Protein AF-0000000084917168 (afdb_homodimer)

Radius of gyration: 20.95 Å; Cα contacts (8 Å, |Δi|>4): 845; chains: 2; bounding box: 37×72×55 Å

Solvent-accessible surface area (backbone atoms only — not comparable to full-atom values): 21875 Å² total; per-residue (Å²): 132,46,77,48,70,69,66,61,78,72,49,60,64,48,49,50,53,48,50,52,57,51,67,72,23,40,35,35,40,32,25,41,62,90,78,66,88,51,94,44,44,56,64,44,31,49,51,8,41,48,52,34,48,46,15,30,75,22,57,20,35,70,29,73,38,65,22,83,62,29,84,49,58,56,40,45,43,54,51,49,34,55,39,42,62,70,23,38,84,66,56,71,46,72,67,45,44,38,53,57,68,58,55,53,70,68,61,45,56,24,34,37,38,38,31,37,40,42,48,49,28,46,72,74,40,46,68,60,34,52,54,52,49,47,42,52,51,43,36,18,50,27,26,49,65,36,59,57,90,47,95,57,54,25,47,28,30,39,37,37,33,21,67,91,39,52,66,77,78,52,45,63,72,63,72,47,78,57,71,67,74,57,83,64,89,78,76,68,60,78,51,69,40,69,53,61,64,52,47,52,34,39,43,49,123,128,46,77,46,65,65,65,62,80,74,50,59,62,50,49,51,53,47,49,52,56,50,70,72,25,38,34,37,40,31,25,43,62,90,81,65,88,51,94,43,45,58,65,44,30,48,52,9,41,47,52,34,49,46,15,30,73,21,55,19,35,68,30,72,38,65,21,82,63,28,83,50,58,57,39,45,40,52,51,48,36,54,39,42,62,71,23,40,85,66,56,70,46,72,66,46,45,37,52,57,69,58,54,53,70,64,62,46,58,25,34,38,37,38,31,38,40,41,48,48,27,47,71,75,39,45,69,60,35,51,54,52,49,49,41,53,50,45,36,19,49,26,27,49,65,38,63,60,86,47,97,58,54,26,47,27,30,39,36,36,31,22,71,90,39,53,65,76,78,52,45,64,71,58,71,54,88,72,75,72,72,58,83,62,90,78,77,71,61,74,58,66,49,81,57,63,58,54,41,53,34,37,42,47,113

Organism: Flavobacterium indicum (strain DSM 17447 / CIP 109464 / GPTSA100-9) (NCBI:txid1094466)

Secondary structure (DSSP, 8-state):
-EEEE---TT-HHHHHHHHHHHHTSSEEEEEE-TT---SS-HHHHHHHHHHHHHHHH-SEEEEEEEGGG--SHHHHHHHHTTTSTT-SPPPSSHHHHHHHHH--TT--SEEEEEEETTHHHHHH-HHHHHHHHHHHHHHHHHHHTT-SSSS---EEEEEEEETT--HHHHHHHHSSPP----SSSS------------EEEEEE-/-EEEE---TT-HHHHHHHHHHHHTSSEEEEEE-TT---SS-HHHHHHHHHHHHHHHH-SEEEEEEEGGG--SHHHHHHHHTTTSTT-S---SSHHHHHHHHH--TT--SEEEEEEETTHHHHHH-HHHHHHHHHHHHHHHHHHHTT-SSSS---EEEEEEEETT--HHHHHHHHSSPP----SSSS-----------EEEEEEE-

pLDDT: mean 82.24, std 16.21, range [34.41, 98.31]

InterPro domains:
  IPR035905 Barstar-like superfamily [SSF52038] (64-133)

Structure (mmCIF, N/CA/C/O backbone):
data_AF-0000000084917168-model_v1
#
loop_
_entity.id
_entity.type
_entity.pdbx_description
1 polymer 'Barstar (barnase inhibitor) domain-containing protein'
#
loop_
_atom_site.group_PDB
_atom_site.id
_atom_site.type_symbol
_atom_site.label_atom_id
_atom_site.label_alt_id
_atom_site.label_comp_id
_atom_site.label_asym_id
_atom_site.label_entity_id
_atom_site.label_seq_id
_atom_site.pdbx_PDB_ins_code
_atom_site.Cartn_x
_atom_site.Cartn_y
_atom_site.Cartn_z
_atom_site.occupancy
_atom_site.B_iso_or_equiv
_atom_site.auth_seq_id
_atom_site.auth_comp_id
_atom_site.auth_asym_id
_atom_site.auth_atom_id
_atom_site.pdbx_PDB_model_num
ATOM 1 N N . MET A 1 1 ? -4.398 -19.484 -21.5 1 64.38 1 MET A N 1
ATOM 2 C CA . MET A 1 1 ? -4.133 -18.062 -21.25 1 64.38 1 MET A CA 1
ATOM 3 C C . MET A 1 1 ? -5.434 -17.281 -21.078 1 64.38 1 MET A C 1
ATOM 5 O O . MET A 1 1 ? -6.344 -17.406 -21.906 1 64.38 1 MET A O 1
ATOM 9 N N . GLN A 1 2 ? -5.57 -16.688 -19.844 1 76.06 2 GLN A N 1
ATOM 10 C CA . GLN A 1 2 ? -6.773 -15.883 -19.672 1 76.06 2 GLN A CA 1
ATOM 11 C C . GLN A 1 2 ? -6.48 -14.398 -19.875 1 76.06 2 GLN A C 1
ATOM 13 O O . GLN A 1 2 ? -5.375 -13.938 -19.578 1 76.06 2 GLN A O 1
ATOM 18 N N . ARG A 1 3 ? -7.535 -13.711 -20.594 1 76.94 3 ARG A N 1
ATOM 19 C CA . ARG A 1 3 ? -7.422 -12.281 -20.859 1 76.94 3 ARG A CA 1
ATOM 20 C C . ARG A 1 3 ? -8.43 -11.492 -20.016 1 76.94 3 ARG A C 1
ATOM 22 O O . ARG A 1 3 ? -9.57 -11.922 -19.844 1 76.94 3 ARG A O 1
ATOM 29 N N . ILE A 1 4 ? -7.91 -10.43 -19.438 1 74.5 4 ILE A N 1
ATOM 30 C CA . ILE A 1 4 ? -8.781 -9.469 -18.75 1 74.5 4 ILE A CA 1
ATOM 31 C C . ILE A 1 4 ? -8.781 -8.148 -19.516 1 74.5 4 ILE A C 1
ATOM 33 O O . ILE A 1 4 ? -7.715 -7.59 -19.797 1 74.5 4 ILE A O 1
ATOM 37 N N . GLU A 1 5 ? -10 -7.773 -19.891 1 74.38 5 GLU A N 1
ATOM 38 C CA . GLU A 1 5 ? -10.156 -6.445 -20.484 1 74.38 5 GLU A CA 1
ATOM 39 C C . GLU A 1 5 ? -10.531 -5.41 -19.438 1 74.38 5 GLU A C 1
ATOM 41 O O . GLU A 1 5 ? -11.531 -5.574 -18.719 1 74.38 5 GLU A O 1
ATOM 46 N N . THR A 1 6 ? -9.664 -4.441 -19.281 1 75.25 6 THR A N 1
ATOM 47 C CA . THR A 1 6 ? -9.914 -3.434 -18.25 1 75.25 6 THR A CA 1
ATOM 48 C C . THR A 1 6 ? -10.883 -2.373 -18.766 1 75.25 6 THR A C 1
ATOM 50 O O . THR A 1 6 ? -10.898 -2.057 -19.953 1 75.25 6 THR A O 1
ATOM 53 N N . GLY A 1 7 ? -11.875 -2.111 -17.953 1 67.75 7 GLY A N 1
ATOM 54 C CA . GLY A 1 7 ? -12.891 -1.123 -18.297 1 67.75 7 GLY A CA 1
ATOM 55 C C . GLY A 1 7 ? -12.555 0.271 -17.797 1 67.75 7 GLY A C 1
ATOM 56 O O . GLY A 1 7 ? -11.438 0.517 -17.328 1 67.75 7 GLY A O 1
ATOM 57 N N . TYR A 1 8 ? -13.562 1.114 -18.109 1 67.06 8 TYR A N 1
ATOM 58 C CA . TYR A 1 8 ? -13.461 2.492 -17.641 1 67.06 8 TYR A CA 1
ATOM 59 C C . TYR A 1 8 ? -13.523 2.562 -16.125 1 67.06 8 TYR A C 1
ATOM 61 O O . TYR A 1 8 ? -14.125 1.697 -15.484 1 67.06 8 TYR A O 1
ATOM 69 N N . ILE A 1 9 ? -12.914 3.684 -15.695 1 61.88 9 ILE A N 1
ATOM 70 C CA . ILE A 1 9 ? -12.938 3.979 -14.266 1 61.88 9 ILE A CA 1
ATOM 71 C C . ILE A 1 9 ? -14.383 4.113 -13.789 1 61.88 9 ILE A C 1
ATOM 73 O O . ILE A 1 9 ? -15.227 4.664 -14.5 1 61.88 9 ILE A O 1
ATOM 77 N N . GLY A 1 10 ? -14.695 3.467 -12.758 1 60.38 10 GLY A N 1
ATOM 78 C CA . GLY A 1 10 ? -16.031 3.584 -12.195 1 60.38 10 GLY A CA 1
ATOM 79 C C . GLY A 1 10 ? -16.938 2.414 -12.555 1 60.38 10 GLY A C 1
ATOM 80 O O . GLY A 1 10 ? -18.047 2.293 -12.023 1 60.38 10 GLY A O 1
ATOM 81 N N . ASN A 1 11 ? -16.516 1.693 -13.516 1 67 11 ASN A N 1
ATOM 82 C CA . ASN A 1 11 ? -17.25 0.476 -13.805 1 67 11 ASN A CA 1
ATOM 83 C C . ASN A 1 11 ? -16.75 -0.704 -12.977 1 67 11 ASN A C 1
ATOM 85 O O . ASN A 1 11 ? -15.727 -1.299 -13.297 1 67 11 ASN A O 1
ATOM 89 N N . ASP A 1 12 ? -17.547 -0.99 -12.008 1 80.62 12 ASP A N 1
ATOM 90 C CA . ASP A 1 12 ? -17.125 -1.996 -11.039 1 80.62 12 ASP A CA 1
ATOM 91 C C . ASP A 1 12 ? -17.328 -3.406 -11.586 1 80.62 12 ASP A C 1
ATOM 93 O O . ASP A 1 12 ? -16.797 -4.375 -11.031 1 80.62 12 ASP A O 1
ATOM 97 N N . GLU A 1 13 ? -17.953 -3.482 -12.789 1 83.94 13 GLU A N 1
ATOM 98 C CA . GLU A 1 13 ? -18.25 -4.816 -13.305 1 83.94 13 GLU A CA 1
ATOM 99 C C . GLU A 1 13 ? -16.969 -5.57 -13.656 1 83.94 13 GLU A C 1
ATOM 101 O O . GLU A 1 13 ? -16.812 -6.738 -13.289 1 83.94 13 GLU A O 1
ATOM 106 N N . TRP A 1 14 ? -16.141 -4.836 -14.336 1 87.44 14 TRP A N 1
ATOM 107 C CA . TRP A 1 14 ? -14.914 -5.52 -14.719 1 87.44 14 TRP A CA 1
ATOM 108 C C . TRP A 1 14 ? -14.055 -5.828 -13.492 1 87.44 14 TRP A C 1
ATOM 110 O O . TRP A 1 14 ? -13.305 -6.805 -13.484 1 87.44 14 TRP A O 1
ATOM 120 N N . LEU A 1 15 ? -14.172 -5.09 -12.438 1 90.31 15 LEU A N 1
ATOM 121 C CA . LEU A 1 15 ? -13.414 -5.32 -11.219 1 90.31 15 LEU A CA 1
ATOM 122 C C . LEU A 1 15 ? -13.969 -6.508 -10.445 1 90.31 15 LEU A C 1
ATOM 124 O O . LEU A 1 15 ? -13.211 -7.301 -9.875 1 90.31 15 LEU A O 1
ATOM 128 N N . GLU A 1 16 ? -15.297 -6.617 -10.547 1 90.81 16 GLU A N 1
ATOM 129 C CA . GLU A 1 16 ? -15.922 -7.789 -9.945 1 90.81 16 GLU A CA 1
ATOM 130 C C . GLU A 1 16 ? -15.484 -9.07 -10.641 1 90.81 16 GLU A C 1
ATOM 132 O O . GLU A 1 16 ? -15.117 -10.047 -9.992 1 90.81 16 GLU A O 1
ATOM 137 N N . THR A 1 17 ? -15.5 -9 -11.875 1 87.19 17 THR A N 1
ATOM 138 C CA . THR A 1 17 ? -15.039 -10.141 -12.656 1 87.19 17 THR A CA 1
ATOM 139 C C . THR A 1 17 ? -13.57 -10.438 -12.367 1 87.19 17 THR A C 1
ATOM 141 O O . THR A 1 17 ? -13.18 -11.602 -12.234 1 87.19 17 THR A O 1
ATOM 144 N N . SER A 1 18 ? -12.781 -9.391 -12.258 1 88.31 18 SER A N 1
ATOM 145 C CA . SER A 1 18 ? -11.359 -9.547 -11.961 1 88.31 18 SER A CA 1
ATOM 146 C C . SER A 1 18 ? -11.156 -10.18 -10.586 1 88.31 18 SER A C 1
ATOM 148 O O . SER A 1 18 ? -10.297 -11.055 -10.43 1 88.31 18 SER A O 1
ATOM 150 N N . LYS A 1 19 ? -11.906 -9.727 -9.648 1 90 19 LYS A N 1
ATOM 151 C CA . LYS A 1 19 ? -11.82 -10.297 -8.305 1 90 19 LYS A CA 1
ATOM 152 C C . LYS A 1 19 ? -12.148 -11.781 -8.32 1 90 19 LYS A C 1
ATOM 154 O O . LYS A 1 19 ? -11.484 -12.586 -7.668 1 90 19 LYS A O 1
ATOM 159 N N . GLU A 1 20 ? -13.172 -12.133 -9.078 1 89 20 GLU A N 1
ATOM 160 C CA . GLU A 1 20 ? -13.539 -13.539 -9.195 1 89 20 GLU A CA 1
ATOM 161 C C . GLU A 1 20 ? -12.406 -14.359 -9.789 1 89 20 GLU A C 1
ATOM 163 O O . GLU A 1 20 ? -12.102 -15.453 -9.312 1 89 20 GLU A O 1
ATOM 168 N N . LEU A 1 21 ? -11.812 -13.812 -10.727 1 85.25 21 LEU A N 1
ATOM 169 C CA . LEU A 1 21 ? -10.68 -14.484 -11.359 1 85.25 21 LEU A CA 1
ATOM 170 C C . LEU A 1 21 ? -9.516 -14.625 -10.383 1 85.25 21 LEU A C 1
ATOM 172 O O . LEU A 1 21 ? -8.906 -15.695 -10.289 1 85.25 21 LEU A O 1
ATOM 176 N N . VAL A 1 22 ? -9.227 -13.594 -9.656 1 86.62 22 VAL A N 1
ATOM 177 C CA . VAL A 1 22 ? -8.156 -13.602 -8.664 1 86.62 22 VAL A CA 1
ATOM 178 C C . VAL A 1 22 ? -8.461 -14.641 -7.586 1 86.62 22 VAL A C 1
ATOM 180 O O . VAL A 1 22 ? -7.57 -15.383 -7.164 1 86.62 22 VAL A O 1
ATOM 183 N N . ASN A 1 23 ? -9.688 -14.742 -7.242 1 88.88 23 ASN A N 1
ATOM 184 C CA . ASN A 1 23 ? -10.094 -15.641 -6.168 1 88.88 23 ASN A CA 1
ATOM 185 C C . ASN A 1 23 ? -10.062 -17.094 -6.621 1 88.88 23 ASN A C 1
ATOM 187 O O . ASN A 1 23 ? -10.125 -18.016 -5.793 1 88.88 23 ASN A O 1
ATOM 191 N N . SER A 1 24 ? -9.992 -17.297 -7.883 1 84.12 24 SER A N 1
ATOM 192 C CA . SER A 1 24 ? -10.047 -18.656 -8.422 1 84.12 24 SER A CA 1
ATOM 193 C C . SER A 1 24 ? -8.711 -19.375 -8.266 1 84.12 24 SER A C 1
ATOM 195 O O . SER A 1 24 ? -8.625 -20.578 -8.445 1 84.12 24 SER A O 1
ATOM 197 N N . SER A 1 25 ? -7.66 -18.641 -7.922 1 84 25 SER A N 1
ATOM 198 C CA . SER A 1 25 ? -6.328 -19.203 -7.742 1 84 25 SER A CA 1
ATOM 199 C C . SER A 1 25 ? -5.613 -18.578 -6.555 1 84 25 SER A C 1
ATOM 201 O O . SER A 1 25 ? -5.945 -17.453 -6.148 1 84 25 SER A O 1
ATOM 203 N N . ASN A 1 26 ? -4.664 -19.281 -6.027 1 83.69 26 ASN A N 1
ATOM 204 C CA . ASN A 1 26 ? -3.879 -18.719 -4.93 1 83.69 26 ASN A CA 1
ATOM 205 C C . ASN A 1 26 ? -2.895 -17.656 -5.43 1 83.69 26 ASN A C 1
ATOM 207 O O . ASN A 1 26 ? -2.496 -16.766 -4.676 1 83.69 26 ASN A O 1
ATOM 211 N N . ILE A 1 27 ? -2.518 -17.891 -6.672 1 87.5 27 ILE A N 1
ATOM 212 C CA . ILE A 1 27 ? -1.551 -16.953 -7.242 1 87.5 27 ILE A CA 1
ATOM 213 C C . ILE A 1 27 ? -1.921 -16.656 -8.695 1 87.5 27 ILE A C 1
ATOM 2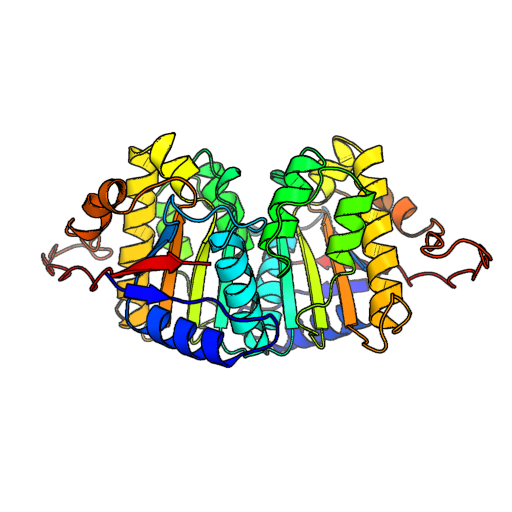15 O O . ILE A 1 27 ? -2.342 -17.547 -9.43 1 87.5 27 ILE A O 1
ATOM 219 N N . ILE A 1 28 ? -1.735 -15.391 -9 1 90.06 28 ILE A N 1
ATOM 220 C CA . ILE A 1 28 ? -1.91 -14.961 -10.383 1 90.06 28 ILE A 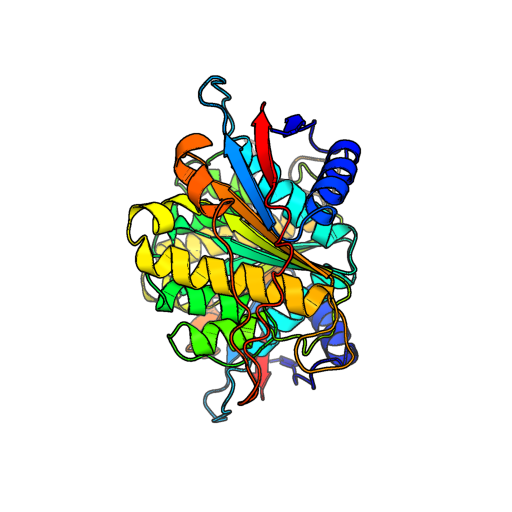CA 1
ATOM 221 C C . ILE A 1 28 ? -0.725 -14.094 -10.812 1 90.06 28 ILE A C 1
ATOM 223 O O . ILE A 1 28 ? -0.303 -13.203 -10.078 1 90.06 28 ILE A O 1
ATOM 227 N N . CYS A 1 29 ? -0.222 -14.438 -11.914 1 91.44 29 CYS A N 1
ATOM 228 C CA . CYS A 1 29 ? 0.787 -13.594 -12.555 1 91.44 29 CYS A CA 1
ATOM 229 C C . CYS A 1 29 ? 0.219 -12.898 -13.781 1 91.44 29 CYS A C 1
ATOM 231 O O . CYS A 1 29 ? -0.424 -13.531 -14.625 1 91.44 29 CYS A O 1
ATOM 233 N N . LEU A 1 30 ? 0.435 -11.609 -13.797 1 91.12 30 LEU A N 1
ATOM 234 C CA . LEU A 1 30 ? -0.062 -10.828 -14.93 1 91.12 30 LEU A CA 1
ATOM 235 C C . LEU A 1 30 ? 1.093 -10.258 -15.742 1 91.12 30 LEU A C 1
ATOM 237 O O . LEU A 1 30 ? 2.053 -9.727 -15.172 1 91.12 30 LEU A O 1
ATOM 241 N N . THR A 1 31 ? 0.981 -10.375 -16.969 1 89.44 31 THR A N 1
ATOM 242 C CA . THR A 1 31 ? 1.938 -9.781 -17.906 1 89.44 31 THR A CA 1
ATOM 243 C C . THR A 1 31 ? 1.231 -8.859 -18.891 1 89.44 31 THR A C 1
ATOM 245 O O . THR A 1 31 ? 0.001 -8.844 -18.969 1 89.44 31 THR A O 1
ATOM 248 N N . LYS A 1 32 ? 2.055 -7.914 -19.438 1 81 32 LYS A N 1
ATOM 249 C CA . LYS A 1 32 ? 1.539 -7.016 -20.469 1 81 32 LYS A CA 1
ATOM 250 C C . LYS A 1 32 ? 1.859 -7.535 -21.859 1 81 32 LYS A C 1
ATOM 252 O O . LYS A 1 32 ? 2.957 -8.047 -22.109 1 81 32 LYS A O 1
ATOM 257 N N . ASP A 1 33 ? 0.835 -7.523 -22.703 1 72.44 33 ASP A N 1
ATOM 258 C CA . ASP A 1 33 ? 1.118 -7.895 -24.078 1 72.44 33 ASP A CA 1
ATOM 259 C C . ASP A 1 33 ? 1.843 -6.77 -24.812 1 72.44 33 ASP A C 1
ATOM 261 O O . ASP A 1 33 ? 1.595 -5.594 -24.562 1 72.44 33 ASP A O 1
ATOM 265 N N . ASN A 1 34 ? 3.096 -6.91 -25.422 1 59.97 34 ASN A N 1
ATOM 266 C CA . ASN A 1 34 ? 3.961 -5.977 -26.125 1 59.97 34 ASN A CA 1
ATOM 267 C C . ASN A 1 34 ? 3.17 -5.121 -27.109 1 59.97 34 ASN A C 1
ATOM 269 O O . ASN A 1 34 ? 3.689 -4.137 -27.641 1 59.97 34 ASN A O 1
ATOM 273 N N . TYR A 1 35 ? 2.045 -5.453 -27.531 1 52.44 35 TYR A N 1
ATOM 274 C CA . TYR A 1 35 ? 1.586 -4.891 -28.797 1 52.44 35 TYR A CA 1
ATOM 275 C C . TYR A 1 35 ? 0.878 -3.561 -28.578 1 52.44 35 TYR A C 1
ATOM 277 O O . TYR A 1 35 ? 0.622 -2.82 -29.531 1 52.44 35 TYR A O 1
ATOM 285 N N . LYS A 1 36 ? 0.425 -3.232 -27.469 1 54.81 36 LYS A N 1
ATOM 286 C CA . LYS A 1 36 ? -0.483 -2.098 -27.609 1 54.81 36 LYS A CA 1
ATOM 287 C C . LYS A 1 36 ? 0.038 -0.881 -26.844 1 54.81 36 LYS A C 1
ATOM 289 O O . LYS A 1 36 ? 0.432 -0.991 -25.688 1 54.81 36 LYS A O 1
ATOM 294 N N . THR A 1 37 ? 0.458 0.132 -27.641 1 55.69 37 THR A N 1
ATOM 295 C CA . THR A 1 37 ? 0.991 1.432 -27.234 1 55.69 37 THR A CA 1
ATOM 296 C C . THR A 1 37 ? -0.076 2.262 -26.531 1 55.69 37 THR A C 1
ATOM 298 O O . THR A 1 37 ? -0.982 2.795 -27.172 1 55.69 37 THR A O 1
ATOM 301 N N . CYS A 1 38 ? -0.506 1.736 -25.547 1 60.09 38 CYS A N 1
ATOM 302 C CA . CYS A 1 38 ? -1.415 2.648 -24.875 1 60.09 38 CYS A CA 1
ATOM 303 C C . CYS A 1 38 ? -0.642 3.684 -24.062 1 60.09 38 CYS A C 1
ATOM 305 O O . CYS A 1 38 ? 0.495 3.438 -23.656 1 60.09 38 CYS A O 1
ATOM 307 N N . ASP A 1 39 ? -1.256 4.902 -24.125 1 65.12 39 ASP A N 1
ATOM 308 C CA . ASP A 1 39 ? -0.683 6.027 -23.391 1 65.12 39 ASP A CA 1
ATOM 309 C C . ASP A 1 39 ? -0.551 5.703 -21.906 1 65.12 39 ASP A C 1
ATOM 311 O O . ASP A 1 39 ? 0.325 6.238 -21.219 1 65.12 39 ASP A O 1
ATOM 315 N N . TYR A 1 40 ? -1.519 4.727 -21.531 1 76.88 40 TYR A N 1
ATOM 316 C CA . TYR A 1 40 ? -1.404 4.379 -20.125 1 76.88 40 TYR A CA 1
ATOM 317 C C . TYR A 1 40 ? -0.892 2.953 -19.953 1 76.88 40 TYR A C 1
ATOM 319 O O . TYR A 1 40 ? -0.927 2.158 -20.891 1 76.88 40 TYR A O 1
ATOM 327 N N . ASN A 1 41 ? -0.29 2.635 -18.875 1 85.06 41 ASN A N 1
ATOM 328 C CA . ASN A 1 41 ? 0.165 1.291 -18.531 1 85.06 41 ASN A CA 1
ATOM 329 C C . ASN A 1 41 ? -0.974 0.435 -17.984 1 85.06 41 ASN A C 1
ATOM 331 O O . ASN A 1 41 ? -1.464 0.68 -16.891 1 85.06 41 ASN A O 1
ATOM 335 N N . PRO A 1 42 ? -1.371 -0.539 -18.734 1 86.81 42 PRO A N 1
ATOM 336 C CA . PRO A 1 42 ? -2.551 -1.307 -18.328 1 86.81 42 PRO A CA 1
ATOM 337 C C . PRO A 1 42 ? -2.342 -2.062 -17.016 1 86.81 42 PRO A C 1
ATOM 339 O O . PRO A 1 42 ? -3.303 -2.309 -16.281 1 86.81 42 PRO A O 1
ATOM 342 N N . LEU A 1 43 ? -1.141 -2.498 -16.734 1 90 43 LEU A N 1
ATOM 343 C CA . LEU A 1 43 ? -0.894 -3.234 -15.508 1 90 43 LEU A CA 1
ATOM 344 C C . LEU A 1 43 ? -1.018 -2.318 -14.289 1 90 43 LEU A C 1
ATOM 346 O O . LEU A 1 43 ? -1.564 -2.719 -13.258 1 90 43 LEU A O 1
ATOM 350 N N . ILE A 1 44 ? -0.513 -1.116 -14.43 1 90.69 44 ILE A N 1
ATOM 351 C CA . ILE A 1 44 ? -0.67 -0.134 -13.367 1 90.69 44 ILE A CA 1
ATOM 352 C C . ILE A 1 44 ? -2.15 0.198 -13.18 1 90.69 44 ILE A C 1
ATOM 354 O O . ILE A 1 44 ? -2.648 0.244 -12.055 1 90.69 44 ILE A O 1
ATOM 358 N N . TRP A 1 45 ? -2.816 0.355 -14.305 1 89.75 45 TRP A N 1
ATOM 359 C CA . TRP A 1 45 ? -4.25 0.624 -14.281 1 89.75 45 TRP A CA 1
ATOM 360 C C . TRP A 1 45 ? -5 -0.506 -13.586 1 89.75 45 TRP A C 1
ATOM 362 O O . TRP A 1 45 ? -5.793 -0.262 -12.664 1 89.75 45 TRP A O 1
ATOM 372 N N . PHE A 1 46 ? -4.754 -1.662 -13.961 1 90.31 46 PHE A N 1
ATOM 373 C CA . PHE A 1 46 ? -5.414 -2.826 -13.383 1 90.31 46 PHE A CA 1
ATOM 374 C C . PHE A 1 46 ? -5.105 -2.928 -11.891 1 90.31 46 PHE A C 1
ATOM 376 O O . PHE A 1 46 ? -6.02 -3.035 -11.07 1 90.31 46 PHE A O 1
ATOM 383 N N . GLY A 1 47 ? -3.807 -2.9 -11.57 1 93 47 GLY A N 1
ATOM 384 C CA . GLY A 1 47 ? -3.379 -3.094 -10.195 1 93 47 GLY A CA 1
ATOM 385 C C . GLY A 1 47 ? -3.938 -2.053 -9.25 1 93 47 GLY A C 1
ATOM 386 O O . GLY A 1 47 ? -4.422 -2.389 -8.164 1 93 47 GLY A O 1
ATOM 387 N N . THR A 1 48 ? -3.904 -0.82 -9.656 1 93.69 48 THR A N 1
ATOM 388 C CA . THR A 1 48 ? -4.359 0.259 -8.789 1 93.69 48 THR A CA 1
ATOM 389 C C . THR A 1 48 ? -5.875 0.203 -8.602 1 93.69 48 THR A C 1
ATOM 391 O O . THR A 1 48 ? -6.379 0.375 -7.492 1 93.69 48 THR A O 1
ATOM 394 N N . ASN A 1 49 ? -6.586 -0.053 -9.688 1 93.06 49 ASN A N 1
ATOM 395 C CA . ASN A 1 49 ? -8.039 -0.165 -9.578 1 93.06 49 ASN A CA 1
ATOM 396 C C . ASN A 1 49 ? -8.445 -1.372 -8.742 1 93.06 49 ASN A C 1
ATOM 398 O O . ASN A 1 49 ? -9.375 -1.286 -7.938 1 93.06 49 ASN A O 1
ATOM 402 N N . LEU A 1 50 ? -7.809 -2.424 -8.977 1 93.44 50 LEU A N 1
ATOM 403 C CA . LEU A 1 50 ? -8.125 -3.602 -8.18 1 93.44 50 LEU A CA 1
ATOM 404 C C . LEU A 1 50 ? -7.859 -3.34 -6.699 1 93.44 50 LEU A C 1
ATOM 406 O O . LEU A 1 50 ? -8.688 -3.664 -5.848 1 93.44 50 LEU A O 1
ATOM 410 N N . THR A 1 51 ? -6.691 -2.762 -6.406 1 95.12 51 THR A N 1
ATOM 411 C CA . THR A 1 51 ? -6.32 -2.443 -5.031 1 95.12 51 THR A CA 1
ATOM 412 C C . THR A 1 51 ? -7.402 -1.603 -4.359 1 95.12 51 THR A C 1
ATOM 414 O O . THR A 1 51 ? -7.871 -1.941 -3.271 1 95.12 51 THR A O 1
ATOM 417 N N . GLN A 1 52 ? -7.754 -0.62 -5.008 1 94.94 52 GLN A N 1
ATOM 418 C CA . GLN A 1 52 ? -8.695 0.307 -4.395 1 94.94 52 GLN A CA 1
ATOM 419 C C . GLN A 1 52 ? -10.109 -0.268 -4.395 1 94.94 52 GLN A C 1
ATOM 421 O O . GLN A 1 52 ? -10.891 -0.017 -3.471 1 94.94 52 GLN A O 1
ATOM 426 N N . PHE A 1 53 ? -10.453 -1.038 -5.391 1 94.06 53 PHE A N 1
ATOM 427 C CA . PHE A 1 53 ? -11.734 -1.73 -5.398 1 94.06 53 PHE A CA 1
ATOM 428 C C . PHE A 1 53 ? -11.852 -2.672 -4.207 1 94.06 53 PHE A C 1
ATOM 430 O O . PHE A 1 53 ? -12.852 -2.648 -3.482 1 94.06 53 PHE A O 1
ATOM 437 N N . LEU A 1 54 ? -10.875 -3.439 -3.994 1 95.5 54 LEU A N 1
ATOM 438 C CA . LEU A 1 54 ? -10.852 -4.383 -2.881 1 95.5 54 LEU A CA 1
ATOM 439 C C . LEU A 1 54 ? -10.953 -3.65 -1.546 1 95.5 54 LEU A C 1
ATOM 441 O O . LEU A 1 54 ? -11.625 -4.121 -0.625 1 95.5 54 LEU A O 1
ATOM 445 N N . SER A 1 55 ? -10.305 -2.533 -1.413 1 95 55 SER A N 1
ATOM 446 C CA . SER A 1 55 ? -10.391 -1.721 -0.205 1 95 55 SER A CA 1
ATOM 447 C C . SER A 1 55 ? -11.797 -1.153 -0.02 1 95 55 SER A C 1
ATOM 449 O O . SER A 1 55 ? -12.336 -1.179 1.086 1 95 55 SER A O 1
ATOM 451 N N . ARG A 1 56 ? -12.414 -0.773 -1.049 1 93.5 56 ARG A N 1
ATOM 452 C CA . ARG A 1 56 ? -13.703 -0.093 -0.979 1 93.5 56 ARG A CA 1
ATOM 453 C C . ARG A 1 56 ? -14.828 -1.074 -0.652 1 93.5 56 ARG A C 1
ATOM 455 O O . ARG A 1 56 ? -15.773 -0.73 0.057 1 93.5 56 ARG A O 1
ATOM 462 N N . ILE A 1 57 ? -14.703 -2.217 -1.18 1 93 57 ILE A N 1
ATOM 463 C CA . ILE A 1 57 ? -15.789 -3.17 -0.955 1 93 57 ILE A CA 1
ATOM 464 C C . ILE A 1 57 ? -15.672 -3.76 0.448 1 93 57 ILE A C 1
ATOM 466 O O . ILE A 1 57 ? -16.641 -4.309 0.979 1 93 57 ILE A O 1
ATOM 470 N N . GLY A 1 58 ? -14.43 -3.74 1.038 1 93.31 58 GLY A N 1
ATOM 471 C CA . GLY A 1 58 ? -14.227 -4.164 2.414 1 93.31 58 GLY A CA 1
ATOM 472 C C . GLY A 1 58 ? -14.008 -5.656 2.553 1 93.31 58 GLY A C 1
ATOM 473 O O . GLY A 1 58 ? -13.711 -6.34 1.568 1 93.31 58 GLY A O 1
ATOM 474 N N . ASP A 1 59 ? -13.781 -6.07 3.826 1 92.56 59 ASP A N 1
ATOM 475 C CA . ASP A 1 59 ? -13.617 -7.461 4.238 1 92.56 59 ASP A CA 1
ATOM 476 C C . ASP A 1 59 ? -12.289 -8.031 3.742 1 92.56 59 ASP A C 1
ATOM 478 O O . ASP A 1 59 ? -12.164 -9.234 3.527 1 92.56 59 ASP A O 1
ATOM 482 N N . SER A 1 60 ? -11.414 -7.156 3.432 1 94.62 60 SER A N 1
ATOM 483 C CA . SER A 1 60 ? -10.141 -7.609 2.879 1 94.62 60 SER A CA 1
ATOM 484 C C . SER A 1 60 ? -8.977 -6.785 3.422 1 94.62 60 SER A C 1
ATOM 486 O O . SER A 1 60 ? -9.094 -5.566 3.578 1 94.62 60 SER A O 1
ATOM 488 N N . GLU A 1 61 ? -7.918 -7.48 3.783 1 95.56 61 GLU A N 1
ATOM 489 C CA . GLU A 1 61 ? -6.625 -6.812 3.867 1 95.56 61 GLU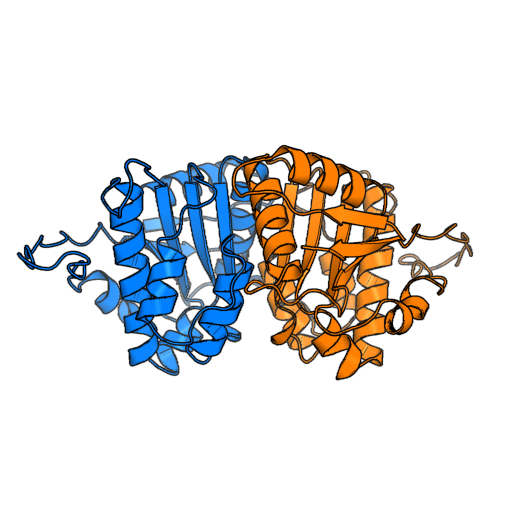 A CA 1
ATOM 490 C C . GLU A 1 61 ? -5.961 -6.719 2.496 1 95.56 61 GLU A C 1
ATOM 492 O O . GLU A 1 61 ? -5.879 -7.715 1.771 1 95.56 61 GLU A O 1
ATOM 497 N N . VAL A 1 62 ? -5.629 -5.52 2.107 1 97.31 62 VAL A N 1
ATOM 498 C CA . VAL A 1 62 ? -4.984 -5.293 0.818 1 97.31 62 VAL A CA 1
ATOM 499 C C . VAL A 1 62 ? -3.543 -4.832 1.032 1 97.31 62 VAL A C 1
ATOM 501 O O . VAL A 1 62 ? -3.303 -3.807 1.672 1 97.31 62 VAL A O 1
ATOM 504 N N . CYS A 1 63 ? -2.578 -5.59 0.524 1 97.12 63 CYS A N 1
ATOM 505 C CA . CYS A 1 63 ? -1.159 -5.414 0.808 1 97.12 63 CYS A CA 1
ATOM 506 C C . CYS A 1 63 ? -0.379 -5.125 -0.47 1 97.12 63 CYS A C 1
ATOM 508 O O . CYS A 1 63 ? 0.205 -6.035 -1.063 1 97.12 63 CYS A O 1
ATOM 510 N N . PRO A 1 64 ? -0.329 -3.893 -0.894 1 97.94 64 PRO A N 1
ATOM 511 C CA . PRO A 1 64 ? 0.469 -3.562 -2.076 1 97.94 64 PRO A CA 1
ATOM 512 C C . PRO A 1 64 ? 1.97 -3.576 -1.798 1 97.94 64 PRO A C 1
ATOM 514 O O . PRO A 1 64 ? 2.404 -3.166 -0.719 1 97.94 64 PRO A O 1
ATOM 517 N N . LEU A 1 65 ? 2.74 -4.055 -2.703 1 98.25 65 LEU A N 1
ATOM 518 C CA . LEU A 1 65 ? 4.199 -4.031 -2.721 1 98.25 65 LEU A CA 1
ATOM 519 C C . LEU A 1 65 ? 4.719 -3.303 -3.955 1 98.25 65 LEU A C 1
ATOM 521 O O . LEU A 1 65 ? 4.32 -3.615 -5.078 1 98.25 65 LEU A O 1
ATOM 525 N N . PHE A 1 66 ? 5.582 -2.398 -3.75 1 98 66 PHE A N 1
ATOM 526 C CA . PHE A 1 66 ? 6.137 -1.589 -4.828 1 98 66 PHE A CA 1
ATOM 527 C C . PHE A 1 66 ? 7.477 -2.148 -5.293 1 98 66 PHE A C 1
ATOM 529 O O . PHE A 1 66 ? 8.523 -1.82 -4.727 1 98 66 PHE A O 1
ATOM 536 N N . GLY A 1 67 ? 7.449 -2.783 -6.301 1 98.31 67 GLY A N 1
ATOM 537 C CA . GLY A 1 67 ? 8.5 -3.705 -6.707 1 98.31 67 GLY A CA 1
ATOM 538 C C . GLY A 1 67 ? 9.781 -3.008 -7.105 1 98.31 67 GLY A C 1
ATOM 539 O O . GLY A 1 67 ? 10.875 -3.529 -6.875 1 98.31 67 GLY A O 1
ATOM 540 N N . LYS A 1 68 ? 9.672 -1.853 -7.695 1 97.31 68 LYS A N 1
ATOM 541 C CA . LYS A 1 68 ? 10.883 -1.153 -8.117 1 97.31 68 LYS A CA 1
ATOM 542 C C . LYS A 1 68 ? 11.766 -0.806 -6.926 1 97.31 68 LYS A C 1
ATOM 544 O O . LYS A 1 68 ? 12.961 -0.555 -7.082 1 97.31 68 LYS A O 1
ATOM 549 N N . HIS A 1 69 ? 11.156 -0.826 -5.789 1 97.88 69 HIS A N 1
ATOM 550 C CA . HIS A 1 69 ? 11.883 -0.462 -4.578 1 97.88 69 HIS A CA 1
ATOM 551 C C . HIS A 1 69 ? 12.273 -1.7 -3.779 1 97.88 69 HIS A C 1
ATOM 553 O O . HIS A 1 69 ? 12.766 -1.587 -2.654 1 97.88 69 HIS A O 1
ATOM 559 N N . ILE A 1 70 ? 12.07 -2.832 -4.273 1 98.12 70 ILE A N 1
ATOM 560 C CA . ILE A 1 70 ? 12.5 -4.074 -3.641 1 98.12 70 ILE A CA 1
ATOM 561 C C . ILE A 1 70 ? 13.742 -4.613 -4.348 1 98.12 70 ILE A C 1
ATOM 563 O O . ILE A 1 70 ? 13.633 -5.344 -5.34 1 98.12 70 ILE A O 1
ATOM 567 N N . ASN A 1 71 ? 14.859 -4.309 -3.805 1 97.81 71 ASN A N 1
ATOM 568 C CA . ASN A 1 71 ? 16.125 -4.688 -4.418 1 97.81 71 ASN A CA 1
ATOM 569 C C . ASN A 1 71 ? 16.781 -5.848 -3.678 1 97.81 71 ASN A C 1
ATOM 571 O O . ASN A 1 71 ? 17.703 -6.484 -4.199 1 97.81 71 ASN A O 1
ATOM 575 N N . ASN A 1 72 ? 16.422 -6.051 -2.541 1 97.75 72 ASN A N 1
ATOM 576 C CA . ASN A 1 72 ? 16.953 -7.09 -1.666 1 97.75 72 ASN A CA 1
ATOM 577 C C . ASN A 1 72 ? 15.93 -7.508 -0.608 1 97.75 72 ASN A C 1
ATOM 579 O O . ASN A 1 72 ? 14.805 -7.012 -0.596 1 97.75 72 ASN A O 1
ATOM 583 N N . ILE A 1 73 ? 16.281 -8.406 0.243 1 97.12 73 ILE A N 1
ATOM 584 C CA . ILE A 1 73 ? 15.359 -8.984 1.219 1 97.12 73 ILE A CA 1
ATOM 585 C C . ILE A 1 73 ? 14.969 -7.926 2.248 1 97.12 73 ILE A C 1
ATOM 587 O O . ILE A 1 73 ? 13.852 -7.938 2.768 1 97.12 73 ILE A O 1
ATOM 591 N N . ASP A 1 74 ? 15.891 -6.984 2.527 1 96.5 74 ASP A N 1
ATOM 592 C CA . ASP A 1 74 ? 15.594 -5.926 3.486 1 96.5 74 ASP A CA 1
ATOM 593 C C . ASP A 1 74 ? 14.477 -5.016 2.979 1 96.5 74 ASP A C 1
ATOM 595 O O . ASP A 1 74 ? 13.602 -4.613 3.746 1 96.5 74 ASP A O 1
ATOM 599 N N . ASP A 1 75 ? 14.555 -4.723 1.68 1 97.12 75 ASP A N 1
ATOM 600 C CA . ASP A 1 75 ? 13.523 -3.891 1.069 1 97.12 75 ASP A CA 1
ATOM 601 C C . ASP A 1 75 ? 12.164 -4.582 1.107 1 97.12 75 ASP A C 1
ATOM 603 O O . ASP A 1 75 ? 11.141 -3.949 1.398 1 97.12 75 ASP A O 1
ATOM 607 N N . PHE A 1 76 ? 12.172 -5.852 0.814 1 97.25 76 PHE A N 1
ATOM 608 C CA . PHE A 1 76 ? 10.93 -6.617 0.855 1 97.25 76 PHE A CA 1
ATOM 609 C C . PHE A 1 76 ? 10.367 -6.656 2.271 1 97.25 76 PHE A C 1
ATOM 611 O O . PHE A 1 76 ? 9.188 -6.383 2.48 1 97.25 76 PHE A O 1
ATOM 618 N N . ALA A 1 77 ? 11.211 -6.984 3.199 1 96.12 77 ALA A N 1
ATOM 619 C CA . ALA A 1 77 ? 10.797 -7.047 4.598 1 96.12 77 ALA A CA 1
ATOM 620 C C . ALA A 1 77 ? 10.273 -5.699 5.078 1 96.12 77 ALA A C 1
ATOM 622 O O . ALA A 1 77 ? 9.281 -5.637 5.816 1 96.12 77 ALA A O 1
ATOM 623 N N . TYR A 1 78 ? 10.891 -4.672 4.695 1 95.38 78 TYR A N 1
ATOM 624 C CA . TYR A 1 78 ? 10.477 -3.322 5.055 1 95.38 78 TYR A CA 1
ATOM 625 C C . TYR A 1 78 ? 9.039 -3.061 4.621 1 95.38 78 TYR A C 1
ATOM 627 O O . TYR A 1 78 ? 8.211 -2.621 5.426 1 95.38 78 TYR A O 1
ATOM 635 N N . GLN A 1 79 ? 8.75 -3.326 3.365 1 96.5 79 GLN A N 1
ATOM 636 C CA . GLN A 1 79 ? 7.402 -3.08 2.867 1 96.5 79 GLN A CA 1
ATOM 637 C C . GLN A 1 79 ? 6.398 -4.039 3.504 1 96.5 79 GLN A C 1
ATOM 639 O O . GLN A 1 79 ? 5.297 -3.635 3.885 1 96.5 79 GLN A O 1
ATOM 644 N N . LEU A 1 80 ? 6.797 -5.266 3.648 1 95.88 80 LEU A N 1
ATOM 645 C CA . LEU A 1 80 ? 5.934 -6.281 4.238 1 95.88 80 LEU A CA 1
ATOM 646 C C . LEU A 1 80 ? 5.504 -5.879 5.645 1 95.88 80 LEU A C 1
ATOM 648 O O . LEU A 1 80 ? 4.32 -5.957 5.984 1 95.88 80 LEU A O 1
ATOM 652 N N . CYS A 1 81 ? 6.387 -5.367 6.402 1 93.56 81 CYS A N 1
ATOM 653 C CA . CYS A 1 81 ? 6.137 -5.004 7.793 1 93.56 81 CYS A CA 1
ATOM 654 C C . CYS A 1 81 ? 5.27 -3.754 7.883 1 93.56 81 CYS A C 1
ATOM 656 O O . CYS A 1 81 ? 4.746 -3.434 8.953 1 93.56 81 CYS A O 1
ATOM 658 N N . ARG A 1 82 ? 5.066 -3.186 6.82 1 93.88 82 ARG A N 1
ATOM 659 C CA . ARG A 1 82 ? 4.25 -1.977 6.805 1 93.88 82 ARG A CA 1
ATOM 660 C C . ARG A 1 82 ? 2.945 -2.207 6.043 1 93.88 82 ARG A C 1
ATOM 662 O O . ARG A 1 82 ? 2.18 -1.268 5.816 1 93.88 82 ARG A O 1
ATOM 669 N N . THR A 1 83 ? 2.766 -3.398 5.652 1 93.62 83 THR A N 1
ATOM 670 C CA . THR A 1 83 ? 1.509 -3.697 4.973 1 93.62 83 THR A CA 1
ATOM 671 C C . THR A 1 83 ? 0.702 -4.73 5.754 1 93.62 83 THR A C 1
ATOM 673 O O . THR A 1 83 ? -0.529 -4.738 5.695 1 93.62 83 THR A O 1
ATOM 676 N N . ILE A 1 84 ? 1.337 -5.586 6.512 1 92.38 84 ILE A N 1
ATOM 677 C CA . ILE A 1 84 ? 0.668 -6.594 7.328 1 92.38 84 ILE A CA 1
ATOM 678 C C . ILE A 1 84 ? 0.731 -6.191 8.797 1 92.38 84 ILE A C 1
ATOM 680 O O . ILE A 1 84 ? 1.804 -5.867 9.312 1 92.38 84 ILE A O 1
ATOM 684 N N . PRO A 1 85 ? -0.369 -6.199 9.438 1 89.19 85 PRO A N 1
ATOM 685 C CA . PRO A 1 85 ? -0.347 -5.852 10.859 1 89.19 85 PRO A CA 1
ATOM 686 C C . PRO A 1 85 ? 0.444 -6.855 11.703 1 89.19 85 PRO A C 1
ATOM 688 O O . PRO A 1 85 ? -0.117 -7.844 12.18 1 89.19 85 PRO A O 1
ATOM 691 N N . TRP A 1 86 ? 1.674 -6.633 11.844 1 81.5 86 TRP A N 1
ATOM 692 C CA . TRP A 1 86 ? 2.617 -7.461 12.586 1 81.5 86 TRP A CA 1
ATOM 693 C C . TRP A 1 86 ? 3.268 -6.668 13.719 1 81.5 86 TRP A C 1
ATOM 695 O O . TRP A 1 86 ? 3.371 -7.152 14.844 1 81.5 86 TRP A O 1
ATOM 705 N N . GLY A 1 87 ? 3.625 -5.418 13.461 1 71.69 87 GLY A N 1
ATOM 706 C CA . GLY A 1 87 ? 4.094 -4.477 14.469 1 71.69 87 GLY A CA 1
ATOM 707 C C . GLY A 1 87 ? 5.59 -4.562 14.711 1 71.69 87 GLY A C 1
ATOM 708 O O . GLY A 1 87 ? 6.164 -3.705 15.383 1 71.69 87 GLY A O 1
ATOM 709 N N . PHE A 1 88 ? 6.23 -5.613 14.266 1 73.31 88 PHE A N 1
ATOM 710 C CA . PHE A 1 88 ? 7.66 -5.785 14.516 1 73.31 88 PHE A CA 1
ATOM 711 C C . PHE A 1 88 ? 8.445 -5.656 13.219 1 73.31 88 PHE A C 1
ATOM 713 O O . PHE A 1 88 ? 7.902 -5.855 12.125 1 73.31 88 PHE A O 1
ATOM 720 N N . GLU A 1 89 ? 9.617 -5.047 13.484 1 75.25 89 GLU A N 1
ATOM 721 C CA . GLU A 1 89 ? 10.555 -5.207 12.383 1 75.25 89 GLU A CA 1
ATOM 722 C C . GLU A 1 89 ? 11.086 -6.637 12.312 1 75.25 89 GLU A C 1
ATOM 724 O O . GLU A 1 89 ? 11.406 -7.238 13.336 1 75.25 89 GLU A O 1
ATOM 729 N N . THR A 1 90 ? 10.797 -7.242 11.242 1 70.19 90 THR A N 1
ATOM 730 C CA . THR A 1 90 ? 11.18 -8.648 11.141 1 70.19 90 THR A CA 1
ATOM 731 C C . THR A 1 90 ? 12.633 -8.773 10.703 1 70.19 90 THR A C 1
ATOM 733 O O . THR A 1 90 ? 13.25 -7.801 10.266 1 70.19 90 THR A O 1
ATOM 736 N N . GLY A 1 91 ? 13.086 -9.969 11.031 1 71.94 91 GLY A N 1
ATOM 737 C CA . GLY A 1 91 ? 14.406 -10.305 10.516 1 71.94 91 GLY A CA 1
ATOM 738 C C . GLY A 1 91 ? 14.5 -10.188 9.008 1 71.94 91 GLY A C 1
ATOM 739 O O . GLY A 1 91 ? 13.484 -10.102 8.312 1 71.94 91 GLY A O 1
ATOM 740 N N . ARG A 1 92 ? 15.672 -10.109 8.547 1 83.69 92 ARG A N 1
ATOM 741 C CA . ARG A 1 92 ? 15.961 -9.828 7.145 1 83.69 92 ARG A CA 1
ATOM 742 C C . ARG A 1 92 ? 16.406 -11.094 6.418 1 83.69 92 ARG A C 1
ATOM 744 O O . ARG A 1 92 ? 17.453 -11.094 5.746 1 83.69 92 ARG A O 1
ATOM 751 N N . ASN A 1 93 ? 15.578 -12.195 6.602 1 92.38 93 ASN A N 1
ATOM 752 C CA . ASN A 1 93 ? 15.789 -13.469 5.91 1 92.38 93 ASN A CA 1
ATOM 753 C C . ASN A 1 93 ? 14.461 -14.102 5.492 1 92.38 93 ASN A C 1
ATOM 755 O O . ASN A 1 93 ? 13.398 -13.672 5.938 1 92.38 93 ASN A O 1
ATOM 759 N N . LEU A 1 94 ? 14.531 -15.141 4.711 1 92.69 94 LEU A N 1
ATOM 760 C CA . LEU A 1 94 ? 13.359 -15.734 4.078 1 92.69 94 LEU A CA 1
ATOM 761 C C . LEU A 1 94 ? 12.445 -16.375 5.117 1 92.69 94 LEU A C 1
ATOM 763 O O . LEU A 1 94 ? 11.219 -16.328 4.984 1 92.69 94 LEU A O 1
ATOM 767 N N . ASN A 1 95 ? 12.969 -16.906 6.168 1 90.12 95 ASN A N 1
ATOM 768 C CA . ASN A 1 95 ? 12.164 -17.547 7.203 1 90.12 95 ASN A CA 1
ATOM 769 C C . ASN A 1 95 ? 11.344 -16.531 7.988 1 90.12 95 ASN A C 1
ATOM 771 O O . ASN A 1 95 ? 10.164 -16.75 8.258 1 90.12 95 ASN A O 1
ATOM 775 N N . SER A 1 96 ? 12 -15.477 8.344 1 90.94 96 SER A N 1
ATOM 776 C CA . SER A 1 96 ? 11.312 -14.422 9.07 1 90.94 96 SER A CA 1
ATOM 777 C C . SER A 1 96 ? 10.203 -13.805 8.219 1 90.94 96 SER A C 1
ATOM 779 O O . SER A 1 96 ? 9.109 -13.523 8.727 1 90.94 96 SER A O 1
ATOM 781 N N . VAL A 1 97 ? 10.516 -13.586 6.977 1 92.19 97 VAL A N 1
ATOM 782 C CA . VAL A 1 97 ? 9.531 -13.062 6.039 1 92.19 97 VAL A CA 1
ATOM 783 C C . VAL A 1 97 ? 8.344 -14.016 5.949 1 92.19 97 VAL A C 1
ATOM 785 O O . VAL A 1 97 ? 7.188 -13.586 5.977 1 92.19 97 VAL A O 1
ATOM 788 N N . TYR A 1 98 ? 8.648 -15.266 5.883 1 90.88 98 TYR A N 1
ATOM 789 C CA . TYR A 1 98 ? 7.625 -16.297 5.805 1 90.88 98 TYR A CA 1
ATOM 790 C C . TYR A 1 98 ? 6.699 -16.234 7.016 1 90.88 98 TYR A C 1
ATOM 792 O O . TYR A 1 98 ? 5.477 -16.312 6.871 1 90.88 98 TYR A O 1
ATOM 800 N N . ASP A 1 99 ? 7.23 -16.031 8.133 1 89.19 99 ASP A N 1
ATOM 801 C CA . ASP A 1 99 ? 6.457 -15.953 9.367 1 89.19 99 ASP A CA 1
ATOM 802 C C . ASP A 1 99 ? 5.477 -14.781 9.32 1 89.19 99 ASP A C 1
ATOM 804 O O . ASP A 1 99 ? 4.332 -14.906 9.758 1 89.19 99 ASP A O 1
ATOM 808 N N . VAL A 1 100 ? 5.941 -13.727 8.781 1 91.44 100 VAL A N 1
ATOM 809 C CA . VAL A 1 100 ? 5.09 -12.539 8.695 1 91.44 100 VAL A CA 1
ATOM 810 C C . VAL A 1 100 ? 3.969 -12.781 7.688 1 91.44 100 VAL A C 1
ATOM 812 O O . VAL A 1 100 ? 2.812 -12.438 7.941 1 91.44 100 VAL A O 1
ATOM 815 N N . ILE A 1 101 ? 4.293 -13.375 6.59 1 92.12 101 ILE A N 1
ATOM 816 C CA . ILE A 1 101 ? 3.312 -13.633 5.539 1 92.12 101 ILE A CA 1
ATOM 817 C C . ILE A 1 101 ? 2.225 -14.57 6.066 1 92.12 101 ILE A C 1
ATOM 819 O O . ILE A 1 101 ? 1.05 -14.414 5.727 1 92.12 101 ILE A O 1
ATOM 823 N N . LEU A 1 102 ? 2.576 -15.438 6.941 1 89.5 102 LEU A N 1
ATOM 824 C CA . LEU A 1 102 ? 1.656 -16.422 7.496 1 89.5 102 LEU A CA 1
ATOM 825 C C . LEU A 1 102 ? 0.789 -15.805 8.586 1 89.5 102 LEU A C 1
ATOM 827 O O . LEU A 1 102 ? -0.222 -16.391 8.984 1 89.5 102 LEU A O 1
ATOM 831 N N . ASN A 1 103 ? 1.242 -14.633 8.93 1 84.5 103 ASN A N 1
ATOM 832 C CA . ASN A 1 103 ? 0.612 -14.008 10.086 1 84.5 103 ASN A CA 1
ATOM 833 C C . ASN A 1 103 ? -0.86 -13.703 9.828 1 84.5 103 ASN A C 1
ATOM 835 O O . ASN A 1 103 ? -1.222 -13.25 8.742 1 84.5 103 ASN A O 1
ATOM 839 N N . PHE A 1 104 ? -1.729 -13.906 10.836 1 76.19 104 PHE A N 1
ATOM 840 C CA . PHE A 1 104 ? -3.158 -13.641 10.734 1 76.19 104 PHE A CA 1
ATOM 841 C C . PHE A 1 104 ? -3.695 -13.031 12.023 1 76.19 104 PHE A C 1
ATOM 843 O O . PHE A 1 104 ? -4.828 -13.312 12.422 1 76.19 104 PHE A O 1
ATOM 850 N N . THR A 1 105 ? -2.84 -12.289 12.602 1 76.56 105 THR A N 1
ATOM 851 C CA . THR A 1 105 ? -3.186 -11.742 13.906 1 76.56 105 THR A CA 1
ATOM 852 C C . THR A 1 105 ? -4.508 -10.984 13.844 1 76.56 105 THR A C 1
ATOM 854 O O . THR A 1 105 ? -5.312 -11.047 14.773 1 76.56 105 THR A O 1
ATOM 857 N N . THR A 1 106 ? -4.793 -10.406 12.75 1 82.31 106 THR A N 1
ATOM 858 C CA . THR A 1 106 ? -6.023 -9.633 12.617 1 82.31 106 THR A CA 1
ATOM 859 C C . THR A 1 106 ? -7.16 -10.508 12.102 1 82.31 106 THR A C 1
ATOM 861 O O . THR A 1 106 ? -8.305 -10.062 12.016 1 82.31 106 THR A O 1
ATOM 864 N N . GLN A 1 107 ? -6.91 -11.656 11.672 1 84.81 107 GLN A N 1
ATOM 865 C CA . GLN A 1 107 ? -7.859 -12.672 11.227 1 84.81 107 GLN A CA 1
ATOM 866 C C . GLN A 1 107 ? -8.773 -12.125 10.133 1 84.81 107 GLN A C 1
ATOM 868 O O . GLN A 1 107 ? -10 -12.219 10.234 1 84.81 107 GLN A O 1
ATOM 873 N N . PRO A 1 108 ? -8.211 -11.609 9.156 1 87.88 108 PRO A N 1
ATOM 874 C CA . PRO A 1 108 ? -9.047 -11.148 8.047 1 87.88 108 PRO A CA 1
ATOM 875 C C . PRO A 1 108 ? -9.695 -12.297 7.281 1 87.88 108 PRO A C 1
ATOM 877 O O . PRO A 1 108 ? -9.164 -13.406 7.258 1 87.88 108 PRO A O 1
ATOM 880 N N . ARG A 1 109 ? -10.828 -11.961 6.652 1 92.12 109 ARG A N 1
ATOM 881 C CA . ARG A 1 109 ? -11.43 -12.969 5.781 1 92.12 109 ARG A CA 1
ATOM 882 C C . ARG A 1 109 ? -10.602 -13.164 4.52 1 92.12 109 ARG A C 1
ATOM 884 O O . ARG A 1 109 ? -10.328 -14.297 4.117 1 92.12 109 ARG A O 1
ATOM 891 N N . ASN A 1 110 ? -10.273 -12.078 3.922 1 95 110 ASN A N 1
ATOM 892 C CA . ASN A 1 110 ? -9.461 -12.078 2.705 1 95 110 ASN A CA 1
ATOM 893 C C . ASN A 1 110 ? -8.188 -11.266 2.881 1 95 110 ASN A C 1
ATOM 895 O O . ASN A 1 110 ? -8.188 -10.242 3.57 1 95 110 ASN A O 1
ATOM 899 N N . ARG A 1 111 ? -7.145 -11.75 2.283 1 96.31 111 ARG A N 1
ATOM 900 C CA . ARG A 1 111 ? -5.902 -10.992 2.182 1 96.31 111 ARG A CA 1
ATOM 901 C C . ARG A 1 111 ? -5.336 -11.055 0.768 1 96.31 111 ARG A C 1
ATOM 903 O O . ARG A 1 111 ? -5.176 -12.141 0.206 1 96.31 111 ARG A O 1
ATOM 910 N N . TYR A 1 112 ? -5.066 -9.906 0.186 1 97.06 112 TYR A N 1
ATOM 911 C CA . TYR A 1 112 ? -4.531 -9.836 -1.169 1 97.06 112 TYR A CA 1
ATOM 912 C C . TYR A 1 112 ? -3.164 -9.164 -1.181 1 97.06 112 TYR A C 1
ATOM 914 O O . TYR A 1 112 ? -3.027 -8.016 -0.765 1 97.06 112 TYR A O 1
ATOM 922 N N . PHE A 1 113 ? -2.156 -9.898 -1.596 1 97.31 113 PHE A N 1
ATOM 923 C CA . PHE A 1 113 ? -0.884 -9.273 -1.94 1 97.31 113 PHE A CA 1
ATOM 924 C C . PHE A 1 113 ? -0.874 -8.836 -3.4 1 97.31 113 PHE A C 1
ATOM 926 O O . PHE A 1 113 ? -1.202 -9.625 -4.293 1 97.31 113 PHE A O 1
ATOM 933 N N . ILE A 1 114 ? -0.563 -7.625 -3.672 1 97.62 114 ILE A N 1
ATOM 934 C CA . ILE A 1 114 ? -0.407 -7.109 -5.027 1 97.62 114 ILE A CA 1
ATOM 935 C C . ILE A 1 114 ? 1.009 -6.566 -5.215 1 97.62 114 ILE A C 1
ATOM 937 O O . ILE A 1 114 ? 1.354 -5.516 -4.668 1 97.62 114 ILE A O 1
ATOM 941 N N . TRP A 1 115 ? 1.799 -7.285 -5.918 1 98.19 115 TRP A N 1
ATOM 942 C CA . TRP A 1 115 ? 3.207 -6.961 -6.121 1 98.19 115 TRP A CA 1
ATOM 943 C C . TRP A 1 115 ? 3.426 -6.312 -7.484 1 98.19 115 TRP A C 1
ATOM 945 O O . TRP A 1 115 ? 3.498 -7.004 -8.5 1 98.19 115 TRP A O 1
ATOM 955 N N . TYR A 1 116 ? 3.568 -4.984 -7.473 1 96.69 116 TYR A N 1
ATOM 956 C CA . TYR A 1 116 ? 3.816 -4.219 -8.688 1 96.69 116 TYR A CA 1
ATOM 957 C C . TYR A 1 116 ? 5.246 -4.422 -9.18 1 96.69 116 TYR A C 1
ATOM 959 O O . TYR A 1 116 ? 6.172 -4.551 -8.375 1 96.69 116 TYR A O 1
ATOM 967 N N . ASP A 1 117 ? 5.41 -4.418 -10.477 1 96.38 117 ASP A N 1
ATOM 968 C CA . ASP A 1 117 ? 6.738 -4.438 -11.086 1 96.38 117 ASP A CA 1
ATOM 969 C C . ASP A 1 117 ? 7.586 -5.574 -10.523 1 96.38 117 ASP A C 1
ATOM 971 O O . ASP A 1 117 ? 8.75 -5.371 -10.164 1 96.38 117 ASP A O 1
ATOM 975 N N . ALA A 1 118 ? 6.992 -6.715 -10.438 1 97.19 118 ALA A N 1
ATOM 976 C CA . ALA A 1 118 ? 7.664 -7.879 -9.867 1 97.19 118 ALA A CA 1
ATOM 977 C C . ALA A 1 118 ? 8.875 -8.281 -10.695 1 97.19 118 ALA A C 1
ATOM 979 O O . ALA A 1 118 ? 9.797 -8.93 -10.195 1 97.19 118 ALA A O 1
ATOM 980 N N . GLN A 1 119 ? 8.875 -7.812 -11.938 1 96.06 119 GLN A N 1
ATOM 981 C CA . GLN A 1 119 ? 9.969 -8.172 -12.82 1 96.06 119 GLN A CA 1
ATOM 982 C C . GLN A 1 119 ? 11.289 -7.57 -12.352 1 96.06 119 GLN A C 1
ATOM 984 O O . GLN A 1 119 ? 12.359 -8.047 -12.719 1 96.06 119 GLN A O 1
ATOM 989 N N . HIS A 1 120 ? 11.219 -6.527 -11.617 1 97.94 120 HIS A N 1
ATOM 990 C CA . HIS A 1 120 ? 12.438 -5.867 -11.164 1 97.94 120 HIS A CA 1
ATOM 991 C C . HIS A 1 120 ? 13.328 -6.832 -10.383 1 97.94 120 HIS A C 1
ATOM 993 O O . HIS A 1 120 ? 14.492 -7.039 -10.734 1 97.94 120 HIS A O 1
ATOM 999 N N . LEU A 1 121 ? 12.789 -7.453 -9.359 1 98.31 121 LEU A N 1
ATOM 1000 C CA . LEU A 1 121 ? 13.562 -8.414 -8.578 1 98.31 121 LEU A CA 1
ATOM 1001 C C . LEU A 1 121 ? 13.766 -9.711 -9.367 1 98.31 121 LEU A C 1
ATOM 1003 O O . LEU A 1 121 ? 14.82 -10.344 -9.258 1 98.31 121 LEU A O 1
ATOM 1007 N N . PHE A 1 122 ? 12.773 -10.07 -10.117 1 97 122 PHE A N 1
ATOM 1008 C CA . PHE A 1 122 ? 12.844 -11.266 -10.945 1 97 122 PHE A CA 1
ATOM 1009 C C . PHE A 1 122 ? 14.094 -11.242 -11.828 1 97 122 PHE A C 1
ATOM 1011 O O . PHE A 1 122 ? 14.789 -12.25 -11.961 1 97 122 PHE A O 1
ATOM 1018 N N . HIS A 1 123 ? 14.422 -10.078 -12.352 1 96.88 123 HIS A N 1
ATOM 1019 C CA . HIS A 1 123 ? 15.547 -9.953 -13.266 1 96.88 123 HIS A CA 1
ATOM 1020 C C . HIS A 1 123 ? 16.844 -9.617 -12.523 1 96.88 123 HIS A C 1
ATOM 1022 O O . HIS A 1 123 ? 17.922 -10.023 -12.938 1 96.88 123 HIS A O 1
ATOM 1028 N N . SER A 1 124 ? 16.766 -8.867 -11.469 1 97.88 124 SER A N 1
ATOM 1029 C CA . SER A 1 124 ? 17.969 -8.367 -10.805 1 97.88 124 SER A CA 1
ATOM 1030 C C . SER A 1 124 ? 18.547 -9.406 -9.852 1 97.88 124 SER A C 1
ATOM 1032 O O . SER A 1 124 ? 19.75 -9.438 -9.617 1 97.88 124 SER A O 1
ATOM 1034 N N . ASP A 1 125 ? 17.719 -10.242 -9.203 1 98.19 125 ASP A N 1
ATOM 1035 C CA . ASP A 1 125 ? 18.109 -11.281 -8.258 1 98.19 125 ASP A CA 1
ATOM 1036 C C . ASP A 1 125 ? 17.109 -12.438 -8.266 1 98.19 125 ASP A C 1
ATOM 1038 O O . ASP A 1 125 ? 16.266 -12.547 -7.371 1 98.19 125 ASP A O 1
ATOM 1042 N N . ARG A 1 126 ? 17.297 -13.32 -9.156 1 96.31 126 ARG A N 1
ATOM 1043 C CA . ARG A 1 126 ? 16.359 -14.414 -9.414 1 96.31 126 ARG A CA 1
ATOM 1044 C C . ARG A 1 126 ? 16.25 -15.344 -8.219 1 96.31 126 ARG A C 1
ATOM 1046 O O . ARG A 1 126 ? 15.164 -15.805 -7.871 1 96.31 126 ARG A O 1
ATOM 1053 N N . GLU A 1 127 ? 17.344 -15.617 -7.625 1 95.75 127 GLU A N 1
ATOM 1054 C CA . GLU A 1 127 ? 17.359 -16.516 -6.477 1 95.75 127 GLU A CA 1
ATOM 1055 C C . GLU A 1 127 ? 16.5 -15.977 -5.34 1 95.75 127 GLU A C 1
ATOM 1057 O O . GLU A 1 127 ? 15.664 -16.703 -4.781 1 95.75 127 GLU A O 1
ATOM 1062 N N . LEU A 1 128 ? 16.688 -14.734 -5.004 1 97.56 128 LEU A N 1
ATOM 1063 C CA . LEU A 1 128 ? 15.867 -14.125 -3.959 1 97.56 128 LEU A CA 1
ATOM 1064 C C . LEU A 1 128 ? 14.398 -14.078 -4.367 1 97.56 128 LEU A C 1
ATOM 1066 O O . LEU A 1 128 ? 13.516 -14.367 -3.555 1 97.56 128 LEU A O 1
ATOM 1070 N N . PHE A 1 129 ? 14.156 -13.695 -5.59 1 96.88 129 PHE A N 1
ATOM 1071 C CA . PHE A 1 129 ? 12.781 -13.664 -6.078 1 96.88 129 PHE A CA 1
ATOM 1072 C C . PHE A 1 129 ? 12.117 -15.023 -5.895 1 96.88 129 PHE A C 1
ATOM 1074 O O . PHE A 1 129 ? 11.016 -15.117 -5.34 1 96.88 129 PHE A O 1
ATOM 1081 N N . ASP A 1 130 ? 12.805 -16 -6.336 1 92.5 130 ASP A N 1
ATOM 1082 C CA . ASP A 1 130 ? 12.25 -17.359 -6.246 1 92.5 130 ASP A CA 1
ATOM 1083 C C . ASP A 1 130 ? 11.977 -17.734 -4.793 1 92.5 130 ASP A C 1
ATOM 1085 O O . ASP A 1 130 ? 10.961 -18.375 -4.488 1 92.5 130 ASP A O 1
ATOM 1089 N N . GLY A 1 131 ? 12.875 -17.391 -3.936 1 91.69 131 GLY A N 1
ATOM 1090 C CA . GLY A 1 131 ? 12.688 -17.641 -2.516 1 91.69 131 GLY A CA 1
ATOM 1091 C C . GLY A 1 131 ? 11.461 -16.953 -1.944 1 91.69 131 GLY A C 1
ATOM 1092 O O . GLY A 1 131 ? 10.688 -17.578 -1.203 1 91.69 131 GLY A O 1
ATOM 1093 N N . LEU A 1 132 ? 11.297 -15.727 -2.279 1 94.81 132 LEU A N 1
ATOM 1094 C CA . LEU A 1 132 ? 10.148 -14.961 -1.808 1 94.81 132 LEU A CA 1
ATOM 1095 C C . LEU A 1 132 ? 8.859 -15.469 -2.439 1 94.81 132 LEU A C 1
ATOM 1097 O O . LEU A 1 132 ? 7.836 -15.594 -1.761 1 94.81 132 LEU A O 1
ATOM 1101 N N . PHE A 1 133 ? 8.945 -15.758 -3.707 1 92 133 PHE A N 1
ATOM 1102 C CA . PHE A 1 133 ? 7.809 -16.297 -4.449 1 92 133 PHE A CA 1
ATOM 1103 C C . PHE A 1 133 ? 7.312 -17.594 -3.816 1 92 133 PHE A C 1
ATOM 1105 O O . PHE A 1 133 ? 6.113 -17.75 -3.584 1 92 133 PHE A O 1
ATOM 1112 N N . GLU A 1 134 ? 8.141 -18.406 -3.529 1 88.44 134 GLU A N 1
ATOM 1113 C CA . GLU A 1 134 ? 7.785 -19.672 -2.898 1 88.44 134 GLU A CA 1
ATOM 1114 C C . GLU A 1 134 ? 7.102 -19.438 -1.554 1 88.44 134 GLU A C 1
ATOM 1116 O O . GLU A 1 134 ? 6.082 -20.078 -1.259 1 88.44 134 GLU A O 1
ATOM 1121 N N . ARG A 1 135 ? 7.625 -18.578 -0.738 1 89.88 135 ARG A N 1
ATOM 1122 C CA . ARG A 1 135 ? 7.031 -18.297 0.565 1 89.88 135 ARG A CA 1
ATOM 1123 C C . ARG A 1 135 ? 5.625 -17.719 0.417 1 89.88 135 ARG A C 1
ATOM 1125 O O . ARG A 1 135 ? 4.723 -18.078 1.18 1 89.88 135 ARG A O 1
ATOM 1132 N N . LEU A 1 136 ? 5.441 -16.891 -0.55 1 91.62 136 LEU A N 1
ATOM 1133 C CA . LEU A 1 136 ? 4.133 -16.281 -0.794 1 91.62 136 LEU A CA 1
ATOM 1134 C C . LEU A 1 136 ? 3.121 -17.344 -1.226 1 91.62 136 LEU A C 1
ATOM 1136 O O . LEU A 1 136 ? 1.988 -17.359 -0.74 1 91.62 136 LEU A O 1
ATOM 1140 N N . ILE A 1 137 ? 3.549 -18.203 -2.096 1 87.5 137 ILE A N 1
ATOM 1141 C CA . ILE A 1 137 ? 2.646 -19.203 -2.645 1 87.5 137 ILE A CA 1
ATOM 1142 C C . ILE A 1 137 ? 2.289 -20.219 -1.562 1 87.5 137 ILE A C 1
ATOM 1144 O O . ILE A 1 137 ? 1.117 -20.562 -1.389 1 87.5 137 ILE A O 1
ATOM 1148 N N . VAL A 1 138 ? 3.227 -20.672 -0.888 1 86.25 138 VAL A N 1
ATOM 1149 C CA . VAL A 1 138 ? 3 -21.672 0.142 1 86.25 138 VAL A CA 1
ATOM 1150 C C . VAL A 1 138 ? 2.125 -21.094 1.25 1 86.25 138 VAL A C 1
ATOM 1152 O O . VAL A 1 138 ? 1.162 -21.734 1.687 1 86.25 138 VAL A O 1
ATOM 1155 N N . ALA A 1 139 ? 2.463 -19.922 1.684 1 89.12 139 ALA A N 1
ATOM 1156 C CA . ALA A 1 139 ? 1.656 -19.281 2.713 1 89.12 139 ALA A CA 1
ATOM 1157 C C . ALA A 1 139 ? 0.215 -19.094 2.248 1 89.12 139 ALA A C 1
ATOM 1159 O O . ALA A 1 139 ? -0.724 -19.266 3.025 1 89.12 139 ALA A O 1
ATOM 1160 N N . SER A 1 140 ? 0.066 -18.656 1.031 1 89.62 140 SER A N 1
ATOM 1161 C CA . SER A 1 140 ? -1.272 -18.469 0.479 1 89.62 140 SER A CA 1
ATOM 1162 C C . SER A 1 140 ? -2.061 -19.781 0.509 1 89.62 140 SER A C 1
ATOM 1164 O O . SER A 1 140 ? -3.238 -19.797 0.875 1 89.62 140 SER A O 1
ATOM 1166 N N . TYR A 1 141 ? -1.459 -20.812 0.137 1 84.88 141 TYR A N 1
ATOM 1167 C CA . TYR A 1 141 ? -2.098 -22.125 0.161 1 84.88 141 TYR A CA 1
ATOM 1168 C C . TYR A 1 141 ? -2.477 -22.531 1.582 1 84.88 141 TYR A C 1
ATOM 1170 O O . TYR A 1 141 ? -3.617 -22.922 1.84 1 84.88 141 TYR A O 1
ATOM 1178 N N . LEU A 1 142 ? -1.555 -22.422 2.445 1 86.19 142 LEU A N 1
ATOM 1179 C CA . LEU A 1 142 ? -1.776 -22.844 3.824 1 86.19 142 LEU A CA 1
ATOM 1180 C C . LEU A 1 142 ? -2.871 -22.016 4.48 1 86.19 142 LEU A C 1
ATOM 1182 O O . LEU A 1 142 ? -3.781 -22.562 5.109 1 86.19 142 LEU A O 1
ATOM 1186 N N . ASN A 1 143 ? -2.801 -20.734 4.348 1 89.06 143 ASN A N 1
ATOM 1187 C CA . ASN A 1 143 ? -3.801 -19.844 4.938 1 89.06 143 ASN A CA 1
ATOM 1188 C C . ASN A 1 143 ? -5.18 -20.078 4.328 1 89.06 143 ASN A C 1
ATOM 1190 O O . ASN A 1 143 ? -6.18 -20.141 5.047 1 89.06 143 ASN A O 1
ATOM 1194 N N . SER A 1 144 ? -5.254 -20.234 3.061 1 87.38 144 SER A N 1
ATOM 1195 C CA . SER A 1 144 ? -6.535 -20.375 2.373 1 87.38 144 SER A CA 1
ATOM 1196 C C . SER A 1 144 ? -7.199 -21.703 2.709 1 87.38 144 SER A C 1
ATOM 1198 O O . SER A 1 144 ? -8.422 -21.844 2.594 1 87.38 144 SER A O 1
ATOM 1200 N N . ASN A 1 145 ? -6.383 -22.625 3.105 1 83.44 145 ASN A N 1
ATOM 1201 C CA . ASN A 1 145 ? -6.926 -23.953 3.389 1 83.44 145 ASN A CA 1
ATOM 1202 C C . ASN A 1 145 ? -6.957 -24.234 4.887 1 83.44 145 ASN A C 1
ATOM 1204 O O . ASN A 1 145 ? -7.23 -25.359 5.305 1 83.44 145 ASN A O 1
ATOM 1208 N N . GLY A 1 146 ? -6.637 -23.266 5.66 1 82.5 146 GLY A N 1
ATOM 1209 C CA . GLY A 1 146 ? -6.68 -23.422 7.105 1 82.5 146 GLY A CA 1
ATOM 1210 C C . GLY A 1 146 ? -5.648 -24.406 7.633 1 82.5 146 GLY A C 1
ATOM 1211 O O . GLY A 1 146 ? -5.922 -25.172 8.562 1 82.5 146 GLY A O 1
ATOM 1212 N N . LYS A 1 147 ? -4.555 -24.516 7.059 1 78.25 147 LYS A N 1
ATOM 1213 C CA . LYS A 1 147 ? -3.535 -25.5 7.41 1 78.25 147 LYS A CA 1
ATOM 1214 C C . LYS A 1 147 ? -2.363 -24.844 8.133 1 78.25 147 LYS A C 1
ATOM 1216 O O . LYS A 1 147 ? -1.424 -25.531 8.547 1 78.25 147 LYS A O 1
ATOM 1221 N N . ALA A 1 148 ? -2.309 -23.625 8.07 1 72.69 148 ALA A N 1
ATOM 1222 C CA . ALA A 1 148 ? -1.176 -22.984 8.742 1 72.69 148 ALA A CA 1
ATOM 1223 C C . ALA A 1 148 ? -1.152 -23.328 10.227 1 72.69 148 ALA A C 1
ATOM 1225 O O . ALA A 1 148 ? -0.65 -24.391 10.625 1 72.69 148 ALA A O 1
ATOM 1226 N N . THR A 1 149 ? -1.142 -22.75 11.211 1 60.25 149 THR A N 1
ATOM 1227 C CA . THR A 1 149 ? -0.995 -23.109 12.609 1 60.25 149 THR A CA 1
ATOM 1228 C C . THR A 1 149 ? -2.354 -23.141 13.305 1 60.25 149 THR A C 1
ATOM 1230 O O . THR A 1 149 ? -2.525 -23.844 14.312 1 60.25 149 THR A O 1
ATOM 1233 N N . HIS A 1 150 ? -3.219 -22.219 12.914 1 61.56 150 HIS A N 1
ATOM 1234 C CA . HIS A 1 150 ? -4.438 -22.078 13.703 1 61.56 150 HIS A CA 1
ATOM 1235 C C . HIS A 1 150 ? -5.672 -22.406 12.875 1 61.56 150 HIS A C 1
ATOM 1237 O O . HIS A 1 150 ? -5.582 -22.562 11.656 1 61.56 150 HIS A O 1
ATOM 1243 N N . ASP A 1 151 ? -6.727 -22.703 13.602 1 67.94 151 ASP A N 1
ATOM 1244 C CA . ASP A 1 151 ? -8.047 -23.031 13.086 1 67.94 151 ASP A CA 1
ATOM 1245 C C . ASP A 1 151 ? -8.648 -21.859 12.312 1 67.94 151 ASP A C 1
ATOM 1247 O O . ASP A 1 151 ? -9.82 -21.906 11.922 1 67.94 151 ASP A O 1
ATOM 1251 N N . TYR A 1 152 ? -7.809 -20.906 12.016 1 78.69 152 TYR A N 1
ATOM 1252 C CA . TYR A 1 152 ? -8.383 -19.797 11.273 1 78.69 152 TYR A CA 1
ATOM 1253 C C . TYR A 1 152 ? -7.953 -19.828 9.805 1 78.69 152 TYR A C 1
ATOM 1255 O O . TYR A 1 152 ? -6.797 -20.141 9.5 1 78.69 152 TYR A O 1
ATOM 1263 N N . GLN A 1 153 ? -8.953 -19.594 8.969 1 88.38 153 GLN A N 1
ATOM 1264 C CA . GLN A 1 153 ? -8.703 -19.594 7.527 1 88.38 153 GLN A CA 1
ATOM 1265 C C . GLN A 1 153 ? -8.742 -18.172 6.965 1 88.38 153 GLN A C 1
ATOM 1267 O O . GLN A 1 153 ? -9.664 -17.406 7.258 1 88.38 153 GLN A O 1
ATOM 1272 N N . VAL A 1 154 ? -7.684 -17.844 6.301 1 90.94 154 VAL A N 1
ATOM 1273 C CA . VAL A 1 154 ? -7.621 -16.594 5.555 1 90.94 154 VAL A CA 1
ATOM 1274 C C . VAL A 1 154 ? -7.516 -16.875 4.059 1 90.94 154 VAL A C 1
ATOM 1276 O O . VAL A 1 154 ? -6.605 -17.594 3.625 1 90.94 154 VAL A O 1
ATOM 1279 N N . ASN A 1 155 ? -8.531 -16.391 3.309 1 93.88 155 ASN A N 1
ATOM 1280 C CA . ASN A 1 155 ? -8.406 -16.469 1.856 1 93.88 155 ASN A CA 1
ATOM 1281 C C . ASN A 1 155 ? -7.312 -15.547 1.338 1 93.88 155 ASN A C 1
ATOM 1283 O O . ASN A 1 155 ? -7.57 -14.383 1.036 1 93.88 155 ASN A O 1
ATOM 1287 N N . GLN A 1 156 ? -6.133 -16.125 1.257 1 93.75 156 GLN A N 1
ATOM 1288 C CA . GLN A 1 156 ? -4.977 -15.328 0.868 1 93.75 156 GLN A CA 1
ATOM 1289 C C . GLN A 1 156 ? -4.637 -15.531 -0.605 1 93.75 156 GLN A C 1
ATOM 1291 O O . GLN A 1 156 ? -4.52 -16.656 -1.069 1 93.75 156 GLN A O 1
ATOM 1296 N N . LYS A 1 157 ? -4.539 -14.414 -1.349 1 94.44 157 LYS A N 1
ATOM 1297 C CA . LYS A 1 157 ? -4.203 -14.43 -2.77 1 94.44 157 LYS A CA 1
ATOM 1298 C C . LYS A 1 157 ? -2.98 -13.562 -3.055 1 94.44 157 LYS A C 1
ATOM 1300 O O . LYS A 1 157 ? -2.734 -12.578 -2.355 1 94.44 157 LYS A O 1
ATOM 1305 N N . VAL A 1 158 ? -2.25 -14.008 -4.066 1 94.75 158 VAL A N 1
ATOM 1306 C CA . VAL A 1 158 ? -1.053 -13.289 -4.48 1 94.75 158 VAL A CA 1
ATOM 1307 C C . VAL A 1 158 ? -1.157 -12.922 -5.957 1 94.75 158 VAL A C 1
ATOM 1309 O O . VAL A 1 158 ? -1.357 -13.789 -6.809 1 94.75 158 VAL A O 1
ATOM 1312 N N . ILE A 1 159 ? -1.089 -11.648 -6.211 1 95.31 159 ILE A N 1
ATOM 1313 C CA . ILE A 1 159 ? -1.118 -11.125 -7.57 1 95.31 159 ILE A CA 1
ATOM 1314 C C . ILE A 1 159 ? 0.218 -10.461 -7.902 1 95.31 159 ILE A C 1
ATOM 1316 O O . ILE A 1 159 ? 0.618 -9.5 -7.246 1 95.31 159 ILE A O 1
ATOM 1320 N N . LEU A 1 160 ? 0.912 -10.945 -8.875 1 95.44 160 LEU A N 1
ATOM 1321 C CA . LEU A 1 160 ? 2.164 -10.352 -9.336 1 95.44 160 LEU A CA 1
ATOM 1322 C C . LEU A 1 160 ? 1.989 -9.703 -10.695 1 95.44 160 LEU A C 1
ATOM 1324 O O . LEU A 1 160 ? 1.462 -10.32 -11.625 1 95.44 160 LEU A O 1
ATOM 1328 N N . LEU A 1 161 ? 2.41 -8.508 -10.828 1 94.94 161 LEU A N 1
ATOM 1329 C CA . LEU A 1 161 ? 2.338 -7.758 -12.078 1 94.94 161 LEU A CA 1
ATOM 1330 C C . LEU A 1 161 ? 3.719 -7.625 -12.711 1 94.94 161 LEU A C 1
ATOM 1332 O O . LEU A 1 161 ? 4.613 -7.004 -12.141 1 94.94 161 LEU A O 1
ATOM 1336 N N . PHE A 1 162 ? 3.848 -8.156 -13.898 1 93.88 162 PHE A N 1
ATOM 1337 C CA . PHE A 1 162 ? 5.082 -8.109 -14.672 1 93.88 162 PHE A CA 1
ATOM 1338 C C . PHE A 1 162 ? 4.938 -7.184 -15.875 1 93.88 162 PHE A C 1
ATOM 1340 O O . PHE A 1 162 ? 4.375 -7.574 -16.906 1 93.88 162 PHE A O 1
ATOM 1347 N N . ASP A 1 163 ? 5.379 -5.977 -15.781 1 86.75 163 ASP A N 1
ATOM 1348 C CA . ASP A 1 163 ? 5.156 -4.961 -16.797 1 86.75 163 ASP A CA 1
ATOM 1349 C C . ASP A 1 163 ? 6.012 -5.23 -18.047 1 86.75 163 ASP A C 1
ATOM 1351 O O . ASP A 1 163 ? 5.594 -4.949 -19.172 1 86.75 163 ASP A O 1
ATOM 1355 N N . ASP A 1 164 ? 7.23 -5.617 -17.953 1 84.38 164 ASP A N 1
ATOM 1356 C CA . ASP A 1 164 ? 8.133 -5.773 -19.094 1 84.38 164 ASP A CA 1
ATOM 1357 C C . ASP A 1 164 ? 8.672 -7.199 -19.172 1 84.38 164 ASP A C 1
ATOM 1359 O O . ASP A 1 164 ? 9.867 -7.402 -19.406 1 84.38 164 ASP A O 1
ATOM 1363 N N . THR A 1 165 ? 7.766 -8.102 -18.969 1 85.12 165 THR A N 1
ATOM 1364 C CA . THR A 1 165 ? 8.117 -9.516 -19.031 1 85.12 165 THR A CA 1
ATOM 1365 C C . THR A 1 165 ? 7.027 -10.312 -19.75 1 85.12 165 THR A C 1
ATOM 1367 O O . THR A 1 165 ? 5.844 -10.164 -19.438 1 85.12 165 THR A O 1
ATOM 1370 N N . CYS A 1 166 ? 7.453 -11.016 -20.672 1 83.56 166 CYS A N 1
ATOM 1371 C CA . CYS A 1 166 ? 6.469 -11.789 -21.422 1 83.56 166 CYS A CA 1
ATOM 1372 C C . CYS A 1 166 ? 6.082 -13.055 -20.672 1 83.56 166 CYS A C 1
ATOM 1374 O O . CYS A 1 166 ? 6.785 -13.477 -19.75 1 83.56 166 CYS A O 1
ATOM 1376 N N . GLU A 1 167 ? 5.004 -13.562 -21.109 1 83.56 167 GLU A N 1
ATOM 1377 C CA . GLU A 1 167 ? 4.441 -14.75 -20.469 1 83.56 167 GLU A CA 1
ATOM 1378 C C . GLU A 1 167 ? 5.441 -15.898 -20.469 1 83.56 167 GLU A C 1
ATOM 1380 O O . GLU A 1 167 ? 5.574 -16.609 -19.484 1 83.56 167 GLU A O 1
ATOM 1385 N N . ASN A 1 168 ? 6.141 -16.078 -21.5 1 84.06 168 ASN A N 1
ATOM 1386 C CA . ASN A 1 168 ? 7.066 -17.188 -21.641 1 84.06 168 ASN A CA 1
ATOM 1387 C C . ASN A 1 168 ? 8.203 -17.109 -20.625 1 84.06 168 ASN A C 1
ATOM 1389 O O . ASN A 1 168 ? 8.727 -18.141 -20.188 1 84.06 168 ASN A O 1
ATOM 1393 N N . GLU A 1 169 ? 8.562 -15.953 -20.266 1 86.44 169 GLU A N 1
ATOM 1394 C CA . GLU A 1 169 ? 9.688 -15.742 -19.359 1 86.44 169 GLU A CA 1
ATOM 1395 C C . GLU A 1 169 ? 9.344 -16.156 -17.938 1 86.44 169 GLU A C 1
ATOM 1397 O O . GLU A 1 169 ? 10.227 -16.531 -17.172 1 86.44 169 GLU A O 1
ATOM 1402 N N . ILE A 1 170 ? 8.047 -16.094 -17.625 1 88.25 170 ILE A N 1
ATOM 1403 C CA . ILE A 1 170 ? 7.711 -16.375 -16.234 1 88.25 170 ILE A CA 1
ATOM 1404 C C . ILE A 1 170 ? 7 -17.719 -16.141 1 88.25 170 ILE A C 1
ATOM 1406 O O . ILE A 1 170 ? 6.555 -18.125 -15.062 1 88.25 170 ILE A O 1
ATOM 1410 N N . SER A 1 171 ? 6.914 -18.406 -17.219 1 83 171 SER A N 1
ATOM 1411 C CA . SER A 1 171 ? 6.168 -19.656 -17.281 1 83 171 SER A CA 1
ATOM 1412 C C . SER A 1 171 ? 6.762 -20.703 -16.344 1 83 171 SER A C 1
ATOM 1414 O O . SER A 1 171 ? 6.039 -21.547 -15.812 1 83 171 SER A O 1
ATOM 1416 N N . ASP A 1 172 ? 8.07 -20.578 -16.141 1 82.5 172 ASP A N 1
ATOM 1417 C CA . ASP A 1 172 ? 8.742 -21.562 -15.297 1 82.5 172 ASP A CA 1
ATOM 1418 C C . ASP A 1 172 ? 8.258 -21.453 -13.852 1 82.5 172 ASP A C 1
ATOM 1420 O O . ASP A 1 172 ? 8.32 -22.422 -13.094 1 82.5 172 ASP A O 1
ATOM 1424 N N . LEU A 1 173 ? 7.805 -20.25 -13.422 1 82.62 173 LEU A N 1
ATOM 1425 C CA . LEU A 1 173 ? 7.297 -20.047 -12.07 1 82.62 173 LEU A CA 1
ATOM 1426 C C . LEU A 1 173 ? 6.039 -20.891 -11.836 1 82.62 173 LEU A C 1
ATOM 1428 O O . LEU A 1 173 ? 5.75 -21.266 -10.695 1 82.62 173 LEU A O 1
ATOM 1432 N N . LEU A 1 174 ? 5.348 -21.141 -12.891 1 73.06 174 LEU A N 1
ATOM 1433 C CA . LEU A 1 174 ? 4.027 -21.75 -12.773 1 73.06 174 LEU A CA 1
ATOM 1434 C C . LEU A 1 174 ? 4.105 -23.266 -12.969 1 73.06 174 LEU A C 1
ATOM 1436 O O . LEU A 1 174 ? 3.139 -23.969 -12.695 1 73.06 174 LEU A O 1
ATOM 1440 N N . ASN A 1 175 ? 5.297 -23.672 -13.383 1 71.5 175 ASN A N 1
ATOM 1441 C CA . ASN A 1 175 ? 5.457 -25.094 -13.688 1 71.5 175 ASN A CA 1
ATOM 1442 C C . ASN A 1 175 ? 6.309 -25.797 -12.633 1 71.5 175 ASN A C 1
ATOM 1444 O O . ASN A 1 175 ? 6.676 -26.969 -12.805 1 71.5 175 ASN A O 1
ATOM 1448 N N . VAL A 1 176 ? 6.66 -25.094 -11.609 1 71.94 176 VAL A N 1
ATOM 1449 C CA . VAL A 1 176 ? 7.484 -25.656 -10.539 1 71.94 176 VAL A CA 1
ATOM 1450 C C . VAL A 1 176 ? 6.594 -26.141 -9.398 1 71.94 176 VAL A C 1
ATOM 1452 O O . VAL A 1 176 ? 5.547 -25.547 -9.125 1 71.94 176 VAL A O 1
ATOM 1455 N N . ASN A 1 177 ? 6.973 -27.219 -8.828 1 70 177 ASN A N 1
ATOM 1456 C CA . ASN A 1 177 ? 6.316 -27.719 -7.621 1 70 177 ASN A CA 1
ATOM 1457 C C . ASN A 1 177 ? 6.871 -27.047 -6.371 1 70 177 ASN A C 1
ATOM 1459 O O . ASN A 1 177 ? 8.086 -26.906 -6.215 1 70 177 ASN A O 1
ATOM 1463 N N . TYR A 1 178 ? 5.984 -26.406 -5.684 1 73.94 178 TYR A N 1
ATOM 1464 C CA . TYR A 1 178 ? 6.383 -25.797 -4.422 1 73.94 178 TYR A CA 1
ATOM 1465 C C . TYR A 1 178 ? 6.023 -26.688 -3.244 1 73.94 178 TYR A C 1
ATOM 1467 O O . TYR A 1 178 ? 5 -27.375 -3.266 1 73.94 178 TYR A O 1
ATOM 1475 N N . TYR A 1 179 ? 6.988 -26.781 -2.199 1 66.81 179 TYR A N 1
ATOM 1476 C CA . TYR A 1 179 ? 6.801 -27.672 -1.061 1 66.81 179 TYR A CA 1
ATOM 1477 C C . TYR A 1 179 ? 6.59 -26.891 0.224 1 66.81 179 TYR A C 1
ATOM 1479 O O . TYR A 1 179 ? 7.148 -25.797 0.389 1 66.81 179 TYR A O 1
ATOM 1487 N N . THR A 1 180 ? 5.59 -27.281 1.038 1 65.75 180 THR A N 1
ATOM 1488 C CA . THR A 1 180 ? 5.387 -26.703 2.357 1 65.75 180 THR A CA 1
ATOM 1489 C C . THR A 1 180 ? 6.516 -27.094 3.305 1 65.75 180 THR A C 1
ATOM 1491 O O . THR A 1 180 ? 6.793 -28.281 3.484 1 65.75 180 THR A O 1
ATOM 1494 N N . PRO A 1 181 ? 7.355 -26.078 3.635 1 55.09 181 PRO A N 1
ATOM 1495 C CA . PRO A 1 181 ? 8.336 -26.5 4.645 1 55.09 181 PRO A CA 1
ATOM 1496 C C . PRO A 1 181 ? 7.68 -27.094 5.887 1 55.09 181 PRO A C 1
ATOM 1498 O O . PRO A 1 181 ? 6.574 -26.688 6.266 1 55.09 181 PRO A O 1
ATOM 1501 N N . SER A 1 182 ? 7.93 -28.297 6.309 1 45.59 182 SER A N 1
ATOM 1502 C CA . SER A 1 182 ? 7.395 -28.891 7.527 1 45.59 182 SER A CA 1
ATOM 1503 C C . SER A 1 182 ? 7.52 -27.938 8.711 1 45.59 182 SER A C 1
ATOM 1505 O O . SER A 1 182 ? 8.617 -27.484 9.039 1 45.59 182 SER A O 1
ATOM 1507 N N . ILE A 1 183 ? 6.777 -27 8.797 1 42.53 183 ILE A N 1
ATOM 1508 C CA . ILE A 1 183 ? 6.879 -26.266 10.047 1 42.53 183 ILE A CA 1
ATOM 1509 C C . ILE A 1 183 ? 7.164 -27.234 11.195 1 42.53 183 ILE A C 1
ATOM 1511 O O . ILE A 1 183 ? 7.641 -26.844 12.258 1 42.53 183 ILE A O 1
ATOM 1515 N N . PHE A 1 184 ? 6.305 -28.266 11.602 1 36 184 PHE A N 1
ATOM 1516 C CA . PHE A 1 184 ? 6.484 -29.297 12.617 1 36 184 PHE A CA 1
ATOM 1517 C C . PHE A 1 184 ? 7.496 -30.344 12.156 1 36 184 PHE A C 1
ATOM 1519 O O . PHE A 1 184 ? 7.738 -30.5 10.961 1 36 184 PHE A O 1
ATOM 1526 N N . ASP A 1 185 ? 8.344 -30.969 13.117 1 37.06 185 ASP A N 1
ATOM 1527 C CA . ASP A 1 185 ? 9.352 -32 12.945 1 37.06 185 ASP A CA 1
ATOM 1528 C C . ASP A 1 185 ? 9.086 -32.844 11.695 1 37.06 185 ASP A C 1
ATOM 1530 O O . ASP A 1 185 ? 10.016 -33.156 10.953 1 37.06 185 ASP A O 1
ATOM 1534 N N . ASN A 1 186 ? 8.203 -33.938 11.883 1 36.22 186 ASN A N 1
ATOM 1535 C CA . ASN A 1 186 ? 8.359 -35.188 11.156 1 36.22 186 ASN A CA 1
ATOM 1536 C C . ASN A 1 186 ? 8.211 -34.969 9.648 1 36.22 186 ASN A C 1
ATOM 1538 O O . ASN A 1 186 ? 9.031 -35.469 8.867 1 36.22 186 ASN A O 1
ATOM 1542 N N . PHE A 1 187 ? 7 -35.531 8.953 1 34.81 187 PHE A N 1
ATOM 1543 C CA . PHE A 1 187 ? 6.848 -36.125 7.621 1 34.81 187 PHE A CA 1
ATOM 1544 C C . PHE A 1 187 ? 6.715 -35.031 6.57 1 34.81 187 PHE A C 1
ATOM 1546 O O . PHE A 1 187 ? 5.883 -34.125 6.703 1 34.81 187 PHE A O 1
ATOM 1553 N N . ASP A 1 188 ? 7.84 -34.406 5.988 1 38.5 188 ASP A N 1
ATOM 1554 C CA . ASP A 1 188 ? 7.852 -33.844 4.645 1 38.5 188 ASP A CA 1
ATOM 1555 C C . ASP A 1 188 ? 6.723 -34.438 3.795 1 38.5 188 ASP A C 1
ATOM 1557 O O . ASP A 1 188 ? 6.777 -35.594 3.389 1 38.5 188 ASP A O 1
ATOM 1561 N N . THR A 1 189 ? 5.621 -34.594 4.391 1 39.88 189 THR A N 1
ATOM 1562 C CA . THR A 1 189 ? 4.684 -35.156 3.43 1 39.88 189 THR A CA 1
ATOM 1563 C C . THR A 1 189 ? 4.723 -34.406 2.109 1 39.88 189 THR A C 1
ATOM 1565 O O . THR A 1 189 ? 4.672 -33.188 2.098 1 39.88 189 THR A O 1
ATOM 1568 N N . GLU A 1 190 ? 5.574 -34.969 1.22 1 41.25 190 GLU A N 1
ATOM 1569 C CA . GLU A 1 190 ? 5.453 -34.531 -0.16 1 41.25 190 GLU A CA 1
ATOM 1570 C C . GLU A 1 190 ? 4.012 -34.156 -0.493 1 41.25 190 GLU A C 1
ATOM 1572 O O . GLU A 1 190 ? 3.164 -35.031 -0.67 1 41.25 190 GLU A O 1
ATOM 1577 N N . GLU A 1 191 ? 3.396 -33.594 0.492 1 42.47 191 GLU A N 1
ATOM 1578 C CA . GLU A 1 191 ? 2.148 -33.188 -0.149 1 42.47 191 GLU A CA 1
ATOM 1579 C C . GLU A 1 191 ? 2.416 -32.406 -1.417 1 42.47 191 GLU A C 1
ATOM 1581 O O . GLU A 1 191 ? 3.176 -31.422 -1.394 1 42.47 191 GLU A O 1
ATOM 1586 N N . LYS A 1 192 ? 2.605 -33.25 -2.479 1 42.62 192 LYS A N 1
ATOM 1587 C CA . LYS A 1 192 ? 2.615 -32.594 -3.789 1 42.62 192 LYS A CA 1
ATOM 1588 C C . LYS A 1 192 ? 1.645 -31.422 -3.828 1 42.62 192 LYS A C 1
ATOM 1590 O O . LYS A 1 192 ? 0.448 -31.578 -3.58 1 42.62 192 LYS A O 1
ATOM 1595 N N . TYR A 1 193 ? 2.07 -30.5 -3.293 1 46.06 193 TYR A N 1
ATOM 1596 C CA . TYR A 1 193 ? 1.231 -29.328 -3.572 1 46.06 193 TYR A CA 1
ATOM 1597 C C . TYR A 1 193 ? 0.784 -29.328 -5.031 1 46.06 193 TYR A C 1
ATOM 1599 O O . TYR A 1 193 ? 1.615 -29.328 -5.941 1 46.06 193 TYR A O 1
ATOM 1607 N N . ASP A 1 194 ? -0.054 -30.266 -5.457 1 40.94 194 ASP A N 1
ATOM 1608 C CA . ASP A 1 194 ? -0.588 -29.875 -6.754 1 40.94 194 ASP A CA 1
ATOM 1609 C C . ASP A 1 194 ? -0.58 -28.359 -6.914 1 40.94 194 ASP A C 1
ATOM 1611 O O . ASP A 1 194 ? -1.166 -27.641 -6.102 1 40.94 194 ASP A O 1
ATOM 1615 N N . VAL A 1 195 ? 0.541 -27.953 -7.203 1 44.44 195 VAL A N 1
ATOM 1616 C CA . VAL A 1 195 ? 0.688 -26.547 -7.562 1 44.44 195 VAL A CA 1
ATOM 1617 C C . VAL A 1 195 ? -0.689 -25.922 -7.777 1 44.44 195 VAL A C 1
ATOM 1619 O O . VAL A 1 195 ? -1.511 -26.469 -8.523 1 44.44 195 VAL A O 1
ATOM 1622 N N . LEU A 1 196 ? -1.192 -25.203 -6.859 1 49.75 196 LEU A N 1
ATOM 1623 C CA . LEU A 1 196 ? -2.27 -24.234 -7.027 1 49.75 196 LEU A CA 1
ATOM 1624 C C . LEU A 1 196 ? -2.33 -23.734 -8.469 1 49.75 196 LEU A C 1
ATOM 1626 O O . LEU A 1 196 ? -1.291 -23.5 -9.086 1 49.75 196 LEU A O 1
ATOM 1630 N N . HIS A 1 197 ? -3.238 -24.203 -9.156 1 48.81 197 HIS A N 1
ATOM 1631 C CA . HIS A 1 197 ? -3.504 -23.734 -10.516 1 48.81 197 HIS A CA 1
ATOM 1632 C C . HIS A 1 197 ? -3.139 -22.266 -10.664 1 48.81 197 HIS A C 1
ATOM 1634 O O . HIS A 1 197 ? -3.777 -21.391 -10.07 1 48.81 197 HIS A O 1
ATOM 1640 N N . LYS A 1 198 ? -1.832 -21.953 -10.836 1 58.03 198 LYS A N 1
ATOM 1641 C CA . LYS A 1 198 ? -1.204 -20.688 -11.18 1 58.03 198 LYS A CA 1
ATOM 1642 C C . LYS A 1 198 ? -1.646 -20.203 -12.562 1 58.03 198 LYS A C 1
ATOM 1644 O O . LYS A 1 198 ? -1.544 -20.953 -13.539 1 58.03 198 LYS A O 1
ATOM 1649 N N . GLN A 1 199 ? -2.748 -19.406 -12.531 1 63.69 199 GLN A N 1
ATOM 1650 C CA . GLN A 1 199 ? -3.082 -18.906 -13.859 1 63.69 199 GLN A CA 1
ATOM 1651 C C . GLN A 1 199 ? -2.381 -17.578 -14.133 1 63.69 199 GLN A C 1
ATOM 1653 O O . GLN A 1 199 ? -2.287 -16.719 -13.258 1 63.69 199 GLN A O 1
ATOM 1658 N N . THR A 1 200 ? -1.629 -17.578 -15.258 1 73.19 200 THR A N 1
ATOM 1659 C CA . THR A 1 200 ? -1.155 -16.328 -15.82 1 73.19 200 THR A CA 1
ATOM 1660 C C . THR A 1 200 ? -2.295 -15.57 -16.5 1 73.19 200 THR A C 1
ATOM 1662 O O . THR A 1 200 ? -3.047 -16.156 -17.281 1 73.19 200 THR A O 1
ATOM 1665 N N . LEU A 1 201 ? -2.439 -14.43 -16.109 1 76.44 201 LEU A N 1
ATOM 1666 C CA . LEU A 1 201 ? -3.389 -13.547 -16.766 1 76.44 201 LEU A CA 1
ATOM 1667 C C . LEU A 1 201 ? -2.662 -12.516 -17.625 1 76.44 201 LEU A C 1
ATOM 1669 O O . LEU A 1 201 ? -1.644 -11.961 -17.203 1 76.44 201 LEU A O 1
ATOM 1673 N N . VAL A 1 202 ? -3.178 -12.453 -18.938 1 76.94 202 VAL A N 1
ATOM 1674 C CA . VAL A 1 202 ? -2.674 -11.406 -19.812 1 76.94 202 VAL A CA 1
ATOM 1675 C C . VAL A 1 202 ? -3.635 -10.219 -19.812 1 76.94 202 VAL A C 1
ATOM 1677 O O . VAL A 1 202 ? -4.848 -10.391 -19.938 1 76.94 202 VAL A O 1
ATOM 1680 N N . ILE A 1 203 ? -3.121 -9.094 -19.562 1 77.19 203 ILE A N 1
ATOM 1681 C CA . ILE A 1 203 ? -3.941 -7.883 -19.578 1 77.19 203 ILE A CA 1
ATOM 1682 C C . ILE A 1 203 ? -3.717 -7.121 -20.875 1 77.19 203 ILE A C 1
ATOM 1684 O O . ILE A 1 203 ? -2.576 -6.848 -21.266 1 77.19 203 ILE A O 1
ATOM 1688 N N . ILE A 1 204 ? -4.871 -7.027 -21.578 1 70.12 204 ILE A N 1
ATOM 1689 C CA . ILE A 1 204 ? -4.836 -6.211 -22.781 1 70.12 204 ILE A CA 1
ATOM 1690 C C . ILE A 1 204 ? -5.637 -4.93 -22.562 1 70.12 204 ILE A C 1
ATOM 1692 O O . ILE A 1 204 ? -6.613 -4.918 -21.812 1 70.12 204 ILE A O 1
ATOM 1696 N N . LYS A 1 205 ? -5.059 -3.562 -23.156 1 61 205 LYS A N 1
ATOM 1697 C CA . LYS A 1 205 ? -5.688 -2.252 -23.031 1 61 205 LYS A CA 1
ATOM 1698 C C . LYS A 1 205 ? -7.148 -2.301 -23.469 1 61 205 LYS A C 1
ATOM 1700 O O . LYS A 1 205 ? -7.5 -3.037 -24.391 1 61 205 LYS A O 1
ATOM 1705 N N . MET B 1 1 ? -1.55 18.344 22.406 1 66.31 1 MET B N 1
ATOM 1706 C CA . MET B 1 1 ? -1.081 17.047 21.938 1 66.31 1 MET B CA 1
ATOM 1707 C C . MET B 1 1 ? -2.033 15.93 22.359 1 66.31 1 MET B C 1
ATOM 1709 O O . MET B 1 1 ? -2.447 15.875 23.531 1 66.31 1 MET B O 1
ATOM 1713 N N . GLN B 1 2 ? -2.504 15.242 21.344 1 76.62 2 GLN B N 1
ATOM 1714 C CA . GLN B 1 2 ? -3.34 14.094 21.672 1 76.62 2 GLN B CA 1
ATOM 1715 C C . GLN B 1 2 ? -2.529 12.805 21.656 1 76.62 2 GLN B C 1
ATOM 1717 O O . GLN B 1 2 ? -1.503 12.719 20.984 1 76.62 2 GLN B O 1
ATOM 1722 N N . ARG B 1 3 ? -3.008 11.852 22.656 1 78 3 ARG B N 1
ATOM 1723 C CA . ARG B 1 3 ? -2.348 10.547 22.75 1 78 3 ARG B CA 1
ATOM 1724 C C . ARG B 1 3 ? -3.293 9.422 22.344 1 78 3 ARG B C 1
ATOM 1726 O O . ARG B 1 3 ? -4.48 9.453 22.688 1 78 3 ARG B O 1
ATOM 1733 N N . ILE B 1 4 ? -2.736 8.516 21.594 1 74.75 4 ILE B N 1
ATOM 1734 C CA . ILE B 1 4 ? -3.453 7.285 21.266 1 74.75 4 ILE B CA 1
ATOM 1735 C C . ILE B 1 4 ? -2.719 6.086 21.859 1 74.75 4 ILE B C 1
ATOM 1737 O O . ILE B 1 4 ? -1.518 5.914 21.641 1 74.75 4 ILE B O 1
ATOM 1741 N N . GLU B 1 5 ? -3.518 5.352 22.672 1 74.5 5 GLU B N 1
ATOM 1742 C CA . GLU B 1 5 ? -3.002 4.078 23.156 1 74.5 5 GLU B CA 1
ATOM 1743 C C . GLU B 1 5 ? -3.424 2.924 22.25 1 74.5 5 GLU B C 1
ATOM 1745 O O . GLU B 1 5 ? -4.613 2.732 22 1 74.5 5 GLU B O 1
ATOM 1750 N N . THR B 1 6 ? -2.453 2.279 21.688 1 75.06 6 THR B N 1
ATOM 1751 C CA . THR B 1 6 ? -2.756 1.196 20.766 1 75.06 6 THR B CA 1
ATOM 1752 C C . THR B 1 6 ? -3.117 -0.08 21.516 1 75.06 6 THR B C 1
ATOM 1754 O O . THR B 1 6 ? -2.562 -0.355 22.578 1 75.06 6 THR B O 1
ATOM 1757 N N . GLY B 1 7 ? -4.305 -0.592 21.172 1 64.94 7 GLY B N 1
ATOM 1758 C CA . GLY B 1 7 ? -4.789 -1.799 21.828 1 64.94 7 GLY B CA 1
ATOM 1759 C C . GLY B 1 7 ? -4.238 -3.07 21.219 1 64.94 7 GLY B C 1
ATOM 1760 O O . GLY B 1 7 ? -3.383 -3.018 20.328 1 64.94 7 GLY B O 1
ATOM 1761 N N . TYR B 1 8 ? -4.77 -4.145 21.906 1 64.44 8 TYR B N 1
ATOM 1762 C CA . TYR B 1 8 ? -4.445 -5.48 21.422 1 64.44 8 TYR B CA 1
ATOM 1763 C C . TYR B 1 8 ? -5.059 -5.719 20.047 1 64.44 8 TYR B C 1
ATOM 1765 O O . TYR B 1 8 ? -6.094 -5.145 19.703 1 64.44 8 TYR B O 1
ATOM 1773 N N . ILE B 1 9 ? -4.41 -6.695 19.375 1 59.44 9 ILE B N 1
ATOM 1774 C CA . ILE B 1 9 ? -4.852 -7.145 18.062 1 59.44 9 ILE B CA 1
ATOM 1775 C C . ILE B 1 9 ? -6.277 -7.68 18.156 1 59.44 9 ILE B C 1
ATOM 1777 O O . ILE B 1 9 ? -6.625 -8.383 19.109 1 59.44 9 ILE B O 1
ATOM 1781 N N . GLY B 1 10 ? -7.129 -7.223 17.422 1 58.44 10 GLY B N 1
ATOM 1782 C CA . GLY B 1 10 ? -8.484 -7.754 17.391 1 58.44 10 GLY B CA 1
ATOM 1783 C C . GLY B 1 10 ? -9.5 -6.828 18.016 1 58.44 10 GLY B C 1
ATOM 1784 O O . GLY B 1 10 ? -10.711 -7.062 17.906 1 58.44 10 GLY B O 1
ATOM 1785 N N . ASN B 1 11 ? -8.992 -5.93 18.734 1 65.81 11 ASN B N 1
ATOM 1786 C CA . ASN B 1 11 ? -9.914 -4.941 19.281 1 65.81 11 ASN B CA 1
ATOM 1787 C C . ASN B 1 11 ? -10.047 -3.729 18.375 1 65.81 11 ASN B C 1
ATOM 1789 O O . ASN B 1 11 ? -9.156 -2.873 18.344 1 65.81 11 ASN B O 1
ATOM 1793 N N . ASP B 1 12 ? -11.148 -3.754 17.703 1 79.31 12 ASP B N 1
ATOM 1794 C CA . ASP B 1 12 ? -11.367 -2.721 16.688 1 79.31 12 ASP B CA 1
ATOM 1795 C C . ASP B 1 12 ? -11.789 -1.403 17.344 1 79.31 12 ASP B C 1
ATOM 1797 O O . ASP B 1 12 ? -11.844 -0.368 16.672 1 79.31 12 ASP B O 1
ATOM 1801 N N . GLU B 1 13 ? -11.914 -1.427 18.672 1 82.75 13 GLU B N 1
ATOM 1802 C CA . GLU B 1 13 ? -12.391 -0.211 19.328 1 82.75 13 GLU B CA 1
ATOM 1803 C C . GLU B 1 13 ? -11.367 0.916 19.219 1 82.75 13 GLU B C 1
ATOM 1805 O O . GLU B 1 13 ? -11.719 2.053 18.891 1 82.75 13 GLU B O 1
ATOM 1810 N N . TRP B 1 14 ? -10.172 0.509 19.484 1 86.88 14 TRP B N 1
ATOM 1811 C CA . TRP B 1 14 ? -9.156 1.556 19.406 1 86.88 14 TRP B CA 1
ATOM 1812 C C . TRP B 1 14 ? -8.969 2.033 17.969 1 86.88 14 TRP B C 1
ATOM 1814 O O . TRP B 1 14 ? -8.602 3.188 17.734 1 86.88 14 TRP B O 1
ATOM 1824 N N . LEU B 1 15 ? -9.273 1.243 17 1 89.88 15 LEU B N 1
ATOM 1825 C CA . LEU B 1 15 ? -9.141 1.618 15.594 1 89.88 15 LEU B CA 1
ATOM 1826 C C . LEU B 1 15 ? -10.281 2.535 15.172 1 89.88 15 LEU B C 1
ATOM 1828 O O . LEU B 1 15 ? -10.07 3.48 14.406 1 89.88 15 LEU B O 1
ATOM 1832 N N . GLU B 1 16 ? -11.43 2.227 15.797 1 90.56 16 GLU B N 1
ATOM 1833 C CA . GLU B 1 16 ? -12.562 3.119 15.547 1 90.56 16 GLU B CA 1
ATOM 1834 C C . GLU B 1 16 ? -12.289 4.516 16.109 1 90.56 16 GLU B C 1
ATOM 1836 O O . GLU B 1 16 ? -12.516 5.516 15.422 1 90.56 16 GLU B O 1
ATOM 1841 N N . THR B 1 17 ? -11.797 4.527 17.25 1 87 17 THR B N 1
ATOM 1842 C CA . THR B 1 17 ? -11.43 5.797 17.859 1 87 17 THR B CA 1
ATOM 1843 C C . THR B 1 17 ? -10.352 6.504 17.047 1 87 17 THR B C 1
ATOM 1845 O O . THR B 1 17 ? -10.406 7.719 16.844 1 87 17 THR B O 1
ATOM 1848 N N . SER B 1 18 ? -9.391 5.742 16.578 1 87.94 18 SER B N 1
ATOM 1849 C CA . SER B 1 18 ? -8.312 6.293 15.766 1 87.94 18 SER B CA 1
ATOM 1850 C C . SER B 1 18 ? -8.844 6.879 14.461 1 87.94 18 SER B C 1
ATOM 1852 O O . SER B 1 18 ? -8.406 7.949 14.031 1 87.94 18 SER B O 1
ATOM 1854 N N . LYS B 1 19 ? -9.734 6.152 13.859 1 89.81 19 LYS B N 1
ATOM 1855 C CA . LYS B 1 19 ? -10.344 6.645 12.633 1 89.81 19 LYS B CA 1
ATOM 1856 C C . LYS B 1 19 ? -11.07 7.965 12.875 1 89.81 19 LYS B C 1
ATOM 1858 O O . LYS B 1 19 ? -10.977 8.891 12.055 1 89.81 19 LYS B O 1
ATOM 1863 N N . GLU B 1 20 ? -11.781 8.047 13.977 1 88.62 20 GLU B N 1
ATOM 1864 C CA . GLU B 1 20 ? -12.477 9.281 14.32 1 88.62 20 GLU B CA 1
ATOM 1865 C C . GLU B 1 20 ? -11.492 10.438 14.484 1 88.62 20 GLU B C 1
ATOM 1867 O O . GLU B 1 20 ? -11.734 11.547 14.008 1 88.62 20 GLU B O 1
ATOM 1872 N N . LEU B 1 21 ? -10.43 10.148 15.086 1 84.81 21 LEU B N 1
ATOM 1873 C CA . LEU B 1 21 ? -9.398 11.164 15.273 1 84.81 21 LEU B CA 1
ATOM 1874 C C . LEU B 1 21 ? -8.805 11.586 13.938 1 84.81 21 LEU B C 1
ATOM 1876 O O . LEU B 1 21 ? -8.641 12.781 13.68 1 84.81 21 LEU B O 1
ATOM 1880 N N . VAL B 1 22 ? -8.523 10.641 13.094 1 86.06 22 VAL B N 1
ATOM 1881 C CA . VAL B 1 22 ? -7.98 10.906 11.766 1 86.06 22 VAL B CA 1
ATOM 1882 C C . VAL B 1 22 ? -8.969 11.742 10.961 1 86.06 22 VAL B C 1
ATOM 1884 O O . VAL B 1 22 ? -8.578 12.688 10.266 1 86.06 22 VAL B O 1
ATOM 1887 N N . ASN B 1 23 ? -10.203 11.477 11.133 1 88.56 23 ASN B N 1
ATOM 1888 C CA . ASN B 1 23 ? -11.242 12.156 10.367 1 88.56 23 ASN B CA 1
ATOM 1889 C C . ASN B 1 23 ? -11.477 13.578 10.875 1 88.56 23 ASN B C 1
ATOM 1891 O O . ASN B 1 23 ? -12.117 14.383 10.195 1 88.56 23 ASN B O 1
ATOM 1895 N N . SER B 1 24 ? -10.992 13.867 12.031 1 84.06 24 SER B N 1
ATOM 1896 C CA . SER B 1 24 ? -11.242 15.164 12.648 1 84.06 24 SER B CA 1
ATOM 1897 C C . SER B 1 24 ? -10.352 16.25 12.047 1 84.06 24 SER B C 1
ATOM 1899 O O . SER B 1 24 ? -10.57 17.438 12.266 1 84.06 24 SER B O 1
ATOM 1901 N N . SER B 1 25 ? -9.336 15.859 11.266 1 83.94 25 SER B N 1
ATOM 1902 C CA . SER B 1 25 ? -8.422 16.797 10.625 1 83.94 25 SER B CA 1
ATOM 1903 C C . SER B 1 25 ? -8.055 16.344 9.219 1 83.94 25 SER B C 1
ATOM 1905 O O . SER B 1 25 ? -8.148 15.148 8.906 1 83.94 25 SER B O 1
ATOM 1907 N N . ASN B 1 26 ? -7.648 17.266 8.406 1 83.62 26 ASN B N 1
ATOM 1908 C CA . ASN B 1 26 ? -7.203 16.906 7.066 1 83.62 26 ASN B CA 1
ATOM 1909 C C . ASN B 1 26 ? -5.84 16.234 7.09 1 83.62 26 ASN B C 1
ATOM 1911 O O . ASN B 1 26 ? -5.508 15.461 6.188 1 83.62 26 ASN B O 1
ATOM 1915 N N . ILE B 1 27 ? -5.105 16.625 8.109 1 87.5 27 ILE B N 1
ATOM 1916 C CA . ILE B 1 27 ? -3.762 16.062 8.227 1 87.5 27 ILE B CA 1
ATOM 1917 C C . ILE B 1 27 ? -3.457 15.734 9.688 1 87.5 27 ILE B C 1
ATOM 1919 O O . ILE B 1 27 ? -3.816 16.5 10.586 1 87.5 27 ILE B O 1
ATOM 1923 N N . ILE B 1 28 ? -2.816 14.609 9.828 1 90.25 28 ILE B N 1
ATOM 1924 C CA . ILE B 1 28 ? -2.324 14.227 11.148 1 90.25 28 ILE B CA 1
ATOM 1925 C C . ILE B 1 28 ? -0.867 13.781 11.047 1 90.25 28 ILE B C 1
ATOM 1927 O O . ILE B 1 28 ? -0.51 13.008 10.156 1 90.25 28 ILE B O 1
ATOM 1931 N N . CYS B 1 29 ? -0.096 14.312 11.875 1 91.75 29 CYS B N 1
ATOM 1932 C CA . CYS B 1 29 ? 1.279 13.852 12.039 1 91.75 29 CYS B CA 1
ATOM 1933 C C . CYS B 1 29 ? 1.449 13.078 13.344 1 91.75 29 CYS B C 1
ATOM 1935 O O . CYS B 1 29 ? 1.029 13.547 14.398 1 91.75 29 CYS B O 1
ATOM 1937 N N . LEU B 1 30 ? 2.018 11.922 13.188 1 91.5 30 LEU B N 1
ATOM 1938 C CA . LEU B 1 30 ? 2.227 11.078 14.359 1 91.5 30 LEU B CA 1
ATOM 1939 C C . LEU B 1 30 ? 3.715 10.906 14.648 1 91.5 30 LEU B C 1
ATOM 1941 O O . LEU B 1 30 ? 4.5 10.625 13.742 1 91.5 30 LEU B O 1
ATOM 1945 N N . THR B 1 31 ? 4.016 11.094 15.836 1 90.19 31 THR B N 1
ATOM 1946 C CA . THR B 1 31 ? 5.371 10.852 16.328 1 90.19 31 THR B CA 1
ATOM 1947 C C . THR B 1 31 ? 5.363 9.836 17.469 1 90.19 31 THR B C 1
ATOM 1949 O O . THR B 1 31 ? 4.301 9.477 17.969 1 90.19 31 THR B O 1
ATOM 1952 N N . LYS B 1 32 ? 6.562 9.219 17.672 1 83.06 32 LYS B N 1
ATOM 1953 C CA . LYS B 1 32 ? 6.703 8.289 18.781 1 83.06 32 LYS B CA 1
ATOM 1954 C C . LYS B 1 32 ? 7.355 8.969 19.984 1 83.06 32 LYS B C 1
ATOM 1956 O O . LYS B 1 32 ? 8.273 9.773 19.828 1 83.06 32 LYS B O 1
ATOM 1961 N N . ASP B 1 33 ? 6.789 8.633 21.141 1 73.94 33 ASP B N 1
ATOM 1962 C CA . ASP B 1 33 ? 7.43 9.164 22.344 1 73.94 33 ASP B CA 1
ATOM 1963 C C . ASP B 1 33 ? 8.719 8.414 22.656 1 73.94 33 ASP B C 1
ATOM 1965 O O . ASP B 1 33 ? 8.812 7.203 22.422 1 73.94 33 ASP B O 1
ATOM 1969 N N . ASN B 1 34 ? 9.906 9.008 22.781 1 61.03 34 ASN B N 1
ATOM 1970 C CA . ASN B 1 34 ? 11.227 8.461 23.047 1 61.03 34 ASN B CA 1
ATOM 1971 C C . ASN B 1 34 ? 11.188 7.441 24.188 1 61.03 34 ASN B C 1
ATOM 1973 O O . ASN B 1 34 ? 12.133 6.668 24.375 1 61.03 34 ASN B O 1
ATOM 1977 N N . TYR B 1 35 ? 10.281 7.426 25.078 1 52.81 35 TYR B N 1
ATOM 1978 C CA . TYR B 1 35 ? 10.492 6.805 26.391 1 52.81 35 TYR B CA 1
ATOM 1979 C C . TYR B 1 35 ? 10.102 5.332 26.359 1 52.81 35 TYR B C 1
ATOM 1981 O O . TYR B 1 35 ? 10.336 4.605 27.328 1 52.81 35 TYR B O 1
ATOM 1989 N N . LYS B 1 36 ? 9.547 4.848 25.406 1 56.03 36 LYS B N 1
ATOM 1990 C CA . LYS B 1 36 ? 9.047 3.52 25.75 1 56.03 36 LYS B CA 1
ATOM 1991 C C . LYS B 1 36 ? 9.648 2.451 24.844 1 56.03 36 LYS B C 1
ATOM 1993 O O . LYS B 1 36 ? 9.656 2.598 23.625 1 56.03 36 LYS B O 1
ATOM 1998 N N . THR B 1 37 ? 10.547 1.635 25.453 1 55.62 37 THR B N 1
ATOM 1999 C CA . THR B 1 37 ? 11.289 0.531 24.844 1 55.62 37 THR B CA 1
ATOM 2000 C C . THR B 1 37 ? 10.352 -0.634 24.531 1 55.62 37 THR B C 1
ATOM 2002 O O . THR B 1 37 ? 9.906 -1.341 25.438 1 55.62 37 THR B O 1
ATOM 2005 N N . CYS B 1 38 ? 9.555 -0.35 23.688 1 60.59 38 CYS B N 1
ATOM 2006 C CA . CYS B 1 38 ? 8.781 -1.532 23.312 1 60.59 38 CYS B CA 1
ATOM 2007 C C . CYS B 1 38 ? 9.5 -2.336 22.234 1 60.59 38 CYS B C 1
ATOM 2009 O O . CYS B 1 38 ? 10.289 -1.784 21.469 1 60.59 38 CYS B O 1
ATOM 2011 N N . ASP B 1 39 ? 9.336 -3.672 22.422 1 64.94 39 ASP B N 1
ATOM 2012 C CA . ASP B 1 39 ? 9.914 -4.617 21.469 1 64.94 39 ASP B CA 1
ATOM 2013 C C . ASP B 1 39 ? 9.414 -4.355 20.047 1 64.94 39 ASP B C 1
ATOM 2015 O O . ASP B 1 39 ? 10.109 -4.641 19.078 1 64.94 39 ASP B O 1
ATOM 2019 N N . TYR B 1 40 ? 8.125 -3.744 20.109 1 76.88 40 TYR B N 1
ATOM 2020 C CA . TYR B 1 40 ? 7.633 -3.467 18.766 1 76.88 40 TYR B CA 1
ATOM 2021 C C . TYR B 1 40 ? 7.57 -1.966 18.516 1 76.88 40 TYR B C 1
ATOM 2023 O O . TYR B 1 40 ? 7.645 -1.165 19.438 1 76.88 40 TYR B O 1
ATOM 2031 N N . ASN B 1 41 ? 7.598 -1.544 17.312 1 84.94 41 ASN B N 1
ATOM 2032 C CA . ASN B 1 41 ? 7.461 -0.148 16.906 1 84.94 41 ASN B CA 1
ATOM 2033 C C . ASN B 1 41 ? 5.996 0.286 16.875 1 84.94 41 ASN B C 1
ATOM 2035 O O . ASN B 1 41 ? 5.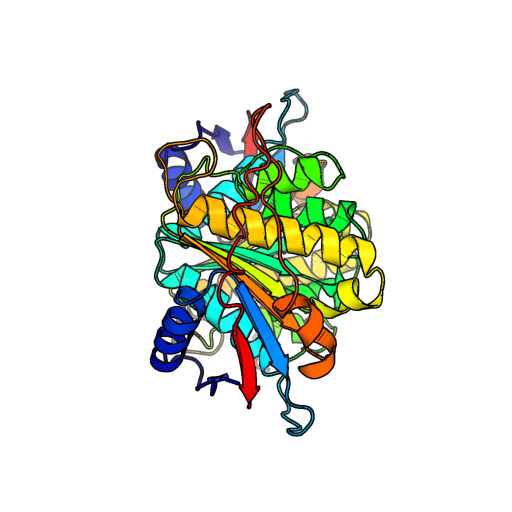234 -0.151 16.016 1 84.94 41 ASN B O 1
ATOM 2039 N N . PRO B 1 42 ? 5.613 1.121 17.797 1 86.94 42 PRO B N 1
ATOM 2040 C CA . PRO B 1 42 ? 4.191 1.47 17.906 1 86.94 42 PRO B CA 1
ATOM 2041 C C . PRO B 1 42 ? 3.664 2.176 16.656 1 86.94 42 PRO B C 1
ATOM 2043 O O . PRO B 1 42 ? 2.475 2.072 16.344 1 86.94 42 PRO B O 1
ATOM 2046 N N . LEU B 1 43 ? 4.504 2.947 15.969 1 90.12 43 LEU B N 1
ATOM 2047 C CA . LEU B 1 43 ? 4.039 3.652 14.773 1 90.12 43 LEU B CA 1
ATOM 2048 C C . LEU B 1 43 ? 3.758 2.676 13.641 1 90.12 43 LEU B C 1
ATOM 2050 O O . LEU B 1 43 ? 2.773 2.828 12.914 1 90.12 43 LEU B O 1
ATOM 2054 N N . ILE B 1 44 ? 4.621 1.697 13.5 1 90.81 44 ILE B N 1
ATOM 2055 C CA . ILE B 1 44 ? 4.387 0.66 12.5 1 90.81 44 ILE B CA 1
ATOM 2056 C C . ILE B 1 44 ? 3.121 -0.12 12.859 1 90.81 44 ILE B C 1
ATOM 2058 O O . ILE B 1 44 ? 2.281 -0.378 11.992 1 90.81 44 ILE B O 1
ATOM 2062 N N . TRP B 1 45 ? 2.996 -0.432 14.117 1 90 45 TRP B N 1
ATOM 2063 C CA . TRP B 1 45 ? 1.807 -1.128 14.602 1 90 45 TRP B CA 1
ATOM 2064 C C . TRP B 1 45 ? 0.547 -0.317 14.312 1 90 45 TRP B C 1
ATOM 2066 O O . TRP B 1 45 ? -0.411 -0.834 13.734 1 90 45 TRP B O 1
ATOM 2076 N N . PHE B 1 46 ? 0.576 0.874 14.672 1 90.25 46 PHE B N 1
ATOM 2077 C CA . PHE B 1 46 ? -0.569 1.751 14.461 1 90.25 46 PHE B CA 1
ATOM 2078 C C . PHE B 1 46 ? -0.885 1.875 12.969 1 90.25 46 PHE B C 1
ATOM 2080 O O . PHE B 1 46 ? -2.023 1.656 12.555 1 90.25 46 PHE B O 1
ATOM 2087 N N . GLY B 1 47 ? 0.13 2.24 12.188 1 93.12 47 GLY B N 1
ATOM 2088 C CA . GLY B 1 47 ? -0.068 2.488 10.773 1 93.12 47 GLY B CA 1
ATOM 2089 C C . GLY B 1 47 ? -0.597 1.28 10.023 1 93.12 47 GLY B C 1
ATOM 2090 O O . GLY B 1 47 ? -1.527 1.397 9.227 1 93.12 47 GLY B O 1
ATOM 2091 N N . THR B 1 48 ? -0.036 0.141 10.305 1 93.62 48 THR B N 1
ATOM 2092 C CA . THR B 1 48 ? -0.435 -1.069 9.594 1 93.62 48 THR B CA 1
ATOM 2093 C C . THR B 1 48 ? -1.847 -1.489 9.992 1 93.62 48 THR B C 1
ATOM 2095 O O . THR B 1 48 ? -2.654 -1.855 9.133 1 93.62 48 THR B O 1
ATOM 2098 N N . ASN B 1 49 ? -2.152 -1.432 11.266 1 93 49 ASN B N 1
ATOM 2099 C CA . ASN B 1 49 ? -3.496 -1.777 11.711 1 93 49 ASN B CA 1
ATOM 2100 C C . ASN B 1 49 ? -4.535 -0.795 11.18 1 93 49 ASN B C 1
ATOM 2102 O O . ASN B 1 49 ? -5.629 -1.199 10.773 1 93 49 ASN B O 1
ATOM 2106 N N . LEU B 1 50 ? -4.203 0.428 11.242 1 93.44 50 LEU B N 1
ATOM 2107 C CA . LEU B 1 50 ? -5.137 1.409 10.695 1 93.44 50 LEU B CA 1
ATOM 2108 C C . LEU B 1 50 ? -5.383 1.165 9.211 1 93.44 50 LEU B C 1
ATOM 2110 O O . LEU B 1 50 ? -6.527 1.177 8.758 1 93.44 50 LEU B O 1
ATOM 2114 N N . THR B 1 51 ? -4.297 0.955 8.461 1 95.06 51 THR B N 1
ATOM 2115 C CA . THR B 1 51 ? -4.395 0.692 7.031 1 95.06 51 THR B CA 1
ATOM 2116 C C . THR B 1 51 ? -5.344 -0.471 6.758 1 95.06 51 THR B C 1
ATOM 2118 O O . THR B 1 51 ? -6.27 -0.348 5.953 1 95.06 51 THR B O 1
ATOM 2121 N N . GLN B 1 52 ? -5.109 -1.48 7.418 1 94.88 52 GLN B N 1
ATOM 2122 C CA . GLN B 1 52 ? -5.887 -2.684 7.137 1 94.88 52 GLN B CA 1
ATOM 2123 C C . GLN B 1 52 ? -7.297 -2.576 7.711 1 94.88 52 GLN B C 1
ATOM 2125 O O . GLN B 1 52 ? -8.25 -3.102 7.133 1 94.88 52 GLN B O 1
ATOM 2130 N N . PHE B 1 53 ? -7.465 -1.897 8.82 1 94.06 53 PHE B N 1
ATOM 2131 C CA . PHE B 1 53 ? -8.797 -1.635 9.359 1 94.06 53 PHE B CA 1
ATOM 2132 C C . PHE B 1 53 ? -9.633 -0.839 8.359 1 94.06 53 PHE B C 1
ATOM 2134 O O . PHE B 1 53 ? -10.773 -1.209 8.062 1 94.06 53 PHE B O 1
ATOM 2141 N N . LEU B 1 54 ? -9.078 0.181 7.852 1 95.5 54 LEU B N 1
ATOM 2142 C CA . LEU B 1 54 ? -9.766 1.019 6.875 1 95.5 54 LEU B CA 1
ATOM 2143 C C . LEU B 1 54 ? -10.133 0.216 5.633 1 95.5 54 LEU B C 1
ATOM 2145 O O . LEU B 1 54 ? -11.211 0.407 5.059 1 95.5 54 LEU B O 1
ATOM 2149 N N . SER B 1 55 ? -9.273 -0.649 5.188 1 95.12 55 SER B N 1
ATOM 2150 C CA . SER B 1 55 ? -9.555 -1.521 4.051 1 95.12 55 SER B CA 1
ATOM 2151 C C . SER B 1 55 ? -10.688 -2.494 4.371 1 95.12 55 SER B C 1
ATOM 2153 O O . SER B 1 55 ? -11.586 -2.701 3.555 1 95.12 55 SER B O 1
ATOM 2155 N N . ARG B 1 56 ? -10.734 -2.994 5.539 1 93.69 56 ARG B N 1
ATOM 2156 C CA . ARG B 1 56 ? -11.68 -4.035 5.922 1 93.69 56 ARG B CA 1
ATOM 2157 C C . ARG B 1 56 ? -13.086 -3.461 6.094 1 93.69 56 ARG B C 1
ATOM 2159 O O . ARG B 1 56 ? -14.078 -4.117 5.766 1 93.69 56 ARG B O 1
ATOM 2166 N N . ILE B 1 57 ? -13.125 -2.303 6.613 1 93.19 57 ILE B N 1
ATOM 2167 C CA . ILE B 1 57 ? -14.445 -1.737 6.859 1 93.19 57 ILE B CA 1
ATOM 2168 C C . ILE B 1 57 ? -15.047 -1.228 5.551 1 93.19 57 ILE B C 1
ATOM 2170 O O . ILE B 1 57 ? -16.266 -1.027 5.453 1 93.19 57 ILE B O 1
ATOM 2174 N N . GLY B 1 58 ? -14.164 -0.92 4.543 1 93.31 58 GLY B N 1
ATOM 2175 C CA . GLY B 1 58 ? -14.617 -0.536 3.217 1 93.31 58 GLY B CA 1
ATOM 2176 C C . GLY B 1 58 ? -14.938 0.944 3.1 1 93.31 58 GLY B C 1
ATOM 2177 O O . GLY B 1 58 ? -14.523 1.741 3.943 1 93.31 58 GLY B O 1
ATOM 2178 N N . ASP B 1 59 ? -15.352 1.322 1.865 1 92.69 59 ASP B N 1
ATOM 2179 C CA . ASP B 1 59 ? -15.797 2.666 1.509 1 92.69 59 ASP B CA 1
ATOM 2180 C C . ASP B 1 59 ? -14.625 3.646 1.5 1 92.69 59 ASP B C 1
ATOM 2182 O O . ASP B 1 59 ? -14.812 4.844 1.722 1 92.69 59 ASP B O 1
ATOM 2186 N N . SER B 1 60 ? -13.492 3.107 1.411 1 94.62 60 SER B N 1
ATOM 2187 C CA . SER B 1 60 ? -12.312 3.965 1.463 1 94.62 60 SER B CA 1
ATOM 2188 C C . SER B 1 60 ? -11.242 3.5 0.475 1 94.62 60 SER B C 1
ATOM 2190 O O . SER B 1 60 ? -11.031 2.297 0.301 1 94.62 60 SER B O 1
ATOM 2192 N N . GLU B 1 61 ? -10.656 4.457 -0.205 1 95.56 61 GLU B N 1
ATOM 2193 C CA . GLU B 1 61 ? -9.352 4.207 -0.81 1 95.56 61 GLU B CA 1
ATOM 2194 C C . GLU B 1 61 ? -8.234 4.391 0.206 1 95.56 61 GLU B C 1
ATOM 2196 O O . GLU B 1 61 ? -8.188 5.398 0.917 1 95.56 61 GLU B O 1
ATOM 2201 N N . VAL B 1 62 ? -7.434 3.383 0.358 1 97.25 62 VAL B N 1
ATOM 2202 C CA . VAL B 1 62 ? -6.316 3.434 1.293 1 97.25 62 VAL B CA 1
ATOM 2203 C C . VAL B 1 62 ? -4.996 3.422 0.522 1 97.25 62 VAL B C 1
ATOM 2205 O O . VAL B 1 62 ? -4.719 2.486 -0.231 1 97.25 62 VAL B O 1
ATOM 2208 N N . CYS B 1 63 ? -4.184 4.469 0.689 1 97 63 CYS B N 1
ATOM 2209 C CA . CYS B 1 63 ? -2.996 4.719 -0.12 1 97 63 CYS B CA 1
ATOM 2210 C C . CYS B 1 63 ? -1.743 4.762 0.747 1 97 63 CYS B C 1
ATOM 2212 O O . CYS B 1 63 ? -1.28 5.844 1.12 1 97 63 CYS B O 1
ATOM 2214 N N . PRO B 1 64 ? -1.177 3.623 1.056 1 97.81 64 PRO B N 1
ATOM 2215 C CA . PRO B 1 64 ? 0.071 3.629 1.823 1 97.81 64 PRO B CA 1
ATOM 2216 C C . PRO B 1 64 ? 1.271 4.082 0.996 1 97.81 64 PRO B C 1
ATOM 2218 O O . PRO B 1 64 ? 1.36 3.768 -0.193 1 97.81 64 PRO B O 1
ATOM 2221 N N . LEU B 1 65 ? 2.152 4.809 1.572 1 98.19 65 LEU B N 1
ATOM 2222 C CA . LEU B 1 65 ? 3.443 5.223 1.035 1 98.19 65 LEU B CA 1
ATOM 2223 C C . LEU B 1 65 ? 4.582 4.762 1.936 1 98.19 65 LEU B C 1
ATOM 2225 O O . LEU B 1 65 ? 4.562 5 3.145 1 98.19 65 LEU B O 1
ATOM 2229 N N . PHE B 1 66 ? 5.543 4.145 1.369 1 98 66 PHE B N 1
ATOM 2230 C CA . PHE B 1 66 ? 6.68 3.609 2.109 1 98 66 PHE B CA 1
ATOM 2231 C C . PHE B 1 66 ? 7.855 4.578 2.068 1 98 66 PHE B C 1
ATOM 2233 O O . PHE B 1 66 ? 8.664 4.539 1.14 1 98 66 PHE B O 1
ATOM 2240 N N . GLY B 1 67 ? 8.008 5.242 3.041 1 98.31 67 GLY B N 1
ATOM 2241 C CA . GLY B 1 67 ? 8.797 6.469 3.072 1 98.31 67 GLY B CA 1
ATOM 2242 C C . GLY B 1 67 ? 10.281 6.223 2.922 1 98.31 67 GLY B C 1
ATOM 2243 O O . GLY B 1 67 ? 11 7.043 2.338 1 98.31 67 GLY B O 1
ATOM 2244 N N . LYS B 1 68 ? 10.766 5.129 3.443 1 97.38 68 LYS B N 1
ATOM 2245 C CA . LYS B 1 68 ? 12.203 4.863 3.346 1 97.38 68 LYS B CA 1
ATOM 2246 C C . LYS B 1 68 ? 12.641 4.734 1.891 1 97.38 68 LYS B C 1
ATOM 2248 O O . LYS B 1 68 ? 13.82 4.879 1.578 1 97.38 68 LYS B O 1
ATOM 2253 N N . HIS B 1 69 ? 11.688 4.48 1.065 1 97.88 69 HIS B N 1
ATOM 2254 C CA . HIS B 1 69 ? 11.984 4.281 -0.347 1 97.88 69 HIS B CA 1
ATOM 2255 C C . HIS B 1 69 ? 11.664 5.531 -1.161 1 97.88 69 HIS B C 1
ATOM 2257 O O . HIS B 1 69 ? 11.719 5.508 -2.393 1 97.88 69 HIS B O 1
ATOM 2263 N N . ILE B 1 70 ? 11.305 6.574 -0.566 1 98.06 70 ILE B N 1
ATOM 2264 C CA . ILE B 1 70 ? 11.07 7.848 -1.236 1 98.06 70 ILE B CA 1
ATOM 2265 C C . ILE B 1 70 ? 12.258 8.781 -1.017 1 98.06 70 ILE B C 1
ATOM 2267 O O . ILE B 1 70 ? 12.312 9.492 -0.013 1 98.06 70 ILE B O 1
ATOM 2271 N N . ASN B 1 71 ? 13.125 8.805 -1.957 1 97.81 71 ASN B N 1
ATOM 2272 C CA . ASN B 1 71 ? 14.344 9.594 -1.844 1 97.81 71 ASN B CA 1
ATOM 2273 C C . ASN B 1 71 ? 14.289 10.852 -2.703 1 97.81 71 ASN B C 1
ATOM 2275 O O . ASN B 1 71 ? 15.094 11.766 -2.531 1 97.81 71 ASN B O 1
ATOM 2279 N N . ASN B 1 72 ? 13.469 10.859 -3.592 1 97.62 72 ASN B N 1
ATOM 2280 C CA . ASN B 1 72 ? 13.289 11.953 -4.539 1 97.62 72 ASN B CA 1
ATOM 2281 C C . ASN B 1 72 ? 11.875 11.977 -5.102 1 97.62 72 ASN B C 1
ATOM 2283 O O . ASN B 1 72 ? 11.031 11.164 -4.715 1 97.62 72 ASN B O 1
ATOM 2287 N N . ILE B 1 73 ? 11.578 12.875 -5.965 1 97.06 73 ILE B N 1
ATOM 2288 C CA . ILE B 1 73 ? 10.234 13.086 -6.477 1 97.06 73 ILE B CA 1
ATOM 2289 C C . ILE B 1 73 ? 9.82 11.906 -7.348 1 97.06 73 ILE B C 1
ATOM 2291 O O . ILE B 1 73 ? 8.641 11.547 -7.398 1 97.06 73 ILE B O 1
ATOM 2295 N N . ASP B 1 74 ? 10.812 11.289 -8.016 1 96.31 74 ASP B N 1
ATOM 2296 C CA . ASP B 1 74 ? 10.516 10.141 -8.867 1 96.31 74 ASP B CA 1
ATOM 2297 C C . ASP B 1 74 ? 10.016 8.961 -8.031 1 96.31 74 ASP B C 1
ATOM 2299 O O . ASP B 1 74 ? 9.086 8.266 -8.438 1 96.31 74 ASP B O 1
ATOM 2303 N N . ASP B 1 75 ? 10.648 8.766 -6.879 1 97 75 ASP B N 1
ATOM 2304 C CA . ASP B 1 75 ? 10.234 7.695 -5.98 1 97 75 ASP B CA 1
ATOM 2305 C C . ASP B 1 75 ? 8.82 7.934 -5.457 1 97 75 ASP B C 1
ATOM 2307 O O . ASP B 1 75 ? 8.016 7.004 -5.379 1 97 75 ASP B O 1
ATOM 2311 N N . PHE B 1 76 ? 8.547 9.172 -5.113 1 97.12 76 PHE B N 1
ATOM 2312 C CA . PHE B 1 76 ? 7.215 9.516 -4.633 1 97.12 76 PHE B CA 1
ATOM 2313 C C . PHE B 1 76 ? 6.172 9.289 -5.723 1 97.12 76 PHE B C 1
ATOM 2315 O O . PHE B 1 76 ? 5.145 8.656 -5.488 1 97.12 76 PHE B O 1
ATOM 2322 N N . ALA B 1 77 ? 6.465 9.812 -6.879 1 95.88 77 ALA B N 1
ATOM 2323 C CA . ALA B 1 77 ? 5.555 9.664 -8.008 1 95.88 77 ALA B CA 1
ATOM 2324 C C . ALA B 1 77 ? 5.328 8.188 -8.344 1 95.88 77 ALA B C 1
ATOM 2326 O O . ALA B 1 77 ? 4.207 7.781 -8.648 1 95.88 77 ALA B O 1
ATOM 2327 N N . TYR B 1 78 ? 6.324 7.43 -8.273 1 95.19 78 TYR B N 1
ATOM 2328 C CA . TYR B 1 78 ? 6.242 5.996 -8.539 1 95.19 78 TYR B CA 1
ATOM 2329 C C . TYR B 1 78 ? 5.23 5.332 -7.613 1 95.19 78 TYR B C 1
ATOM 2331 O O . TYR B 1 78 ? 4.34 4.609 -8.07 1 95.19 78 TYR B O 1
ATOM 2339 N N . GLN B 1 79 ? 5.375 5.566 -6.336 1 96.38 79 GLN B N 1
ATOM 2340 C CA . GLN B 1 79 ? 4.457 4.949 -5.383 1 96.38 79 GLN B CA 1
ATOM 2341 C C . GLN B 1 79 ? 3.049 5.512 -5.531 1 96.38 79 GLN B C 1
ATOM 2343 O O . GLN B 1 79 ? 2.068 4.766 -5.5 1 96.38 79 GLN B O 1
ATOM 2348 N N . LEU B 1 80 ? 2.965 6.797 -5.746 1 95.69 80 LEU B N 1
ATOM 2349 C CA . LEU B 1 80 ? 1.674 7.457 -5.898 1 95.69 80 LEU B CA 1
ATOM 2350 C C . LEU B 1 80 ? 0.893 6.863 -7.066 1 95.69 80 LEU B C 1
ATOM 2352 O O . LEU B 1 80 ? -0.292 6.551 -6.93 1 95.69 80 LEU B O 1
ATOM 2356 N N . CYS B 1 81 ? 1.545 6.613 -8.125 1 93.31 81 CYS B N 1
ATOM 2357 C CA . CYS B 1 81 ? 0.917 6.113 -9.344 1 93.31 81 CYS B CA 1
ATOM 2358 C C . CYS B 1 81 ? 0.503 4.656 -9.188 1 93.31 81 CYS B C 1
ATOM 2360 O O . CYS B 1 81 ? -0.256 4.129 -10 1 93.31 81 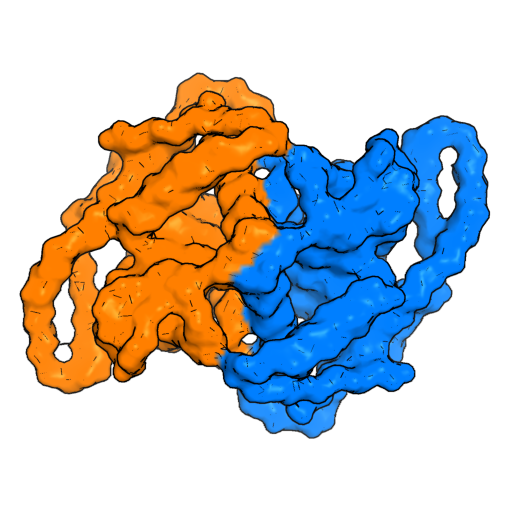CYS B O 1
ATOM 2362 N N . ARG B 1 82 ? 0.892 4.113 -8.164 1 93.75 82 ARG B N 1
ATOM 2363 C CA . ARG B 1 82 ? 0.549 2.713 -7.926 1 93.75 82 ARG B CA 1
ATOM 2364 C C . ARG B 1 82 ? -0.377 2.576 -6.723 1 93.75 82 ARG B C 1
ATOM 2366 O O . ARG B 1 82 ? -0.676 1.462 -6.285 1 93.75 82 ARG B O 1
ATOM 2373 N N . THR B 1 83 ? -0.758 3.674 -6.219 1 93.44 83 THR B N 1
ATOM 2374 C CA . THR B 1 83 ? -1.695 3.615 -5.102 1 93.44 83 THR B CA 1
ATOM 2375 C C . THR B 1 83 ? -3.018 4.281 -5.469 1 93.44 83 THR B C 1
ATOM 2377 O O . THR B 1 83 ? -4.07 3.91 -4.949 1 93.44 83 THR B O 1
ATOM 2380 N N . ILE B 1 84 ? -3.016 5.227 -6.352 1 92.19 84 ILE B N 1
ATOM 2381 C CA . ILE B 1 84 ? -4.215 5.93 -6.789 1 92.19 84 ILE B CA 1
ATOM 2382 C C . ILE B 1 84 ? -4.586 5.488 -8.203 1 92.19 84 ILE B C 1
ATOM 2384 O O . ILE B 1 84 ? -3.738 5.473 -9.094 1 92.19 84 ILE B O 1
ATOM 2388 N N . PRO B 1 85 ? -5.793 5.129 -8.398 1 89.31 85 PRO B N 1
ATOM 2389 C CA . PRO B 1 85 ? -6.199 4.727 -9.75 1 89.31 85 PRO B CA 1
ATOM 2390 C C . PRO B 1 85 ? -6.098 5.871 -10.758 1 89.31 85 PRO B C 1
ATOM 2392 O O . PRO B 1 85 ? -7.035 6.66 -10.898 1 89.31 85 PRO B O 1
ATOM 2395 N N . TRP B 1 86 ? -5.031 6 -11.383 1 81.19 86 TRP B N 1
ATOM 2396 C CA . TRP B 1 86 ? -4.73 7.027 -12.375 1 81.19 86 TRP B CA 1
ATOM 2397 C C . TRP B 1 86 ? -4.312 6.398 -13.695 1 81.19 86 TRP B C 1
ATOM 2399 O O . TRP B 1 86 ? -4.777 6.816 -14.766 1 81.19 86 TRP B O 1
ATOM 2409 N N . GLY B 1 87 ? -3.535 5.336 -13.68 1 72.19 87 GLY B N 1
ATOM 2410 C CA . GLY B 1 87 ? -3.184 4.527 -14.836 1 72.19 87 GLY B CA 1
ATOM 2411 C C . GLY B 1 87 ? -2.002 5.074 -15.609 1 72.19 87 GLY B C 1
ATOM 2412 O O . GLY B 1 87 ? -1.485 4.41 -16.516 1 72.19 87 GLY B O 1
ATOM 2413 N N . PHE B 1 88 ? -1.616 6.312 -15.359 1 73 88 PHE B N 1
ATOM 2414 C CA . PHE B 1 88 ? -0.524 6.918 -16.109 1 73 88 PHE B CA 1
ATOM 2415 C C . PHE B 1 88 ? 0.699 7.117 -15.219 1 73 88 PHE B C 1
ATOM 2417 O O . PHE B 1 88 ? 0.576 7.223 -14 1 73 88 PHE B O 1
ATOM 2424 N N . GLU B 1 89 ? 1.788 6.852 -15.953 1 73.69 89 GLU B N 1
ATOM 2425 C CA . GLU B 1 89 ? 2.986 7.336 -15.273 1 73.69 89 GLU B CA 1
ATOM 2426 C C . GLU B 1 89 ? 3.08 8.859 -15.344 1 73.69 89 GLU B C 1
ATOM 2428 O O . GLU B 1 89 ? 2.867 9.453 -16.406 1 73.69 89 GLU B O 1
ATOM 2433 N N . THR B 1 90 ? 2.975 9.461 -14.234 1 69.75 90 THR B N 1
ATOM 2434 C CA . THR B 1 90 ? 2.926 10.922 -14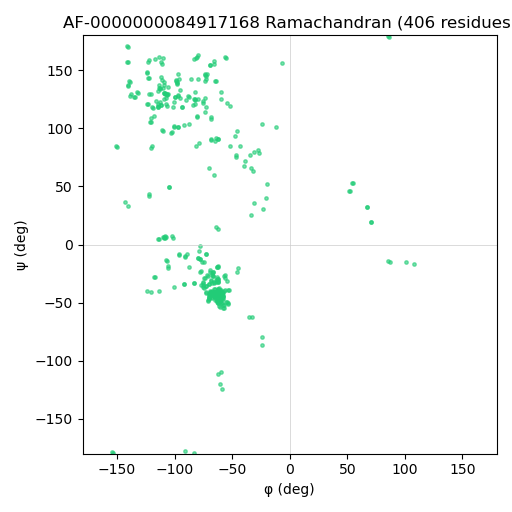.211 1 69.75 90 THR B CA 1
ATOM 2435 C C . THR B 1 90 ? 4.328 11.508 -14.312 1 69.75 90 THR B C 1
ATOM 2437 O O . THR B 1 90 ? 5.32 10.789 -14.172 1 69.75 90 THR B O 1
ATOM 2440 N N . GLY B 1 91 ? 4.238 12.758 -14.703 1 71.06 91 GLY B N 1
ATOM 2441 C CA . GLY B 1 91 ? 5.48 13.516 -14.68 1 71.06 91 GLY B CA 1
ATOM 2442 C C . GLY B 1 91 ? 6.148 13.516 -13.32 1 71.06 91 GLY B C 1
ATOM 2443 O O . GLY B 1 91 ? 5.523 13.18 -12.312 1 71.06 91 GLY B O 1
ATOM 2444 N N . ARG B 1 92 ? 7.363 13.805 -13.328 1 82.69 92 ARG B N 1
ATOM 2445 C CA . ARG B 1 92 ? 8.219 13.695 -12.148 1 82.69 92 ARG B CA 1
ATOM 2446 C C . ARG B 1 92 ? 8.523 15.07 -11.562 1 82.69 92 ARG B C 1
ATOM 2448 O O . ARG B 1 92 ? 9.68 15.406 -11.328 1 82.69 92 ARG B O 1
ATOM 2455 N N . ASN B 1 93 ? 7.391 15.875 -11.367 1 91.94 93 ASN B N 1
ATOM 2456 C CA . ASN B 1 93 ? 7.461 17.188 -10.719 1 91.94 93 ASN B CA 1
ATOM 2457 C C . ASN B 1 93 ? 6.273 17.422 -9.789 1 91.94 93 ASN B C 1
ATOM 2459 O O . ASN B 1 93 ? 5.297 16.672 -9.82 1 91.94 93 ASN B O 1
ATOM 2463 N N . LEU B 1 94 ? 6.328 18.453 -9.023 1 92.38 94 LEU B N 1
ATOM 2464 C CA . LEU B 1 94 ? 5.363 18.703 -7.957 1 92.38 94 LEU B CA 1
ATOM 2465 C C . LEU B 1 94 ? 3.979 18.969 -8.531 1 92.38 94 LEU B C 1
ATOM 2467 O O . LEU B 1 94 ? 2.969 18.578 -7.945 1 92.38 94 LEU B O 1
ATOM 2471 N N . ASN B 1 95 ? 3.869 19.578 -9.672 1 89.94 95 ASN B N 1
ATOM 2472 C CA . ASN B 1 95 ? 2.578 19.891 -10.281 1 89.94 95 ASN B CA 1
ATOM 2473 C C . ASN B 1 95 ? 1.875 18.625 -10.758 1 89.94 95 ASN B C 1
ATOM 2475 O O . ASN B 1 95 ? 0.673 18.453 -10.547 1 89.94 95 ASN B O 1
ATOM 2479 N N . SER B 1 96 ? 2.635 17.797 -11.391 1 90.44 96 SER B N 1
ATOM 2480 C CA . SER B 1 96 ? 2.074 16.531 -11.867 1 90.44 96 SER B CA 1
ATOM 2481 C C . SER B 1 96 ? 1.604 15.664 -10.703 1 90.44 96 SER B C 1
ATOM 2483 O O . SER B 1 96 ? 0.545 15.039 -10.773 1 90.44 96 SER B O 1
ATOM 2485 N N . VAL B 1 97 ? 2.424 15.633 -9.688 1 91.69 97 VAL B N 1
ATOM 2486 C CA . VAL B 1 97 ? 2.072 14.898 -8.477 1 91.69 97 VAL B CA 1
ATOM 2487 C C . VAL B 1 97 ? 0.778 15.453 -7.891 1 91.69 97 VAL B C 1
ATOM 2489 O O . VAL B 1 97 ? -0.113 14.695 -7.504 1 91.69 97 VAL B O 1
ATOM 2492 N N . TYR B 1 98 ? 0.703 16.734 -7.871 1 90.69 98 TYR B N 1
ATOM 2493 C CA . TYR B 1 98 ? -0.478 17.406 -7.348 1 90.69 98 TYR B CA 1
ATOM 2494 C C . TYR B 1 98 ? -1.729 17 -8.117 1 90.69 98 TYR B C 1
ATOM 2496 O O . TYR B 1 98 ? -2.77 16.719 -7.52 1 90.69 98 TYR B O 1
ATOM 2504 N N . ASP B 1 99 ? -1.622 16.891 -9.359 1 88.94 99 ASP B N 1
ATOM 2505 C CA . ASP B 1 99 ? -2.742 16.5 -10.211 1 88.94 99 ASP B CA 1
ATOM 2506 C C . ASP B 1 99 ? -3.229 15.094 -9.867 1 88.94 99 ASP B C 1
ATOM 2508 O O . ASP B 1 99 ? -4.434 14.836 -9.828 1 88.94 99 ASP B O 1
ATOM 2512 N N . VAL B 1 100 ? -2.297 14.266 -9.617 1 91.19 100 VAL B N 1
ATOM 2513 C CA . VAL B 1 100 ? -2.654 12.891 -9.289 1 91.19 100 VAL B CA 1
ATOM 2514 C C . VAL B 1 100 ? -3.326 12.844 -7.918 1 91.19 100 VAL B C 1
ATOM 2516 O O . VAL B 1 100 ? -4.328 12.148 -7.73 1 91.19 100 VAL B O 1
ATOM 2519 N N . ILE B 1 101 ? -2.809 13.578 -6.988 1 91.81 101 ILE B N 1
ATOM 2520 C CA . ILE B 1 101 ? -3.35 13.602 -5.633 1 91.81 101 ILE B CA 1
ATOM 2521 C C . ILE B 1 101 ? -4.781 14.125 -5.652 1 91.81 101 ILE B C 1
ATOM 2523 O O . ILE B 1 101 ? -5.637 13.656 -4.902 1 91.81 101 ILE B O 1
ATOM 2527 N N . LEU B 1 102 ? -5.055 15 -6.547 1 89.38 102 LEU B N 1
ATOM 2528 C CA . LEU B 1 102 ? -6.363 15.633 -6.652 1 89.38 102 LEU B CA 1
ATOM 2529 C C . LEU B 1 102 ? -7.352 14.719 -7.367 1 89.38 102 LEU B C 1
ATOM 2531 O O . LEU B 1 102 ? -8.562 14.945 -7.316 1 89.38 102 LEU B O 1
ATOM 2535 N N . ASN B 1 103 ? -6.73 13.719 -7.918 1 84.5 103 ASN B N 1
ATOM 2536 C CA . ASN B 1 103 ? -7.535 12.859 -8.781 1 84.5 103 ASN B CA 1
ATOM 2537 C C . ASN B 1 103 ? -8.617 12.125 -7.992 1 84.5 103 ASN B C 1
ATOM 2539 O O . ASN B 1 103 ? -8.367 11.664 -6.875 1 84.5 103 ASN B O 1
ATOM 2543 N N . PHE B 1 104 ? -9.82 11.977 -8.562 1 76.56 104 PHE B N 1
ATOM 2544 C CA . PHE B 1 104 ? -10.922 11.266 -7.93 1 76.56 104 PHE B CA 1
ATOM 2545 C C . PHE B 1 104 ? -11.727 10.492 -8.969 1 76.56 104 PHE B C 1
ATOM 2547 O O . PHE B 1 104 ? -12.953 10.406 -8.867 1 76.56 104 PHE B O 1
ATOM 2554 N N . THR B 1 105 ? -10.984 10.008 -9.875 1 76.81 105 THR B N 1
ATOM 2555 C CA . THR B 1 105 ? -11.633 9.328 -10.992 1 76.81 105 THR B CA 1
ATOM 2556 C C . THR B 1 105 ? -12.523 8.195 -10.5 1 76.81 105 THR B C 1
ATOM 2558 O O . THR B 1 105 ? -13.594 7.945 -11.062 1 76.81 105 THR B O 1
ATOM 2561 N N . THR B 1 106 ? -12.195 7.637 -9.43 1 82.44 106 THR B N 1
ATOM 2562 C CA . THR B 1 106 ? -12.977 6.527 -8.891 1 82.44 106 THR B CA 1
ATOM 2563 C C . THR B 1 106 ? -14.055 7.039 -7.941 1 82.44 106 THR B C 1
ATOM 2565 O O . THR B 1 106 ? -14.891 6.266 -7.461 1 82.44 106 THR B O 1
ATOM 2568 N N . GLN B 1 107 ? -14.047 8.234 -7.582 1 85.44 107 GLN B N 1
ATOM 2569 C CA . GLN B 1 107 ? -15.023 8.93 -6.754 1 85.44 107 GLN B CA 1
ATOM 2570 C C . GLN B 1 107 ? -15.242 8.203 -5.426 1 85.44 107 GLN B C 1
ATOM 2572 O O . GLN B 1 107 ? -16.375 7.902 -5.055 1 85.44 107 GLN B O 1
ATOM 2577 N N . PRO B 1 108 ? -14.219 7.953 -4.75 1 88.25 108 PRO B N 1
ATOM 2578 C CA . PRO B 1 108 ? -14.383 7.336 -3.432 1 88.25 108 PRO B CA 1
ATOM 2579 C C . PRO B 1 108 ? -15.016 8.281 -2.416 1 88.25 108 PRO B C 1
ATOM 2581 O O . PRO B 1 108 ? -14.898 9.508 -2.545 1 88.25 108 PRO B O 1
ATOM 2584 N N . ARG B 1 109 ? -15.672 7.672 -1.416 1 92.19 109 ARG B N 1
ATOM 2585 C CA . ARG B 1 109 ? -16.172 8.508 -0.326 1 92.19 109 ARG B CA 1
ATOM 2586 C C . ARG B 1 109 ? -15.016 9.023 0.536 1 92.19 109 ARG B C 1
ATOM 2588 O O . ARG B 1 109 ? -14.977 10.203 0.881 1 92.19 109 ARG B O 1
ATOM 2595 N N . ASN B 1 110 ? -14.164 8.117 0.874 1 95.06 110 ASN B N 1
ATOM 2596 C CA . ASN B 1 110 ? -13 8.43 1.693 1 95.06 110 ASN B CA 1
ATOM 2597 C C . ASN B 1 110 ? -11.695 8.031 1.001 1 95.06 110 ASN B C 1
ATOM 2599 O O . ASN B 1 110 ? -11.656 7.02 0.296 1 95.06 110 ASN B O 1
ATOM 2603 N N . ARG B 1 111 ? -10.711 8.828 1.193 1 96.38 111 ARG B N 1
ATOM 2604 C CA . ARG B 1 111 ? -9.352 8.492 0.766 1 96.38 111 ARG B CA 1
ATOM 2605 C C . ARG B 1 111 ? -8.336 8.812 1.857 1 96.38 111 ARG B C 1
ATOM 2607 O O . ARG B 1 111 ? -8.312 9.93 2.381 1 96.38 111 ARG B O 1
ATOM 2614 N N . TYR B 1 112 ? -7.531 7.84 2.209 1 97 112 TYR B N 1
ATOM 2615 C CA . TYR B 1 112 ? -6.531 8.016 3.256 1 97 112 TYR B CA 1
ATOM 2616 C C . TYR B 1 112 ? -5.125 7.797 2.707 1 97 112 TYR B C 1
ATOM 2618 O O . TYR B 1 112 ? -4.816 6.719 2.193 1 97 112 TYR B O 1
ATOM 2626 N N . PHE B 1 113 ? -4.309 8.82 2.762 1 97.25 113 PHE B N 1
ATOM 2627 C CA . PHE B 1 113 ? -2.877 8.633 2.562 1 97.25 113 PHE B CA 1
ATOM 2628 C C . PHE B 1 113 ? -2.186 8.312 3.881 1 97.25 113 PHE B C 1
ATOM 2630 O O . PHE B 1 113 ? -2.381 9.008 4.879 1 97.25 113 PHE B O 1
ATOM 2637 N N . ILE B 1 114 ? -1.443 7.273 3.932 1 97.56 114 ILE B N 1
ATOM 2638 C CA . ILE B 1 114 ? -0.641 6.906 5.094 1 97.56 114 ILE B CA 1
ATOM 2639 C C . ILE B 1 114 ? 0.833 6.828 4.699 1 97.56 114 ILE B C 1
ATOM 2641 O O . ILE B 1 114 ? 1.247 5.902 4 1 97.56 114 ILE B O 1
ATOM 2645 N N . TRP B 1 115 ? 1.571 7.801 5.105 1 98.12 115 TRP B N 1
ATOM 2646 C CA . TRP B 1 115 ? 2.979 7.926 4.742 1 98.12 115 TRP B CA 1
ATOM 2647 C C . TRP B 1 115 ? 3.879 7.457 5.879 1 98.12 115 TRP B C 1
ATOM 2649 O O . TRP B 1 115 ? 4.109 8.188 6.844 1 98.12 115 TRP B O 1
ATOM 2659 N N . TYR B 1 116 ? 4.398 6.234 5.734 1 96.75 116 TYR B N 1
ATOM 2660 C CA . TYR B 1 116 ? 5.309 5.656 6.715 1 96.75 116 TYR B CA 1
ATOM 2661 C C . TYR B 1 116 ? 6.684 6.312 6.637 1 96.75 116 TYR B C 1
ATOM 2663 O O . TYR B 1 116 ? 7.148 6.664 5.551 1 96.75 116 TYR B O 1
ATOM 2671 N N . ASP B 1 117 ? 7.305 6.445 7.77 1 96.5 117 ASP B N 1
ATOM 2672 C CA . ASP B 1 117 ? 8.688 6.898 7.84 1 96.5 117 ASP B CA 1
ATOM 2673 C C . ASP B 1 117 ? 8.883 8.203 7.066 1 96.5 117 ASP B C 1
ATOM 2675 O O . ASP B 1 117 ? 9.82 8.336 6.281 1 96.5 117 ASP B O 1
ATOM 2679 N N . ALA B 1 118 ? 7.992 9.102 7.281 1 97.12 118 ALA B N 1
ATOM 2680 C CA . ALA B 1 118 ? 8.016 10.383 6.57 1 97.12 118 ALA B CA 1
ATO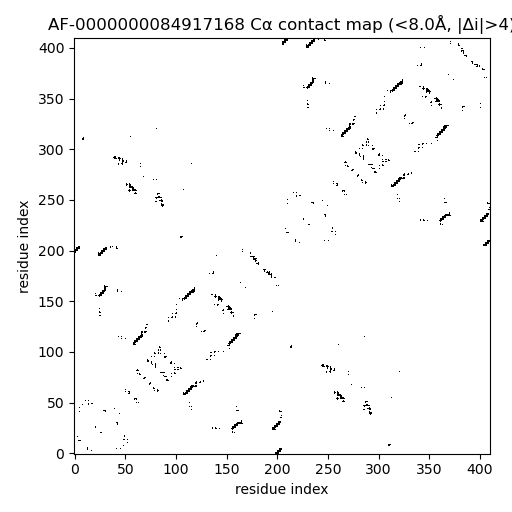M 2681 C C . ALA B 1 118 ? 9.273 11.172 6.91 1 97.12 118 ALA B C 1
ATOM 2683 O O . ALA B 1 118 ? 9.695 12.039 6.141 1 97.12 118 ALA B O 1
ATOM 2684 N N . GLN B 1 119 ? 9.891 10.797 8.031 1 96.12 119 GLN B N 1
ATOM 2685 C CA . GLN B 1 119 ? 11.078 11.523 8.469 1 96.12 119 GLN B CA 1
ATOM 2686 C C . GLN B 1 119 ? 12.234 11.32 7.496 1 96.12 119 GLN B C 1
ATOM 2688 O O . GLN B 1 119 ? 13.172 12.109 7.465 1 96.12 119 GLN B O 1
ATOM 2693 N N . HIS B 1 120 ? 12.203 10.273 6.773 1 97.94 120 HIS B N 1
ATOM 2694 C CA . HIS B 1 120 ? 13.297 9.984 5.855 1 97.94 120 HIS B CA 1
ATOM 2695 C C . HIS B 1 120 ? 13.492 11.125 4.855 1 97.94 120 HIS B C 1
ATOM 2697 O O . HIS B 1 120 ? 14.578 11.695 4.758 1 97.94 120 HIS B O 1
ATOM 2703 N N . LEU B 1 121 ? 12.43 11.492 4.145 1 98.25 121 LEU B N 1
ATOM 2704 C CA . LEU B 1 121 ? 12.516 12.594 3.195 1 98.25 121 LEU B CA 1
ATOM 2705 C C . LEU B 1 121 ? 12.602 13.938 3.924 1 98.25 121 LEU B C 1
ATOM 2707 O O . LEU B 1 121 ? 13.289 14.852 3.469 1 98.25 121 LEU B O 1
ATOM 2711 N N . PHE B 1 122 ? 11.914 14.016 5.02 1 97 122 PHE B N 1
ATOM 2712 C CA . PHE B 1 122 ? 11.922 15.227 5.836 1 97 122 PHE B CA 1
ATOM 2713 C C . PHE B 1 122 ? 13.352 15.633 6.18 1 97 122 PHE B C 1
ATOM 2715 O O . PHE B 1 122 ? 13.703 16.812 6.098 1 97 122 PHE B O 1
ATOM 2722 N N . HIS B 1 123 ? 14.195 14.664 6.465 1 97 123 HIS B N 1
ATOM 2723 C CA . HIS B 1 123 ? 15.562 14.945 6.883 1 97 123 HIS B CA 1
ATOM 2724 C C . HIS B 1 123 ? 16.516 14.977 5.688 1 97 123 HIS B C 1
ATOM 2726 O O . HIS B 1 123 ? 17.484 15.719 5.688 1 97 123 HIS B O 1
ATOM 2732 N N . SER B 1 124 ? 16.281 14.18 4.695 1 97.88 124 SER B N 1
ATOM 2733 C CA . SER B 1 124 ? 17.234 14.031 3.604 1 97.88 124 SER B CA 1
ATOM 2734 C C . SER B 1 124 ? 17.062 15.133 2.564 1 97.88 124 SER B C 1
ATOM 2736 O O . SER B 1 124 ? 18.031 15.516 1.892 1 97.88 124 SER B O 1
ATOM 2738 N N . ASP B 1 125 ? 15.852 15.641 2.318 1 98.12 125 ASP B N 1
ATOM 2739 C CA . ASP B 1 125 ? 15.523 16.688 1.361 1 98.12 125 ASP B CA 1
ATOM 2740 C C . ASP B 1 125 ? 14.305 17.5 1.819 1 98.12 125 ASP B C 1
ATOM 2742 O O . ASP B 1 125 ? 13.195 17.297 1.315 1 98.12 125 ASP B O 1
ATOM 2746 N N . ARG B 1 126 ? 14.516 18.438 2.635 1 96.19 126 ARG B N 1
ATOM 2747 C CA . ARG B 1 126 ? 13.469 19.203 3.297 1 96.19 126 ARG B CA 1
ATOM 2748 C C . ARG B 1 126 ? 12.641 19.984 2.285 1 96.19 126 ARG B C 1
ATOM 2750 O O . ARG B 1 126 ? 11.422 20.062 2.402 1 96.19 126 ARG B O 1
ATOM 2757 N N . GLU B 1 127 ? 13.289 20.547 1.346 1 95.62 127 GLU B N 1
ATOM 2758 C CA . GLU B 1 127 ? 12.594 21.344 0.335 1 95.62 127 GLU B CA 1
ATOM 2759 C C . GLU B 1 127 ? 11.578 20.484 -0.426 1 95.62 127 GLU B C 1
ATOM 2761 O O . GLU B 1 127 ? 10.422 20.891 -0.584 1 95.62 127 GLU B O 1
ATOM 2766 N N . LEU B 1 128 ? 11.984 19.344 -0.88 1 97.56 128 LEU B N 1
ATOM 2767 C CA . LEU B 1 128 ? 11.07 18.453 -1.578 1 97.56 128 LEU B CA 1
ATOM 2768 C C . LEU B 1 128 ? 9.953 17.984 -0.649 1 97.56 128 LEU B C 1
ATOM 2770 O O . LEU B 1 128 ? 8.781 17.953 -1.047 1 97.56 128 LEU B O 1
ATOM 2774 N N . PHE B 1 129 ? 10.328 17.625 0.557 1 96.75 129 PHE B N 1
ATOM 2775 C CA . PHE B 1 129 ? 9.312 17.203 1.521 1 96.75 129 PHE B CA 1
ATOM 2776 C C . PHE B 1 129 ? 8.25 18.281 1.692 1 96.75 129 PHE B C 1
ATOM 2778 O O . PHE B 1 129 ? 7.055 18 1.598 1 96.75 129 PHE B O 1
ATOM 2785 N N . ASP B 1 130 ? 8.719 19.453 1.902 1 92.19 130 ASP B N 1
ATOM 2786 C CA . ASP B 1 130 ? 7.793 20.562 2.111 1 92.19 130 ASP B CA 1
ATOM 2787 C C . ASP B 1 130 ? 6.891 20.75 0.897 1 92.19 130 ASP B C 1
ATOM 2789 O O . ASP B 1 130 ? 5.695 21.016 1.044 1 92.19 130 ASP B O 1
ATOM 2793 N N . GLY B 1 131 ? 7.449 20.656 -0.259 1 91.56 131 GLY B N 1
ATOM 2794 C CA . GLY B 1 131 ? 6.668 20.75 -1.481 1 91.56 131 GLY B CA 1
ATOM 2795 C C . GLY B 1 131 ? 5.59 19.688 -1.586 1 91.56 131 GLY B C 1
ATOM 2796 O O . GLY B 1 131 ? 4.449 19.984 -1.94 1 91.56 131 GLY B O 1
ATOM 2797 N N . LEU B 1 132 ? 5.953 18.469 -1.295 1 94.69 132 LEU B N 1
ATOM 2798 C CA . LEU B 1 132 ? 5.004 17.375 -1.341 1 94.69 132 LEU B CA 1
ATOM 2799 C C . LEU B 1 132 ? 3.963 17.5 -0.235 1 94.69 132 LEU B C 1
ATOM 2801 O O . LEU B 1 132 ? 2.773 17.266 -0.466 1 94.69 132 LEU B O 1
ATOM 2805 N N . PHE B 1 133 ? 4.434 17.891 0.926 1 91.81 133 PHE B N 1
ATOM 2806 C CA . PHE B 1 133 ? 3.561 18.094 2.074 1 91.81 133 PHE B CA 1
ATOM 2807 C C . PHE B 1 133 ? 2.494 19.141 1.76 1 91.81 133 PHE B C 1
ATOM 2809 O O . PHE B 1 133 ? 1.307 18.922 2.004 1 91.81 133 PHE B O 1
ATOM 2816 N N . GLU B 1 134 ? 2.867 20.141 1.244 1 87.88 134 GLU B N 1
ATOM 2817 C CA . GLU B 1 134 ? 1.938 21.203 0.873 1 87.88 134 GLU B CA 1
ATOM 2818 C C . GLU B 1 134 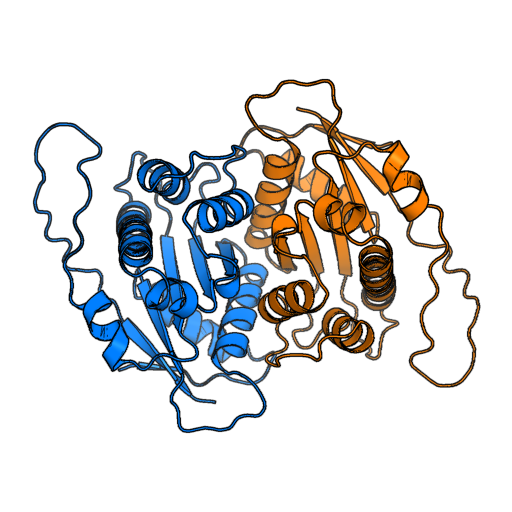? 0.896 20.703 -0.125 1 87.88 134 GLU B C 1
ATOM 2820 O O . GLU B 1 134 ? -0.297 20.969 0.028 1 87.88 134 GLU B O 1
ATOM 2825 N N . ARG B 1 135 ? 1.309 20 -1.131 1 89.5 135 ARG B N 1
ATOM 2826 C CA . ARG B 1 135 ? 0.383 19.469 -2.133 1 89.5 135 ARG B CA 1
ATOM 2827 C C . ARG B 1 135 ? -0.616 18.516 -1.505 1 89.5 135 ARG B C 1
ATOM 2829 O O . ARG B 1 135 ? -1.8 18.516 -1.848 1 89.5 135 ARG B O 1
ATOM 2836 N N . LEU B 1 136 ? -0.151 17.688 -0.605 1 91.19 136 LEU B N 1
ATOM 2837 C CA . LEU B 1 136 ? -1.02 16.734 0.073 1 91.19 136 LEU B CA 1
ATOM 2838 C C . LEU B 1 136 ? -2.061 17.453 0.923 1 91.19 136 LEU B C 1
ATOM 2840 O O . LEU B 1 136 ? -3.24 17.094 0.901 1 91.19 136 LEU B O 1
ATOM 2844 N N . ILE B 1 137 ? -1.607 18.453 1.624 1 86.88 137 ILE B N 1
ATOM 2845 C CA . ILE B 1 137 ? -2.494 19.156 2.537 1 86.88 137 ILE B CA 1
ATOM 2846 C C . ILE B 1 137 ? -3.525 19.953 1.741 1 86.88 137 ILE B C 1
ATOM 2848 O O . ILE B 1 137 ? -4.719 19.906 2.043 1 86.88 137 ILE B O 1
ATOM 2852 N N . VAL B 1 138 ? -3.1 20.625 0.793 1 85.75 138 VAL B N 1
ATOM 2853 C CA . VAL B 1 138 ? -3.992 21.469 -0.005 1 85.75 138 VAL B CA 1
ATOM 2854 C C . VAL B 1 138 ? -5 20.578 -0.742 1 85.75 138 VAL B C 1
ATOM 2856 O O . VAL B 1 138 ? -6.199 20.875 -0.743 1 85.75 138 VAL B O 1
ATOM 2859 N N . ALA B 1 139 ? -4.516 19.562 -1.356 1 88.75 139 ALA B N 1
ATOM 2860 C CA . ALA B 1 139 ? -5.418 18.641 -2.049 1 88.75 139 ALA B CA 1
ATOM 2861 C C . ALA B 1 139 ? -6.445 18.062 -1.089 1 88.75 139 ALA B C 1
ATOM 2863 O O . ALA B 1 139 ? -7.617 17.906 -1.44 1 88.75 139 ALA B O 1
ATOM 2864 N N . SER B 1 140 ? -5.977 17.656 0.069 1 89.25 140 SER B N 1
ATOM 2865 C CA . SER B 1 140 ? -6.883 17.109 1.072 1 89.25 140 SER B CA 1
ATOM 2866 C C . SER B 1 140 ? -7.98 18.109 1.431 1 89.25 140 SER B C 1
ATOM 2868 O O . SER B 1 140 ? -9.148 17.734 1.538 1 89.25 140 SER B O 1
ATOM 2870 N N . TYR B 1 141 ? -7.637 19.297 1.617 1 84.44 141 TYR B N 1
ATOM 2871 C CA . TYR B 1 141 ? -8.602 20.344 1.924 1 84.44 141 TYR B CA 1
ATOM 2872 C C . TYR B 1 141 ? -9.594 20.531 0.777 1 84.44 141 TYR B C 1
ATOM 2874 O O . TYR B 1 141 ? -10.805 20.547 0.993 1 84.44 141 TYR B O 1
ATOM 2882 N N . LEU B 1 142 ? -9.078 20.672 -0.377 1 86.12 142 LEU B N 1
ATOM 2883 C CA . LEU B 1 142 ? -9.922 20.938 -1.539 1 86.12 142 LEU B CA 1
ATOM 2884 C C . LEU B 1 142 ? -10.883 19.766 -1.787 1 86.12 142 LEU B C 1
ATOM 2886 O O . LEU B 1 142 ? -12.078 19.984 -1.983 1 86.12 142 LEU B O 1
ATOM 2890 N N . ASN B 1 143 ? -10.383 18.594 -1.783 1 89.06 143 ASN B N 1
ATOM 2891 C CA . ASN B 1 143 ? -11.219 17.406 -2.006 1 89.06 143 ASN B CA 1
ATOM 2892 C C . ASN B 1 143 ? -12.258 17.25 -0.901 1 89.06 143 ASN B C 1
ATOM 2894 O O . ASN B 1 143 ? -13.422 16.953 -1.178 1 89.06 143 ASN B O 1
ATOM 2898 N N . SER B 1 144 ? -11.898 17.438 0.308 1 87.19 144 SER B N 1
ATOM 2899 C CA . SER B 1 144 ? -12.789 17.219 1.439 1 87.19 144 SER B CA 1
ATOM 2900 C C . SER B 1 144 ? -13.898 18.266 1.476 1 87.19 144 SER B C 1
ATOM 2902 O O . SER B 1 144 ? -14.961 18.031 2.066 1 87.19 144 SER B O 1
ATOM 2904 N N . ASN B 1 145 ? -13.633 19.344 0.849 1 83.12 145 ASN B N 1
ATOM 2905 C CA . ASN B 1 145 ? -14.609 20.422 0.887 1 83.12 145 ASN B CA 1
ATOM 2906 C C . ASN B 1 145 ? -15.289 20.625 -0.467 1 83.12 145 ASN B C 1
ATOM 2908 O O . ASN B 1 145 ? -16.016 21.594 -0.673 1 83.12 145 ASN B O 1
ATOM 2912 N N . GLY B 1 146 ? -15.016 19.75 -1.393 1 82.44 146 GLY B N 1
ATOM 2913 C CA . GLY B 1 146 ? -15.648 19.812 -2.699 1 82.44 146 GLY B CA 1
ATOM 2914 C C . GLY B 1 146 ? -15.227 21.031 -3.506 1 82.44 146 GLY B C 1
ATOM 2915 O O . GLY B 1 146 ? -16.047 21.641 -4.203 1 82.44 146 GLY B O 1
ATOM 2916 N N . LYS B 1 147 ? -14.07 21.484 -3.369 1 78.44 147 LYS B N 1
ATOM 2917 C CA . LYS B 1 147 ? -13.602 22.719 -4.008 1 78.44 147 LYS B CA 1
ATOM 2918 C C . LYS B 1 147 ? -12.633 22.406 -5.148 1 78.44 147 LYS B C 1
ATOM 2920 O O . LYS B 1 147 ? -12.141 23.312 -5.812 1 78.44 147 LYS B O 1
ATOM 2925 N N . ALA B 1 148 ? -12.164 21.266 -5.246 1 72.19 148 ALA B N 1
ATOM 2926 C CA . ALA B 1 148 ? -11.203 20.953 -6.301 1 72.19 148 ALA B CA 1
ATOM 2927 C C . ALA B 1 148 ? -11.805 21.203 -7.684 1 72.19 148 ALA B C 1
ATOM 2929 O O . ALA B 1 148 ? -11.344 22.078 -8.422 1 72.19 148 ALA B O 1
ATOM 2930 N N . THR B 1 149 ? -12.133 20.578 -8.523 1 60.69 149 THR B N 1
ATOM 2931 C CA . THR B 1 149 ? -12.625 20.875 -9.867 1 60.69 149 THR B CA 1
ATOM 2932 C C . THR B 1 149 ? -14.078 20.453 -10.008 1 60.69 149 THR B C 1
ATOM 2934 O O . THR B 1 149 ? -14.828 21.031 -10.805 1 60.69 149 THR B O 1
ATOM 2937 N N . HIS B 1 150 ? -14.406 19.344 -9.453 1 61.31 150 HIS B N 1
ATOM 2938 C CA . HIS B 1 150 ? -15.719 18.781 -9.75 1 61.31 150 HIS B CA 1
ATOM 2939 C C . HIS B 1 150 ? -16.609 18.781 -8.516 1 61.31 150 HIS B C 1
ATOM 2941 O O . HIS B 1 150 ? -16.141 19.047 -7.402 1 61.31 150 HIS B O 1
ATOM 2947 N N . ASP B 1 151 ? -17.906 18.656 -8.805 1 67.88 151 ASP B N 1
ATOM 2948 C CA . ASP B 1 151 ? -18.984 18.609 -7.828 1 67.88 151 ASP B CA 1
ATOM 2949 C C . ASP B 1 151 ? -18.875 17.375 -6.938 1 67.88 151 ASP B C 1
ATOM 2951 O O . ASP B 1 151 ? -19.781 17.078 -6.168 1 67.88 151 ASP B O 1
ATOM 2955 N N . TYR B 1 152 ? -17.719 16.766 -6.98 1 78.81 152 TYR B N 1
ATOM 2956 C CA . TYR B 1 152 ? -17.609 15.578 -6.129 1 78.81 152 TYR B CA 1
ATOM 2957 C C . TYR B 1 152 ? -16.688 15.852 -4.945 1 78.81 152 TYR B C 1
ATOM 2959 O O . TYR B 1 152 ? -15.656 16.5 -5.09 1 78.81 152 TYR B O 1
ATOM 2967 N N . GLN B 1 153 ? -17.156 15.367 -3.811 1 88.25 153 GLN B N 1
ATOM 2968 C CA . GLN B 1 153 ? -16.406 15.539 -2.578 1 88.25 153 GLN B CA 1
ATOM 2969 C C . GLN B 1 153 ? -15.805 14.211 -2.113 1 88.25 153 GLN B C 1
ATOM 2971 O O . GLN B 1 153 ? -16.5 13.195 -2.07 1 88.25 153 GLN B O 1
ATOM 2976 N N . VAL B 1 154 ? -14.539 14.25 -1.92 1 90.94 154 VAL B N 1
ATOM 2977 C CA . VAL B 1 154 ? -13.828 13.117 -1.328 1 90.94 154 VAL B CA 1
ATOM 2978 C C . VAL B 1 154 ? -13.266 13.516 0.033 1 90.94 154 VAL B C 1
ATOM 2980 O O . VAL B 1 154 ? -12.531 14.5 0.144 1 90.94 154 VAL B O 1
ATOM 2983 N N . ASN B 1 155 ? -13.711 12.773 1.082 1 93.81 155 ASN B N 1
ATOM 2984 C CA . ASN B 1 155 ? -13.078 12.969 2.379 1 93.81 155 ASN B CA 1
ATOM 2985 C C . ASN B 1 155 ? -11.641 12.461 2.381 1 93.81 155 ASN B C 1
ATOM 2987 O O . ASN B 1 155 ? -11.391 11.289 2.686 1 93.81 155 ASN B O 1
ATOM 2991 N N . GLN B 1 156 ? -10.766 13.367 2.039 1 93.62 156 GLN B N 1
ATOM 2992 C CA . GLN B 1 156 ? -9.359 12.977 1.907 1 93.62 156 GLN B CA 1
ATOM 2993 C C . GLN B 1 156 ? -8.562 13.359 3.152 1 93.62 156 GLN B C 1
ATOM 2995 O O . GLN B 1 156 ? -8.633 14.5 3.611 1 93.62 156 GLN B O 1
ATOM 3000 N N . LYS B 1 157 ? -7.863 12.383 3.727 1 94.31 157 LYS B N 1
ATOM 3001 C CA . LYS B 1 157 ? -7.039 12.57 4.918 1 94.31 157 LYS B CA 1
ATOM 3002 C C . LYS B 1 157 ? -5.598 12.141 4.664 1 94.31 157 LYS B C 1
ATOM 3004 O O . LYS B 1 157 ? -5.348 11.227 3.875 1 94.31 157 LYS B O 1
ATOM 3009 N N . VAL B 1 158 ? -4.699 12.852 5.34 1 94.62 158 VAL B N 1
ATOM 3010 C CA . VAL B 1 158 ? -3.277 12.547 5.23 1 94.62 158 VAL B CA 1
ATOM 3011 C C . VAL B 1 158 ? -2.703 12.25 6.613 1 94.62 158 VAL B C 1
ATOM 3013 O O . VAL B 1 158 ? -2.824 13.062 7.531 1 94.62 158 VAL B O 1
ATOM 3016 N N . ILE B 1 159 ? -2.176 11.078 6.734 1 95.31 159 ILE B N 1
ATOM 3017 C CA . ILE B 1 159 ? -1.533 10.648 7.969 1 95.31 159 ILE B CA 1
ATOM 3018 C C . ILE B 1 159 ? -0.038 10.445 7.734 1 95.31 159 ILE B C 1
ATOM 3020 O O . ILE B 1 159 ? 0.36 9.617 6.91 1 95.31 159 ILE B O 1
ATOM 3024 N N . LEU B 1 160 ? 0.784 11.172 8.406 1 95.5 160 LEU B N 1
ATOM 3025 C CA . LEU B 1 160 ? 2.232 11.016 8.328 1 95.5 160 LEU B CA 1
ATOM 3026 C C . LEU B 1 160 ? 2.787 10.414 9.609 1 95.5 160 LEU B C 1
ATOM 3028 O O . LEU B 1 160 ? 2.482 10.883 10.711 1 95.5 160 LEU B O 1
ATOM 3032 N N . LEU B 1 161 ? 3.574 9.422 9.492 1 95.06 161 LEU B N 1
ATOM 3033 C CA . LEU B 1 161 ? 4.211 8.766 10.633 1 95.06 161 LEU B CA 1
ATOM 3034 C C . LEU B 1 161 ? 5.699 9.094 10.688 1 95.06 161 LEU B C 1
ATOM 3036 O O . LEU B 1 161 ? 6.449 8.75 9.766 1 95.06 161 LEU B O 1
ATOM 3040 N N . PHE B 1 162 ? 6.094 9.68 11.781 1 94.38 162 PHE B N 1
ATOM 3041 C CA . PHE B 1 162 ? 7.48 10.047 12.023 1 94.38 162 PHE B CA 1
ATOM 3042 C C . PHE B 1 162 ? 8.086 9.195 13.133 1 94.38 162 PHE B C 1
ATOM 3044 O O . PHE B 1 162 ? 7.859 9.445 14.312 1 94.38 162 PHE B O 1
ATOM 3051 N N . ASP B 1 163 ? 8.805 8.172 12.805 1 86.94 163 ASP B N 1
ATOM 3052 C CA . ASP B 1 163 ? 9.297 7.195 13.766 1 86.94 163 ASP B CA 1
ATOM 3053 C C . ASP B 1 163 ? 10.43 7.777 14.609 1 86.94 163 ASP B C 1
ATOM 3055 O O . ASP B 1 163 ? 10.562 7.445 15.789 1 86.94 163 ASP B O 1
ATOM 3059 N N . ASP B 1 164 ? 11.344 8.523 14.086 1 84.38 164 ASP B N 1
ATOM 3060 C CA . ASP B 1 164 ? 12.516 9 14.82 1 84.38 164 ASP B CA 1
ATOM 3061 C C . ASP B 1 164 ? 12.586 10.523 14.797 1 84.38 164 ASP B C 1
ATOM 3063 O O . ASP B 1 164 ? 13.664 11.094 14.609 1 84.38 164 ASP B O 1
ATOM 3067 N N . THR B 1 165 ? 11.453 11.109 14.977 1 85.81 165 THR B N 1
ATOM 3068 C CA . THR B 1 165 ? 11.375 12.562 14.992 1 85.81 165 THR B CA 1
ATOM 3069 C C . THR B 1 165 ? 10.445 13.039 16.109 1 85.81 165 THR B C 1
ATOM 3071 O O . THR B 1 165 ? 9.336 12.531 16.266 1 85.81 165 THR B O 1
ATOM 3074 N N . CYS B 1 166 ? 10.961 13.906 16.828 1 83.81 166 CYS B N 1
ATOM 3075 C CA . CYS B 1 166 ? 10.164 14.391 17.953 1 83.81 166 CYS B CA 1
ATOM 3076 C C . CYS B 1 166 ? 9.156 15.438 17.484 1 83.81 166 CYS B C 1
ATOM 3078 O O . CYS B 1 166 ? 9.305 16 16.391 1 83.81 166 CYS B O 1
ATOM 3080 N N . GLU B 1 167 ? 8.203 15.609 18.328 1 83.5 167 GLU B N 1
ATOM 3081 C CA . GLU B 1 167 ? 7.117 16.531 18.031 1 83.5 167 GLU B CA 1
ATOM 3082 C C . GLU B 1 167 ? 7.656 17.938 17.734 1 83.5 167 GLU B C 1
ATOM 3084 O O . GLU B 1 167 ? 7.188 18.609 16.812 1 83.5 167 GLU B O 1
ATOM 3089 N N . ASN B 1 168 ? 8.617 18.359 18.422 1 84.31 168 ASN B N 1
ATOM 3090 C CA . ASN B 1 168 ? 9.156 19.703 18.297 1 84.31 168 ASN B CA 1
ATOM 3091 C C . ASN B 1 168 ? 9.797 19.922 16.922 1 84.31 168 ASN B C 1
ATOM 3093 O O . ASN B 1 168 ? 9.789 21.031 16.391 1 84.31 168 ASN B O 1
ATOM 3097 N N . GLU B 1 169 ? 10.336 18.922 16.375 1 87.06 169 GLU B N 1
ATOM 3098 C CA . GLU B 1 169 ? 11.047 19 15.109 1 87.06 169 GLU B CA 1
ATOM 3099 C C . GLU B 1 169 ? 10.078 19.219 13.945 1 87.06 169 GLU B C 1
ATOM 3101 O O . GLU B 1 169 ? 10.453 19.797 12.922 1 87.06 169 GLU B O 1
ATOM 3106 N N . ILE B 1 170 ? 8.836 18.75 14.141 1 88.62 170 ILE B N 1
ATOM 3107 C CA . ILE B 1 170 ? 7.93 18.844 13 1 88.62 170 ILE B CA 1
ATOM 3108 C C . ILE B 1 170 ? 6.863 19.906 13.273 1 88.62 170 ILE B C 1
ATOM 3110 O O . ILE B 1 170 ? 5.941 20.078 12.477 1 88.62 170 ILE B O 1
ATOM 3114 N N . SER B 1 171 ? 7.004 20.594 14.344 1 83.38 171 SER B N 1
ATOM 3115 C CA . SER B 1 171 ? 5.996 21.562 14.766 1 83.38 171 SER B CA 1
ATOM 3116 C C . SER B 1 171 ? 5.836 22.672 13.734 1 83.38 171 SER B C 1
ATOM 3118 O O . SER B 1 171 ? 4.742 23.219 13.57 1 83.38 171 SER B O 1
ATOM 3120 N N . ASP B 1 172 ? 6.93 22.953 13.039 1 82.5 172 ASP B N 1
ATOM 3121 C CA . ASP B 1 172 ? 6.898 24.031 12.062 1 82.5 172 ASP B CA 1
ATOM 3122 C C . ASP B 1 172 ? 5.977 23.688 10.898 1 82.5 172 ASP B C 1
ATOM 3124 O O . ASP B 1 172 ? 5.445 24.578 10.234 1 82.5 172 ASP B O 1
ATOM 3128 N N . LEU B 1 173 ? 5.781 22.375 10.602 1 82.38 173 LEU B N 1
ATOM 3129 C CA . LEU B 1 173 ? 4.895 21.938 9.531 1 82.38 173 LEU B CA 1
ATOM 3130 C C . LEU B 1 173 ? 3.451 22.344 9.828 1 82.38 173 LEU B C 1
ATOM 3132 O O . LEU B 1 173 ? 2.664 22.562 8.898 1 82.38 173 LEU B O 1
ATOM 3136 N N . LEU B 1 174 ? 3.16 22.406 11.086 1 73.69 174 LEU B N 1
ATOM 3137 C CA . LEU B 1 174 ? 1.771 22.578 11.5 1 73.69 174 LEU B CA 1
ATOM 3138 C C . LEU B 1 174 ? 1.461 24.047 11.766 1 73.69 174 LEU B C 1
ATOM 3140 O O . LEU B 1 174 ? 0.297 24.422 11.922 1 73.69 174 LEU B O 1
ATOM 3144 N N . ASN B 1 175 ? 2.533 24.859 11.734 1 71.56 175 ASN B N 1
ATOM 3145 C CA . ASN B 1 175 ? 2.363 26.266 12.055 1 71.56 175 ASN B CA 1
ATOM 3146 C C . ASN B 1 175 ? 2.496 27.141 10.812 1 71.56 175 ASN B C 1
ATOM 3148 O O . ASN B 1 175 ? 2.598 28.375 10.922 1 71.56 175 ASN B O 1
ATOM 3152 N N . VAL B 1 176 ? 2.584 26.547 9.68 1 71.56 176 VAL B N 1
ATOM 3153 C CA . VAL B 1 176 ? 2.721 27.281 8.422 1 71.56 176 VAL B CA 1
ATOM 3154 C C . VAL B 1 176 ? 1.359 27.391 7.742 1 71.56 176 VAL B C 1
ATOM 3156 O O . VAL B 1 176 ? 0.53 26.484 7.844 1 71.56 176 VAL B O 1
ATOM 3159 N N . ASN B 1 177 ? 1.125 28.516 7.164 1 69.19 177 ASN B N 1
ATOM 3160 C CA . ASN B 1 177 ? -0.06 28.703 6.336 1 69.19 177 ASN B CA 1
ATOM 3161 C C . ASN B 1 177 ? 0.151 28.172 4.922 1 69.19 177 ASN B C 1
ATOM 3163 O O . ASN B 1 177 ? 1.194 28.406 4.312 1 69.19 177 ASN B O 1
ATOM 3167 N N . TYR B 1 178 ? -0.685 27.25 4.586 1 72.75 178 TYR B N 1
ATOM 3168 C CA . TYR B 1 178 ? -0.631 26.719 3.229 1 72.75 178 TYR B CA 1
ATOM 3169 C C . TYR B 1 178 ? -1.673 27.391 2.342 1 72.75 178 TYR B C 1
ATOM 3171 O O . TYR B 1 178 ? -2.756 27.75 2.809 1 72.75 178 TYR B O 1
ATOM 3179 N N . TYR B 1 179 ? -1.242 27.703 1.024 1 65.44 179 TYR B N 1
ATOM 3180 C CA . TYR B 1 179 ? -2.113 28.406 0.097 1 65.44 179 TYR B CA 1
ATOM 3181 C C . TYR B 1 179 ? -2.531 27.5 -1.06 1 65.44 179 TYR B C 1
ATOM 3183 O O . TYR B 1 179 ? -1.771 26.625 -1.477 1 65.44 179 TYR B O 1
ATOM 3191 N N . THR B 1 180 ? -3.84 27.516 -1.416 1 64.38 180 THR B N 1
ATOM 3192 C CA . THR B 1 180 ? -4.32 26.797 -2.594 1 64.38 180 THR B CA 1
ATOM 3193 C C . THR B 1 180 ? -3.795 27.453 -3.871 1 64.38 180 THR B C 1
ATOM 3195 O O . THR B 1 180 ? -4.008 28.641 -4.098 1 64.38 180 THR B O 1
ATOM 3198 N N . PRO B 1 181 ? -2.848 26.75 -4.496 1 54.16 181 PRO B N 1
ATOM 3199 C CA . PRO B 1 181 ? -2.484 27.344 -5.785 1 54.16 181 PRO B CA 1
ATOM 3200 C C . PRO B 1 181 ? -3.697 27.609 -6.676 1 54.16 181 PRO B C 1
ATOM 3202 O O . PRO B 1 181 ? -4.672 26.859 -6.637 1 54.16 181 PRO B O 1
ATOM 3205 N N . SER B 1 182 ? -4.023 28.812 -7.082 1 44.78 182 SER B N 1
ATOM 3206 C CA . SER B 1 182 ? -5.125 29.094 -8 1 44.78 182 SER B CA 1
ATOM 3207 C C . SER B 1 182 ? -5.102 28.141 -9.195 1 44.78 182 SER B C 1
ATOM 3209 O O . SER B 1 182 ? -4.098 28.047 -9.898 1 44.78 182 SER B O 1
ATOM 3211 N N . ILE B 1 183 ? -5.496 27.016 -9.031 1 42.12 183 ILE B N 1
ATOM 3212 C CA . ILE B 1 183 ? -5.598 26.281 -10.289 1 42.12 183 ILE B CA 1
ATOM 3213 C C . ILE B 1 183 ? -5.984 27.234 -11.414 1 42.12 183 ILE B C 1
ATOM 3215 O O . ILE B 1 183 ? -5.738 26.938 -12.594 1 42.12 183 ILE B O 1
ATOM 3219 N N . PHE B 1 184 ? -7.176 27.969 -11.484 1 35.66 184 PHE B N 1
ATOM 3220 C CA . PHE B 1 184 ? -7.637 28.969 -12.438 1 35.66 184 PHE B CA 1
ATOM 3221 C C . PHE B 1 184 ? -6.906 30.297 -12.234 1 35.66 184 PHE B C 1
ATOM 3223 O O . PHE B 1 184 ? -6.371 30.547 -11.156 1 35.66 184 PHE B O 1
ATOM 3230 N N . ASP B 1 185 ? -6.617 31.125 -13.328 1 36.62 185 ASP B N 1
ATOM 3231 C CA . ASP B 1 185 ? -6 32.438 -13.375 1 36.62 185 ASP B CA 1
ATOM 3232 C C . ASP B 1 185 ? -6.172 33.188 -12.047 1 36.62 185 ASP B C 1
ATOM 3234 O O . ASP B 1 185 ? -5.316 33.969 -11.664 1 36.62 185 ASP B O 1
ATOM 3238 N N . ASN B 1 186 ? -7.438 33.781 -11.867 1 34.56 186 ASN B N 1
ATOM 3239 C CA . ASN B 1 186 ? -7.574 35 -11.055 1 34.56 186 ASN B CA 1
ATOM 3240 C C . ASN B 1 186 ? -7.125 34.75 -9.617 1 34.56 186 ASN B C 1
ATOM 3242 O O . ASN B 1 186 ? -6.297 35.5 -9.086 1 34.56 186 ASN B O 1
ATOM 3246 N N . PHE B 1 187 ? -8.148 34.969 -8.453 1 34.41 187 PHE B N 1
ATOM 3247 C CA . PHE B 1 187 ? -8.078 35.562 -7.133 1 34.41 187 PHE B CA 1
ATOM 3248 C C . PHE B 1 187 ? -7.445 34.625 -6.125 1 34.41 187 PHE B C 1
ATOM 3250 O O . PHE B 1 187 ? -7.891 33.469 -5.973 1 34.41 187 PHE B O 1
ATOM 3257 N N . ASP B 1 188 ? -6.094 34.562 -5.922 1 38.12 188 ASP B N 1
ATOM 3258 C CA . ASP B 1 188 ? -5.391 34.25 -4.68 1 38.12 188 ASP B CA 1
ATOM 3259 C C . ASP B 1 188 ? -6.277 34.531 -3.467 1 38.12 188 ASP B C 1
ATOM 3261 O O . ASP B 1 188 ? -6.391 35.688 -3.025 1 38.12 188 ASP B O 1
ATOM 3265 N N . THR B 1 189 ? -7.531 34.375 -3.65 1 39.75 189 THR B N 1
ATOM 3266 C CA . THR B 1 189 ? -8.188 34.719 -2.395 1 39.75 189 THR B CA 1
ATOM 3267 C C . THR B 1 189 ? -7.473 34.062 -1.214 1 39.75 189 THR B C 1
ATOM 3269 O O . THR B 1 189 ? -7.168 32.875 -1.249 1 39.75 189 THR B O 1
ATOM 3272 N N . GLU B 1 190 ? -6.613 34.938 -0.612 1 41.19 190 GLU B N 1
ATOM 3273 C CA . GLU B 1 190 ? -6.117 34.562 0.705 1 41.19 190 GLU B CA 1
ATOM 3274 C C . GLU B 1 190 ? -7.18 33.781 1.489 1 41.19 190 GLU B C 1
ATOM 3276 O O . GLU B 1 190 ? -8.07 34.375 2.092 1 41.19 190 GLU B O 1
ATOM 3281 N N . GLU B 1 191 ? -8.023 33.188 0.725 1 41.88 191 GLU B N 1
ATOM 3282 C CA . GLU B 1 191 ? -8.805 32.469 1.733 1 41.88 191 GLU B CA 1
ATOM 3283 C C . GLU B 1 191 ? -7.902 31.828 2.785 1 41.88 191 GLU B C 1
ATOM 3285 O O . GLU B 1 191 ? -6.965 31.109 2.447 1 41.88 191 GLU B O 1
ATOM 3290 N N . LYS B 1 192 ? -7.629 32.812 3.744 1 41.81 192 LYS B N 1
ATOM 3291 C CA . LYS B 1 192 ? -7.02 32.25 4.934 1 41.81 192 LYS B CA 1
ATOM 3292 C C . LYS B 1 192 ? -7.559 30.844 5.203 1 41.81 192 LYS B C 1
ATOM 3294 O O . LYS B 1 192 ? -8.766 30.656 5.367 1 41.81 192 LYS B O 1
ATOM 3299 N N . TYR B 1 193 ? -7.258 30.125 4.414 1 43.91 193 TYR B N 1
ATOM 3300 C CA . TYR B 1 193 ? -7.602 28.766 4.828 1 43.91 193 TYR B CA 1
ATOM 3301 C C . TYR B 1 193 ? -7.496 28.625 6.34 1 43.91 193 TYR B C 1
ATOM 3303 O O . TYR B 1 193 ? -6.426 28.828 6.918 1 43.91 193 TYR B O 1
ATOM 3311 N N . ASP B 1 194 ? -8.406 29.438 7.121 1 39.66 194 ASP B N 1
ATOM 3312 C CA . ASP B 1 194 ? -8.383 28.875 8.469 1 39.66 194 ASP B CA 1
ATOM 3313 C C . ASP B 1 194 ? -7.848 27.438 8.445 1 39.66 194 ASP B C 1
ATOM 3315 O O . ASP B 1 194 ? -8.492 26.531 7.914 1 39.66 194 ASP B O 1
ATOM 3319 N N . VAL B 1 195 ? -6.914 27.438 7.926 1 43.75 195 VAL B N 1
ATOM 3320 C CA . VAL B 1 195 ? -6.047 26.281 7.797 1 43.75 195 VAL B CA 1
ATOM 3321 C C . VAL B 1 195 ? -6.578 25.125 8.656 1 43.75 195 VAL B C 1
ATOM 3323 O O . VAL B 1 195 ? -7.219 25.359 9.688 1 43.75 195 VAL B O 1
ATOM 3326 N N . LEU B 1 196 ? -6.121 23.859 8.172 1 47.88 196 LEU B N 1
ATOM 3327 C CA . LEU B 1 196 ? -6.027 22.438 8.461 1 47.88 196 LEU B CA 1
ATOM 3328 C C . LEU B 1 196 ? -5.711 22.203 9.938 1 47.88 196 LEU B C 1
ATOM 3330 O O . LEU B 1 196 ? -4.715 22.719 10.453 1 47.88 196 LEU B O 1
ATOM 3334 N N . HIS B 1 197 ? -6.59 22.438 10.625 1 49.38 197 HIS B N 1
ATOM 3335 C CA . HIS B 1 197 ? -6.277 21.984 11.977 1 49.38 197 HIS B CA 1
ATOM 3336 C C . HIS B 1 197 ? -5.305 20.812 11.953 1 49.38 197 HIS B C 1
ATOM 3338 O O . HIS B 1 197 ? -5.641 19.734 11.461 1 49.38 197 HIS B O 1
ATOM 3344 N N . LYS B 1 198 ? -3.969 21.094 11.805 1 59.34 198 LYS B N 1
ATOM 3345 C CA . LYS B 1 198 ? -2.795 20.219 11.906 1 59.34 198 LYS B CA 1
ATOM 3346 C C . LYS B 1 198 ? -2.664 19.641 13.312 1 59.34 198 LYS B C 1
ATOM 3348 O O . LYS B 1 198 ? -2.717 20.375 14.305 1 59.34 198 LYS B O 1
ATOM 3353 N N . GLN B 1 199 ? -3.283 18.484 13.438 1 65.06 199 GLN B N 1
ATOM 3354 C CA . GLN B 1 199 ? -3.033 17.906 14.758 1 65.06 199 GLN B CA 1
ATOM 3355 C C . GLN B 1 199 ? -1.875 16.906 14.719 1 65.06 199 GLN B C 1
ATOM 3357 O O . GLN B 1 199 ? -1.729 16.156 13.75 1 65.06 199 GLN B O 1
ATOM 3362 N N . THR B 1 200 ? -0.988 17.188 15.586 1 74.12 200 THR B N 1
ATOM 3363 C CA . THR B 1 200 ? 0.011 16.172 15.883 1 74.12 200 THR B CA 1
ATOM 3364 C C . THR B 1 200 ? -0.518 15.18 16.906 1 74.12 200 THR B C 1
ATOM 3366 O O . THR B 1 200 ? -1.081 15.578 17.938 1 74.12 200 THR B O 1
ATOM 3369 N N . LEU B 1 201 ? -0.455 14.055 16.516 1 75.94 201 LEU B N 1
ATOM 3370 C CA . LEU B 1 201 ? -0.785 12.977 17.438 1 75.94 201 LEU B CA 1
ATOM 3371 C C . LEU B 1 201 ? 0.467 12.203 17.859 1 75.94 201 LEU B C 1
ATOM 3373 O O . LEU B 1 201 ? 1.336 11.938 17.016 1 75.94 201 LEU B O 1
ATOM 3377 N N . VAL B 1 202 ? 0.57 12.039 19.25 1 77.31 202 VAL B N 1
ATOM 3378 C CA . VAL B 1 202 ? 1.654 11.211 19.766 1 77.31 202 VAL B CA 1
ATOM 3379 C C . VAL B 1 202 ? 1.144 9.797 20.047 1 77.31 202 VAL B C 1
ATOM 3381 O O . VAL B 1 202 ? 0.069 9.625 20.625 1 77.31 202 VAL B O 1
ATOM 3384 N N . ILE B 1 203 ? 1.785 8.875 19.562 1 76.31 203 ILE B N 1
ATOM 3385 C CA . ILE B 1 203 ? 1.427 7.484 19.812 1 76.31 203 ILE B CA 1
ATOM 3386 C C . ILE B 1 203 ? 2.336 6.898 20.891 1 76.31 203 ILE B C 1
ATOM 3388 O O . ILE B 1 203 ? 3.559 7.043 20.828 1 76.31 203 ILE B O 1
ATOM 3392 N N . ILE B 1 204 ? 1.613 6.441 21.906 1 70.19 204 ILE B N 1
ATOM 3393 C CA . ILE B 1 204 ? 2.344 5.766 22.969 1 70.19 204 ILE B CA 1
ATOM 3394 C C . ILE B 1 204 ? 2.016 4.273 22.953 1 70.19 204 ILE B C 1
ATOM 3396 O O . ILE B 1 204 ? 1.041 3.854 22.328 1 70.19 204 ILE B O 1
ATOM 3400 N N . LYS B 1 205 ? 2.926 3.211 23.641 1 61.09 205 LYS B N 1
ATOM 3401 C CA . LYS B 1 205 ? 2.764 1.763 23.734 1 61.09 205 LYS B CA 1
ATOM 3402 C C . LYS B 1 205 ? 1.366 1.396 24.234 1 61.09 205 LYS B C 1
ATOM 3404 O O . LYS B 1 205 ? 0.759 2.141 25 1 61.09 205 LYS B O 1
#

Sequence (410 aa):
MQRIETGYIGNDEWLETSKELVNSSNIICLTKDNYKTCDYNPLIWFGTNLTQFLSRIGDSEVCPLFGKHINNIDDFAYQLCRTIPWGFETGRNLNSVYDVILNFTTQPRNRYFIWYDAQHLFHSDRELFDGLFERLIVASYLNSNGKATHDYQVNQKVILLFDDTCENEISDLLNVNYYTPSIFDNFDTEEKYDVLHKQTLVIIKMQRIETGYIGNDEWLETSKELVNSSNIICLTKDNYKTCDYNPLIWFGTNLTQFLSRIGDSEVCPLFGKHINNIDDFAYQLCRTIPWGFETGRNLNSVYDVILNFTTQPRNRYFIWYDAQHLFHSDRELFDGLFERLIVASYLNSNGKATHDYQVNQKVILLFDDTCENEISDLLNVNYYTPSIFDNFDTEEKYDVLHKQTLVIIK

Foldseek 3Di:
DAEQEDDDPPPCVSLVVVVVVQLLWQEEEEEEDPPDPDPDQQLCVNLVSNQVSDVVVDLEQEQEAEQLQPQAQQSVQVSLPVRQPPVDSFDSDLVRSLVSLLDCVVQGQEYEYEYEQLVNCCPNPVPRSLSNLLSSSLSQVCQQVVNDDDNGHYNYHYYYYHYPDDPVRCVVVQVDFRFDDCPDPDDSPCPRPPRTNHYYYYYDD/DAEQEDDDPPDCVSLVVVVVVQLVWQEEEEEEDPPDPDPDQQLCVNLVVNQVSDVVVDLEQEQEAEQLQPQAQQSVQVSLPVRQPDVDSFDSDLVRSLVSLLDCVVQGQEYEYEYEQLVNCCPNPVPRSLSNLLSSQLSQVCQQVVNRPDNGHYNYHYYYYHYPDDPVRCVVVQVDFHFNDPPDPDDSPCPSPCGTNHHYYYYYD

Nearest PDB structures (foldseek):
  7jpq-assembly1_D  TM=6.005E-01  e=1.067E-03  Homo sapiens
  5uj7-assembly2_D  TM=5.617E-01  e=1.067E-03  Homo sapiens
  5ujm-assembly1_D  TM=4.977E-01  e=4.582E-04  Homo sapiens
  7jps-assembly1_D  TM=5.861E-01  e=2.464E-02  Homo sapiens
  7qxw-assembly1_F  TM=4.797E-01  e=5.401E-02  Homo sapiens

=== Feature glossary ===
Legend for the data blocks above and below:

— What the protein is —

The amino-acid sequence is the protein's primary structure: the linear order of residues from the N-terminus to the C-terminus, written in one-letter code. Everything else here — the 3D coordinates, the secondary structure, the domain annotations — is ultimately a consequence of this string.

Functional annotations link the protein to curated databases. InterPro entries identify conserved domains and families by matching the sequence against member-database signatures (Pfam, PROSITE, CDD, …). Gene Ontology (GO) terms describe molecular function, biological process, and cellular component in a controlled vocabulary. CATH places the structure in a hierarchical fold classification (Class/Architecture/Topology/Homologous-superfamily). The organism is the source species.

— Where its atoms are —

Atomic coordinates in PDBx/mmCIF format — the same representation the Protein Data Bank distributes. Each line of the _atom_site loop places one backbone atom in Cartesian space (units: ångströms, origin: arbitrary).

The six renders are orthographic views along the three Cartesian axes in both directions. Representation (cartoon, sticks, or surface) and color scheme (sequence-rainbow or by-chain) vary across proteins so the training set covers all the common visualization conventions.

— Local backbone conformation —

Eight-state secondary structure (DSSP): H is the canonical α-helix, G the tighter 3₁₀-helix, I the wider π-helix; E/B are β-structure, T and S are turns and bends, and '-' is everything else. DSSP derives these from the pattern of main-chain N–H···O=C hydrogen bonds, not from the sequence.

Three-state secondary structure (P-SEA) collapses the eight DSSP classes into helix (a), strand (b), and coil (c). P-SEA assigns these from Cα geometry alone — distances and angles — without requiring backbone oxygens, so it works on any Cα trace.

φ (phi) and ψ (psi) are the two rotatable backbone dihedrals per residue: φ is the C(i-1)–N–Cα–C torsion, ψ is the N–Cα–C–N(i+1) torsion, both in degrees on (−180°, 180°]. α-helical residues cluster near (−60°, −45°); β-strand residues near (−120°, +130°). A Ramachandran plot is simply a scatter of (φ, ψ) for every residue.

— Global shape and packing —

The geometric summary reports three shape descriptors. Rg (radius of gyration) measures how spread out the Cα atoms are about their centre of mass; compact globular proteins have small Rg, elongated or unfolded ones large. Cα contacts (<8 Å, |i−j|>4) count long-range residue pairs in spatial proximity — high for tightly packed folds, near zero for rods or random coil. The bounding-box extents give the protein's footprint along x, y, z in Å.

SASA measures how much of the protein is reachable by solvent. It is computed by rolling a water-sized probe over the atomic surface and summing the exposed area (Å²). Per-residue SASA distinguishes core (buried, low SASA) from surface (exposed, high SASA) residues; total SASA is a whole-molecule size measure.

Plot images: a contact map (which residues are close in 3D, as an N×N binary image), a Ramachandran scatter (backbone torsion angles, revealing secondary-structure composition at a glance), and — for AlphaFold structures — a PAE heatmap (pairwise prediction confidence).

— Structural neighborhood —

A 3Di character summarizes, for each residue, the relative orientation of the Cα frame of its nearest spatial neighbor. Because it encodes fold topology rather than chemistry, 3Di alignments detect remote structural similarity that sequence alignment misses.

The Foldseek neighbor list gives the closest experimentally determined structures in the PDB, ranked by structural alignment. TM-score near 1 means near-identical fold; near 0.3 means only rough topology match. This is how one finds what a novel AlphaFold prediction most resembles in the solved-structure universe.

— Confidence and disorder —

For AlphaFold models, the B-factor field carries pLDDT — the model's own estimate of local accuracy on a 0–100 scale. Regions with pLDDT<50 should be treated as essentially unmodeled; they often correspond to intrinsically disordered segments.

Crystallographic B-factors measure how much each atom's electron density is smeared out, in Å². They rise in mobile loops and surface residues and fall in the buried interior. In AlphaFold models this column is repurposed to hold pLDDT instead.

Predicted Aligned Error (PAE) is an AlphaFold confidence matrix: entry (i, j) is the expected error in the position of residue j, in ångströms, when the prediction is superimposed on the true structure at residue i. Low PAE within a block of residues means that block is internally rigid and well-predicted; high PAE between two blocks means their relative placement is uncertain even if each block individually is confident.